Protein AF-A0A2K0WGB9-F1 (afdb_monomer)

Mean predicted aligned error: 6.76 Å

Foldseek 3Di:
DPDDELAQEYEDEVLDGSHDPRHPHYHYDLVVVLLVCLVVLLPVVDLEDEAEQCQQQAPSSQVSLLSVLVSVVVDPRYYYHYYHPAPVVVLVCVLSPNDDDDDDDDPWAAAAEAEDPDADPDLLVVQLVVLVCCQVPPDFFAEEEEDADQVSLVVSQVVNVVVDVQEAEAEEEDQDDPVSNCVLQDDDPGHYYYYYYCVLLPDDQRPRHAEYEYAQKYWDWFADLLVRDIDTDIDGAALRSVVSRSSSNGHHYYHYYYYSHHPVCNVPPHHNGDDHVQQGDQCLLVLLSCLLSVNQPPQPRSTSDHYDCSSVVSSLVVCVVLVQADPVRHGDPLSNLLNSQPAHSLLSLLLVCCVVLLANLLSLLLRLLVRFPDHQAAQDPVCNVQSVVLLVVQDDPVDPSSSSSSVLVVLVVQLVVLCVVPPVCSVVVSVVVSVNSRGDVVSSVSSVSSSVVSQVSSCVSPVDHRGHDDPPDPCRVVSSVVSVCSSCVQADWDADPPDDDDIGGPPSD

Secondary structure (DSSP, 8-state):
----BTTTEEEEETTEEE--TT-SEEEE-HHHHHHHTTT-TT-TT-SEEEE-SGGG--HHHHHHHHHHHHHTTT-SS-EEEE--SSTTHHHHHHHTTSPPP--PPP-PPPEEEEEESS--S-HHHHHHHHHHHHHHHSPS-EEEEE-SSHHHHHHHHHHHHHH-SSSEEEEE-TTS-HHHHGGGGS--SS-EEEEE-GGGTSS---TTEEEEEE-SEEEEEEEETTTTEEEEEEEEPPHHHHHHHHHGGGSSS-EEEEEEEEHHHHHHTS-SSPPPGGGTS--HHHHHHHHHTT----SS---SSPPPHHHHHHHHHHHHHTTSB-TTSPBPHHHHHHTT-SS-TTHHHHHHHHHHHT-HHHHHHHHHHHTSSS-SB---GGGHHHHHHHHGGG--TT-HHHHHHHHHHHHHHHHHHHHHHHGGGHHHHHHHHHHHHTB-HHHHHHHHHHHHHHHHHHHHHHS-PPP---TT-TTHHHHHHHHHHHHHGGG-EEE-TTSTT-EEESS--

Structure (mmCIF, N/CA/C/O backbone):
data_AF-A0A2K0WGB9-F1
#
_entry.id   AF-A0A2K0WGB9-F1
#
loop_
_atom_site.group_PDB
_atom_site.id
_atom_site.type_symbol
_atom_site.label_atom_id
_atom_site.label_alt_id
_atom_site.label_comp_id
_atom_site.label_asym_id
_atom_site.label_entity_id
_atom_site.label_seq_id
_atom_site.pdbx_PDB_ins_code
_atom_site.Cartn_x
_atom_site.Cartn_y
_atom_site.Cartn_z
_atom_site.occupancy
_atom_site.B_iso_or_equiv
_atom_site.auth_seq_id
_atom_site.auth_comp_id
_atom_site.auth_asym_id
_atom_site.auth_atom_id
_atom_site.pdbx_PDB_model_num
ATOM 1 N N . MET A 1 1 ? 2.792 -24.195 15.227 1.00 78.25 1 MET A N 1
ATOM 2 C CA . MET A 1 1 ? 3.563 -25.324 14.664 1.00 78.25 1 MET A CA 1
ATOM 3 C C . MET A 1 1 ? 4.867 -25.548 15.424 1.00 78.25 1 MET A C 1
ATOM 5 O O . MET A 1 1 ? 5.440 -26.603 15.232 1.00 78.25 1 MET A O 1
ATOM 9 N N . ASP A 1 2 ? 5.315 -24.620 16.286 1.00 88.31 2 ASP A N 1
ATOM 10 C CA . ASP A 1 2 ? 6.542 -24.756 17.096 1.00 88.31 2 ASP A CA 1
ATOM 11 C C . ASP A 1 2 ? 7.788 -25.136 16.280 1.00 88.31 2 ASP A C 1
ATOM 13 O O . ASP A 1 2 ? 8.643 -25.897 16.722 1.00 88.31 2 ASP A O 1
ATOM 17 N N . VAL A 1 3 ? 7.880 -24.576 15.070 1.00 93.06 3 VAL A N 1
ATOM 18 C CA . VAL A 1 3 ? 8.991 -24.775 14.132 1.00 93.06 3 VAL A CA 1
ATOM 19 C C . VAL A 1 3 ? 9.857 -23.527 14.062 1.00 93.06 3 VAL A C 1
ATOM 21 O O . VAL A 1 3 ? 9.412 -22.415 14.363 1.00 93.06 3 VAL A O 1
ATOM 24 N N . LYS A 1 4 ? 11.093 -23.691 13.596 1.00 92.12 4 LYS A N 1
ATOM 25 C CA . LYS A 1 4 ? 11.977 -22.562 13.336 1.00 92.12 4 LYS A CA 1
ATOM 26 C C . LYS A 1 4 ? 11.581 -21.858 12.038 1.00 92.12 4 LYS A C 1
ATOM 28 O O . LYS A 1 4 ? 11.484 -22.472 10.976 1.00 92.12 4 LYS A O 1
ATOM 33 N N . LEU A 1 5 ? 11.374 -20.546 12.129 1.00 93.31 5 LEU A N 1
ATOM 34 C CA . LEU A 1 5 ? 11.065 -19.700 10.979 1.00 93.31 5 LEU A CA 1
ATOM 35 C C . LEU A 1 5 ? 12.168 -19.803 9.911 1.00 93.31 5 LEU A C 1
ATOM 37 O O . LEU A 1 5 ? 13.351 -19.628 10.211 1.00 93.31 5 LEU A O 1
ATOM 41 N N . GLY A 1 6 ? 11.765 -20.046 8.666 1.00 91.38 6 GLY A N 1
ATOM 42 C CA . GLY A 1 6 ? 12.645 -20.229 7.510 1.00 91.38 6 GLY A CA 1
ATOM 43 C C . GLY A 1 6 ? 13.030 -21.679 7.217 1.00 91.38 6 GLY A C 1
ATOM 44 O O . GLY A 1 6 ? 13.595 -21.950 6.157 1.00 91.38 6 GLY A O 1
ATOM 45 N N . GLU A 1 7 ? 12.701 -22.610 8.111 1.00 93.31 7 GLU A N 1
ATOM 46 C CA . GLU A 1 7 ? 12.796 -24.049 7.857 1.00 93.31 7 GLU A CA 1
ATOM 47 C C . GLU A 1 7 ? 11.454 -24.519 7.294 1.00 93.31 7 GLU A C 1
ATOM 49 O O . GLU A 1 7 ? 11.136 -24.161 6.165 1.00 93.31 7 GLU A O 1
ATOM 54 N N . GLU A 1 8 ? 10.635 -25.243 8.054 1.00 95.81 8 GLU A N 1
ATOM 55 C CA . GLU A 1 8 ? 9.376 -25.838 7.574 1.00 95.81 8 GLU A CA 1
ATOM 56 C C . GLU A 1 8 ? 8.279 -24.805 7.273 1.00 95.81 8 GLU A C 1
ATOM 58 O O . GLU A 1 8 ? 7.484 -24.997 6.347 1.00 95.81 8 GLU A O 1
ATOM 63 N N . VAL A 1 9 ? 8.258 -23.702 8.029 1.00 96.69 9 VAL A N 1
ATOM 64 C CA . VAL A 1 9 ? 7.373 -22.551 7.812 1.00 96.69 9 VAL A CA 1
ATOM 65 C C . VAL A 1 9 ? 8.227 -21.330 7.512 1.00 96.69 9 VAL A C 1
ATOM 67 O O . VAL A 1 9 ? 9.121 -20.982 8.285 1.00 96.69 9 VAL A O 1
ATOM 70 N N . GLY A 1 10 ? 7.938 -20.666 6.399 1.00 95.94 10 GLY A N 1
ATOM 71 C CA . GLY A 1 10 ? 8.663 -19.486 5.946 1.00 95.94 10 GLY A CA 1
ATOM 72 C C . GLY A 1 10 ? 7.733 -18.406 5.415 1.00 95.94 10 GLY A C 1
ATOM 73 O O . GLY A 1 10 ? 6.529 -18.620 5.270 1.00 95.94 10 GLY A O 1
ATOM 74 N N . TYR A 1 11 ? 8.302 -17.246 5.100 1.00 95.00 11 TYR A N 1
ATOM 75 C CA . TYR A 1 11 ? 7.591 -16.209 4.360 1.00 95.00 11 TYR A CA 1
ATOM 76 C C . TYR A 1 11 ? 8.445 -15.628 3.241 1.00 95.00 11 TYR A C 1
ATOM 78 O O . TYR A 1 11 ? 9.674 -15.660 3.303 1.00 95.00 11 TYR A O 1
ATOM 86 N N . SER A 1 12 ? 7.782 -15.054 2.244 1.00 92.88 12 SER A N 1
ATOM 87 C CA . SER A 1 12 ? 8.412 -14.300 1.171 1.00 92.88 12 SER A CA 1
ATOM 88 C C . SER A 1 12 ? 7.622 -13.028 0.900 1.00 92.88 12 SER A C 1
ATOM 90 O O . SER A 1 12 ? 6.484 -13.059 0.436 1.00 92.88 12 SER A O 1
ATOM 92 N N . ILE A 1 13 ? 8.226 -11.894 1.227 1.00 90.06 13 ILE A N 1
ATOM 93 C CA . ILE A 1 13 ? 7.687 -10.564 0.961 1.00 90.06 13 ILE A CA 1
ATOM 94 C C . ILE A 1 13 ? 8.698 -9.782 0.120 1.00 90.06 13 ILE A C 1
ATOM 96 O O . ILE A 1 13 ? 9.845 -10.194 -0.073 1.00 90.06 13 ILE A O 1
ATOM 100 N N . ARG A 1 14 ? 8.289 -8.629 -0.415 1.00 84.12 14 ARG A N 1
ATOM 101 C CA . ARG A 1 14 ? 9.195 -7.780 -1.200 1.00 84.12 14 ARG A CA 1
ATOM 102 C C . ARG A 1 14 ? 10.426 -7.425 -0.353 1.00 84.12 14 ARG A C 1
ATOM 104 O O . ARG A 1 14 ? 10.280 -6.910 0.749 1.00 84.12 14 ARG A O 1
ATOM 111 N N . LEU A 1 15 ? 11.624 -7.678 -0.889 1.00 80.62 15 LEU A N 1
ATOM 112 C CA . LEU A 1 15 ? 12.929 -7.424 -0.250 1.00 80.62 15 LEU A CA 1
ATOM 113 C C . LEU A 1 15 ? 13.279 -8.288 0.975 1.00 80.62 15 LEU A C 1
ATOM 115 O O . LEU A 1 15 ? 14.374 -8.113 1.512 1.00 80.62 15 LEU A O 1
ATOM 119 N N . ASP A 1 16 ? 12.422 -9.219 1.402 1.00 83.12 16 ASP A N 1
ATOM 120 C CA . ASP A 1 16 ? 12.719 -10.116 2.523 1.00 83.12 16 ASP A CA 1
ATOM 121 C C . ASP A 1 16 ? 12.143 -11.510 2.274 1.00 83.12 16 ASP A C 1
ATOM 123 O O . ASP A 1 16 ? 10.931 -11.712 2.188 1.00 83.12 16 ASP A O 1
ATOM 127 N N . ASN A 1 17 ? 13.038 -12.484 2.145 1.00 90.50 17 ASN A N 1
ATOM 128 C CA . ASN A 1 17 ? 12.676 -13.870 1.910 1.00 90.50 17 ASN A CA 1
ATOM 129 C C . ASN A 1 17 ? 13.302 -14.759 2.985 1.00 90.50 17 ASN A C 1
ATOM 131 O O . ASN A 1 17 ? 14.523 -14.911 3.073 1.00 90.50 17 ASN A O 1
ATOM 135 N N . ARG A 1 18 ? 12.438 -15.376 3.787 1.00 93.12 18 ARG A N 1
ATOM 136 C CA . ARG A 1 18 ? 12.767 -16.343 4.834 1.00 93.12 18 ARG A CA 1
ATOM 137 C C . ARG A 1 18 ? 12.166 -17.692 4.462 1.00 93.12 18 ARG A C 1
ATOM 139 O O . ARG A 1 18 ? 11.354 -18.235 5.203 1.00 93.12 18 ARG A O 1
ATOM 146 N N . THR A 1 19 ? 12.560 -18.221 3.310 1.00 93.81 19 THR A N 1
ATOM 147 C CA . THR A 1 19 ? 12.239 -19.585 2.871 1.00 93.81 19 THR A CA 1
ATOM 148 C C . THR A 1 19 ? 13.525 -20.361 2.599 1.00 93.81 19 THR A C 1
ATOM 150 O O . THR A 1 19 ? 14.593 -19.784 2.380 1.00 93.81 19 THR A O 1
ATOM 153 N N . SER A 1 20 ? 13.443 -21.685 2.644 1.00 93.69 20 SER A N 1
ATOM 154 C CA . SER A 1 20 ? 14.543 -22.593 2.328 1.00 93.69 20 SER A CA 1
ATOM 155 C C . SER A 1 20 ? 14.019 -23.823 1.590 1.00 93.69 20 SER A C 1
ATOM 157 O O . SER A 1 20 ? 12.816 -24.013 1.436 1.00 93.69 20 SER A O 1
ATOM 159 N N . LYS A 1 21 ? 14.922 -24.720 1.178 1.00 92.88 21 LYS A N 1
ATOM 160 C CA . LYS A 1 21 ? 14.538 -26.011 0.578 1.00 92.88 21 LYS A CA 1
ATOM 161 C C . LYS A 1 21 ? 13.717 -26.907 1.520 1.00 92.88 21 LYS A C 1
ATOM 163 O O . LYS A 1 21 ? 13.151 -27.890 1.061 1.00 92.88 21 LYS A O 1
ATOM 168 N N . GLN A 1 22 ? 13.697 -26.606 2.821 1.00 94.31 22 GLN A N 1
ATOM 169 C CA . GLN A 1 22 ? 12.903 -27.330 3.817 1.00 94.31 22 GLN A CA 1
ATOM 170 C C . GLN A 1 22 ? 11.491 -26.752 3.980 1.00 94.31 22 GLN A C 1
ATOM 172 O O . GLN A 1 22 ? 10.659 -27.374 4.638 1.00 94.31 22 GLN A O 1
ATOM 177 N N . THR A 1 23 ? 11.206 -25.581 3.401 1.00 95.94 23 THR A N 1
ATOM 178 C CA . THR A 1 23 ? 9.917 -24.907 3.563 1.00 95.94 23 THR A CA 1
ATOM 179 C C . THR A 1 23 ? 8.802 -25.684 2.889 1.00 95.94 23 THR A C 1
ATOM 181 O O . THR A 1 23 ? 8.853 -25.980 1.701 1.00 95.94 23 THR A O 1
ATOM 184 N N . ARG A 1 24 ? 7.780 -26.010 3.683 1.00 94.62 24 ARG A N 1
ATOM 185 C CA . ARG A 1 24 ? 6.575 -26.731 3.257 1.00 94.62 24 ARG A CA 1
ATOM 186 C C . ARG A 1 24 ? 5.346 -25.831 3.243 1.00 94.62 24 ARG A C 1
ATOM 188 O O . ARG A 1 24 ? 4.440 -26.062 2.452 1.00 94.62 24 ARG A O 1
ATOM 195 N N . LEU A 1 25 ? 5.318 -24.822 4.114 1.00 96.06 25 LEU A N 1
ATOM 196 C CA . LEU A 1 25 ? 4.293 -23.785 4.159 1.00 96.06 25 LEU A CA 1
ATOM 197 C C . LEU A 1 25 ? 4.972 -22.422 4.020 1.00 96.06 25 LEU A C 1
ATOM 199 O O . LEU A 1 25 ? 5.735 -22.013 4.897 1.00 96.06 25 LEU A O 1
ATOM 203 N N . ALA A 1 26 ? 4.695 -21.731 2.919 1.00 95.44 26 ALA A N 1
ATOM 204 C CA . ALA A 1 26 ? 5.217 -20.399 2.656 1.00 95.44 26 ALA A CA 1
ATOM 205 C C . ALA A 1 26 ? 4.079 -19.373 2.692 1.00 95.44 26 ALA A C 1
ATOM 207 O O . ALA A 1 26 ? 3.101 -19.504 1.961 1.00 95.44 26 ALA A O 1
ATOM 208 N N . TYR A 1 27 ? 4.228 -18.342 3.520 1.00 95.69 27 TYR A N 1
ATOM 209 C CA . TYR A 1 27 ? 3.381 -17.153 3.482 1.00 95.69 27 TYR A CA 1
ATOM 210 C C . TYR A 1 27 ? 3.990 -16.154 2.504 1.00 95.69 27 TYR A C 1
ATOM 212 O O . TYR A 1 27 ? 5.094 -15.670 2.733 1.00 95.69 27 TYR A O 1
ATOM 220 N N . ALA A 1 28 ? 3.305 -15.841 1.412 1.00 94.50 28 ALA A N 1
ATOM 221 C CA . ALA A 1 28 ? 3.808 -14.894 0.426 1.00 94.50 28 ALA A CA 1
ATOM 222 C C . ALA A 1 28 ? 2.803 -13.776 0.180 1.00 94.50 28 ALA A C 1
ATOM 224 O O . ALA A 1 28 ? 1.596 -13.998 0.255 1.00 94.50 28 ALA A O 1
ATOM 225 N N . THR A 1 29 ? 3.295 -12.577 -0.131 1.00 92.50 29 THR A N 1
ATOM 226 C CA . THR A 1 29 ? 2.416 -11.544 -0.686 1.00 92.50 29 THR A CA 1
ATOM 227 C C . THR A 1 29 ? 1.982 -11.937 -2.096 1.00 92.50 29 THR A C 1
ATOM 229 O O . THR A 1 29 ? 2.730 -12.587 -2.834 1.00 92.50 29 THR A O 1
ATOM 232 N N . ASP A 1 30 ? 0.789 -11.502 -2.496 1.00 91.88 30 ASP A N 1
ATOM 233 C CA . ASP A 1 30 ? 0.227 -11.761 -3.826 1.00 91.88 30 ASP A CA 1
ATOM 234 C C . ASP A 1 30 ? 1.194 -11.384 -4.967 1.00 91.88 30 ASP A C 1
ATOM 236 O O . ASP A 1 30 ? 1.379 -12.153 -5.908 1.00 91.88 30 ASP A O 1
ATOM 240 N N . GLY A 1 31 ? 1.896 -10.256 -4.841 1.00 89.50 31 GLY A N 1
ATOM 241 C CA . GLY A 1 31 ? 2.889 -9.792 -5.807 1.00 89.50 31 GLY A CA 1
ATOM 242 C C . GLY A 1 31 ? 4.116 -10.702 -5.942 1.00 89.50 31 GLY A C 1
ATOM 243 O O . GLY A 1 31 ? 4.672 -10.798 -7.035 1.00 89.50 31 GLY A O 1
ATOM 244 N N . ILE A 1 32 ? 4.535 -11.396 -4.874 1.00 90.69 32 ILE A N 1
ATOM 245 C CA . ILE A 1 32 ? 5.648 -12.359 -4.942 1.00 90.69 32 ILE A CA 1
ATOM 246 C C . ILE A 1 32 ? 5.224 -13.589 -5.741 1.00 90.69 32 ILE A C 1
ATOM 248 O O . ILE A 1 32 ? 5.928 -13.983 -6.672 1.00 90.69 32 ILE A O 1
ATOM 252 N N . LEU A 1 33 ? 4.052 -14.149 -5.436 1.00 92.50 33 LEU A N 1
ATOM 253 C CA . LEU A 1 33 ? 3.545 -15.321 -6.148 1.00 92.50 33 LEU A CA 1
ATOM 254 C C . LEU A 1 33 ? 3.214 -14.995 -7.615 1.00 92.50 33 LEU A C 1
ATOM 256 O O . LEU A 1 33 ? 3.498 -15.781 -8.517 1.00 92.50 33 LEU A O 1
ATOM 260 N N . LEU A 1 34 ? 2.694 -13.793 -7.877 1.00 90.44 34 LEU A N 1
ATOM 261 C CA . LEU A 1 34 ? 2.475 -13.289 -9.231 1.00 90.44 34 LEU A CA 1
ATOM 262 C C . LEU A 1 34 ? 3.789 -13.121 -10.013 1.00 90.44 34 LEU A C 1
ATOM 264 O O . LEU A 1 34 ? 3.831 -13.356 -11.221 1.00 90.44 34 LEU A O 1
ATOM 268 N N . HIS A 1 35 ? 4.875 -12.729 -9.345 1.00 85.56 35 HIS A N 1
ATOM 269 C CA . HIS A 1 35 ? 6.193 -12.669 -9.968 1.00 85.56 35 HIS A CA 1
ATOM 270 C C . HIS A 1 35 ? 6.729 -14.068 -10.307 1.00 85.56 35 HIS A C 1
ATOM 272 O O . HIS A 1 35 ? 7.299 -14.247 -11.382 1.00 85.56 35 HIS A O 1
ATOM 278 N N . GLU A 1 36 ? 6.532 -15.063 -9.439 1.00 88.56 36 GLU A N 1
ATOM 279 C CA . GLU A 1 36 ? 6.915 -16.457 -9.709 1.00 88.56 36 GLU A CA 1
ATOM 280 C C . GLU A 1 36 ? 6.164 -17.048 -10.908 1.00 88.56 36 GLU A C 1
ATOM 282 O O . GLU A 1 36 ? 6.768 -17.742 -11.729 1.00 88.56 36 GLU A O 1
ATOM 287 N N . ALA A 1 37 ? 4.897 -16.664 -11.099 1.00 88.00 37 ALA A N 1
ATOM 288 C CA . ALA A 1 37 ? 4.105 -17.060 -12.264 1.00 88.00 37 ALA A CA 1
ATOM 289 C C . ALA A 1 37 ? 4.736 -16.642 -13.610 1.00 88.00 37 ALA A C 1
ATOM 291 O O . ALA A 1 37 ? 4.415 -17.219 -14.648 1.00 88.00 37 ALA A O 1
ATOM 292 N N . LYS A 1 38 ? 5.661 -15.665 -13.619 1.00 83.50 38 LYS A N 1
ATOM 293 C CA . LYS A 1 38 ? 6.441 -15.295 -14.818 1.00 83.50 38 LYS A CA 1
ATOM 294 C C . LYS A 1 38 ? 7.414 -16.378 -15.258 1.00 83.50 38 LYS A C 1
ATOM 296 O O . LYS A 1 38 ? 7.705 -16.486 -16.446 1.00 83.50 38 LYS A O 1
ATOM 301 N N . THR A 1 39 ? 7.962 -17.120 -14.304 1.00 86.12 39 THR A N 1
ATOM 302 C CA . THR A 1 39 ? 8.932 -18.191 -14.550 1.00 86.12 39 THR A CA 1
ATOM 303 C C . THR A 1 39 ? 8.279 -19.564 -14.558 1.00 86.12 39 THR A C 1
ATOM 305 O O . THR A 1 39 ? 8.693 -20.418 -15.335 1.00 86.12 39 THR A O 1
ATOM 308 N N . ASP A 1 40 ? 7.248 -19.758 -13.738 1.00 89.75 40 ASP A N 1
ATOM 309 C CA . ASP A 1 40 ? 6.470 -20.989 -13.650 1.00 89.75 40 ASP A CA 1
ATOM 310 C C . ASP A 1 40 ? 4.964 -20.664 -13.636 1.00 89.75 40 ASP A C 1
ATOM 312 O O . ASP A 1 40 ? 4.349 -20.567 -12.572 1.00 89.75 40 ASP A O 1
ATOM 316 N N . PRO A 1 41 ? 4.343 -20.489 -14.815 1.00 87.62 41 PRO A N 1
ATOM 317 C CA . PRO A 1 41 ? 2.918 -20.175 -14.920 1.00 87.62 41 PRO A CA 1
ATOM 318 C C . PRO A 1 41 ? 2.003 -21.347 -14.531 1.00 87.62 41 PRO A C 1
ATOM 320 O O . PRO A 1 41 ? 0.793 -21.158 -14.414 1.00 87.62 41 PRO A O 1
ATOM 323 N N . THR A 1 42 ? 2.556 -22.552 -14.348 1.00 89.62 42 THR A N 1
ATOM 324 C CA . THR A 1 42 ? 1.814 -23.740 -13.898 1.00 89.62 42 THR A CA 1
ATOM 325 C C . THR A 1 42 ? 1.820 -23.915 -12.385 1.00 89.62 42 THR A C 1
ATOM 327 O O . THR A 1 42 ? 1.096 -24.770 -11.884 1.00 89.62 42 THR A O 1
ATOM 330 N N . PHE A 1 43 ? 2.599 -23.103 -11.661 1.00 92.44 43 PHE A N 1
ATOM 331 C CA . PHE A 1 43 ? 2.782 -23.216 -10.213 1.00 92.44 43 PHE A CA 1
ATOM 332 C C . PHE A 1 43 ? 3.231 -24.627 -9.789 1.00 92.44 43 PHE A C 1
ATOM 334 O O . PHE A 1 43 ? 2.801 -25.144 -8.761 1.00 92.44 43 PHE A O 1
ATOM 341 N N . SER A 1 44 ? 4.110 -25.253 -10.576 1.00 90.75 44 SER A N 1
ATOM 342 C CA . SER A 1 44 ? 4.572 -26.638 -10.409 1.00 90.75 44 SER A CA 1
ATOM 343 C C . SER A 1 44 ? 5.279 -26.913 -9.075 1.00 90.75 44 SER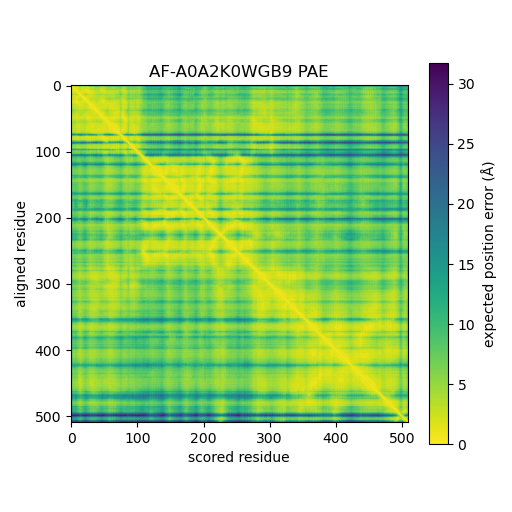 A C 1
ATOM 345 O O . SER A 1 44 ? 5.288 -28.048 -8.599 1.00 90.75 44 SER A O 1
ATOM 347 N N . ASN A 1 45 ? 5.819 -25.876 -8.428 1.00 90.31 45 ASN A N 1
ATOM 348 C CA . ASN A 1 45 ? 6.403 -25.967 -7.086 1.00 90.31 45 ASN A CA 1
ATOM 349 C C . ASN A 1 45 ? 5.355 -26.136 -5.967 1.00 90.31 45 ASN A C 1
ATOM 351 O O . ASN A 1 45 ? 5.720 -26.413 -4.821 1.00 90.31 45 ASN A O 1
ATOM 355 N N . TYR A 1 46 ? 4.065 -25.961 -6.267 1.00 93.12 46 TYR A N 1
ATOM 356 C CA . TYR A 1 46 ? 2.989 -25.917 -5.284 1.00 93.12 46 TYR A CA 1
ATOM 357 C C . TYR A 1 46 ? 1.973 -27.033 -5.507 1.00 93.12 46 TYR A C 1
ATOM 359 O O . TYR A 1 46 ? 1.322 -27.122 -6.540 1.00 93.12 46 TYR A O 1
ATOM 367 N N . ALA A 1 47 ? 1.745 -27.835 -4.467 1.00 94.12 47 ALA A N 1
ATOM 368 C CA . ALA A 1 47 ? 0.601 -28.748 -4.433 1.00 94.12 47 ALA A CA 1
ATOM 369 C C . ALA A 1 47 ? -0.718 -28.016 -4.109 1.00 94.12 47 ALA A C 1
ATOM 371 O O . ALA A 1 47 ? -1.806 -28.485 -4.437 1.00 94.12 47 ALA A O 1
ATOM 372 N N . CYS A 1 48 ? -0.641 -26.881 -3.407 1.00 95.75 48 CYS A N 1
ATOM 373 C CA . CYS A 1 48 ? -1.800 -26.091 -3.015 1.00 95.75 48 CYS A CA 1
ATOM 374 C C . CYS A 1 48 ? -1.428 -24.611 -2.896 1.00 95.75 48 CYS A C 1
ATOM 376 O O . CYS A 1 48 ? -0.418 -24.283 -2.272 1.00 95.75 48 CYS A O 1
ATOM 378 N N . VAL A 1 49 ? -2.274 -23.737 -3.436 1.00 96.25 49 VAL A N 1
ATOM 379 C CA . VAL A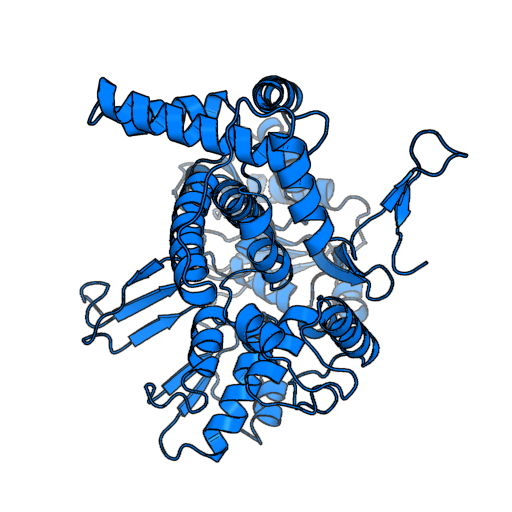 1 49 ? -2.203 -22.284 -3.259 1.00 96.25 49 VAL A CA 1
ATOM 380 C C . VAL A 1 49 ? -3.443 -21.815 -2.504 1.00 96.25 49 VAL A C 1
ATOM 382 O O . VAL A 1 49 ? -4.573 -22.096 -2.906 1.00 96.25 49 VAL A O 1
ATOM 385 N N . ILE A 1 50 ? -3.232 -21.083 -1.411 1.00 96.62 50 ILE A N 1
ATOM 386 C CA . ILE A 1 50 ? -4.301 -20.461 -0.626 1.00 96.62 50 ILE A CA 1
ATOM 387 C C . ILE A 1 50 ? -4.244 -18.953 -0.865 1.00 96.62 50 ILE A C 1
ATOM 389 O O . ILE A 1 50 ? -3.278 -18.301 -0.477 1.00 96.62 50 ILE A O 1
ATOM 393 N N . VAL A 1 51 ? -5.273 -18.410 -1.510 1.00 95.12 51 VAL A N 1
ATOM 394 C CA . VAL A 1 51 ? -5.468 -16.967 -1.679 1.00 95.12 51 VAL A CA 1
ATOM 395 C C . VAL A 1 51 ? -6.285 -16.475 -0.491 1.00 95.12 51 VAL A C 1
ATOM 397 O O . VAL A 1 51 ? -7.502 -16.669 -0.458 1.00 95.12 51 VAL A O 1
ATOM 400 N N . ASP A 1 52 ? -5.609 -15.904 0.503 1.00 92.00 52 ASP A N 1
ATOM 401 C CA . ASP A 1 52 ? -6.250 -15.348 1.697 1.00 92.00 52 ASP A CA 1
ATOM 402 C C . ASP A 1 52 ? -6.730 -13.907 1.482 1.00 92.00 52 ASP A C 1
ATOM 404 O O . ASP A 1 52 ? -6.288 -13.234 0.554 1.00 92.00 52 ASP A O 1
ATOM 408 N N . GLU A 1 53 ? -7.664 -13.452 2.321 1.00 88.31 53 GLU A N 1
ATOM 409 C CA . GLU A 1 53 ? -8.207 -12.085 2.304 1.00 88.31 53 GLU A CA 1
ATOM 410 C C . GLU A 1 53 ? -8.709 -11.635 0.908 1.00 88.31 53 GLU A C 1
ATOM 412 O O . GLU A 1 53 ? -8.732 -10.451 0.579 1.00 88.31 53 GLU A O 1
ATOM 417 N N . ALA A 1 54 ? -9.217 -12.563 0.083 1.00 90.06 54 ALA A N 1
ATOM 418 C CA . ALA A 1 54 ? -9.587 -12.302 -1.318 1.00 90.06 54 ALA A CA 1
ATOM 419 C C . ALA A 1 54 ? -10.679 -11.227 -1.501 1.00 90.06 54 ALA A C 1
ATOM 421 O O . ALA A 1 54 ? -10.915 -10.734 -2.603 1.00 90.06 54 ALA A O 1
ATOM 422 N N . HIS A 1 55 ? -11.356 -10.840 -0.422 1.00 85.94 55 HIS A N 1
ATOM 423 C CA . HIS A 1 55 ? -12.320 -9.746 -0.403 1.00 85.94 55 HIS A CA 1
ATOM 424 C C . HIS A 1 55 ? -11.687 -8.352 -0.485 1.00 85.94 55 HIS A C 1
ATOM 426 O O . HIS A 1 55 ? -12.407 -7.414 -0.819 1.00 85.94 55 HIS A O 1
ATOM 432 N N . GLU A 1 56 ? -10.383 -8.200 -0.227 1.00 84.00 56 GLU A N 1
ATOM 433 C CA . GLU A 1 56 ? -9.682 -6.928 -0.448 1.00 84.00 56 GLU A CA 1
ATOM 434 C C . GLU A 1 56 ? -9.570 -6.588 -1.942 1.00 84.00 56 GLU A C 1
ATOM 436 O O . GLU A 1 56 ? -9.480 -5.414 -2.302 1.00 84.00 56 GLU A O 1
ATOM 441 N N . ARG A 1 57 ? -9.645 -7.602 -2.822 1.00 89.00 57 ARG A N 1
ATOM 442 C CA . ARG A 1 57 ? -9.694 -7.446 -4.286 1.00 89.00 57 ARG A CA 1
ATOM 443 C C . ARG A 1 57 ? -8.613 -6.500 -4.824 1.00 89.00 57 ARG A C 1
ATOM 445 O O . ARG A 1 57 ? -8.887 -5.577 -5.604 1.00 89.00 57 ARG A O 1
ATOM 452 N N . THR A 1 58 ? -7.378 -6.733 -4.381 1.00 90.25 58 THR A N 1
ATOM 453 C CA . THR A 1 58 ? -6.191 -6.049 -4.900 1.00 90.25 58 THR A CA 1
ATOM 454 C C . THR A 1 58 ? -5.976 -6.410 -6.373 1.00 90.25 58 THR A C 1
ATOM 456 O O . THR A 1 58 ? -6.425 -7.455 -6.850 1.00 90.25 58 THR A O 1
ATOM 459 N N . LEU A 1 59 ? -5.256 -5.555 -7.107 1.00 90.00 59 LEU A N 1
ATOM 460 C CA . LEU A 1 59 ? -4.951 -5.803 -8.519 1.00 90.00 59 LEU A CA 1
ATOM 461 C C . LEU A 1 59 ? -4.161 -7.110 -8.703 1.00 90.00 59 LEU A C 1
ATOM 463 O O . LEU A 1 59 ? -4.496 -7.925 -9.559 1.00 90.00 59 LEU A O 1
ATOM 467 N N . ASN A 1 60 ? -3.150 -7.337 -7.859 1.00 91.88 60 ASN A N 1
ATOM 468 C CA . ASN A 1 60 ? -2.329 -8.546 -7.894 1.00 91.88 60 ASN A CA 1
ATOM 469 C C . ASN A 1 60 ? -3.153 -9.808 -7.621 1.00 91.88 60 ASN A C 1
ATOM 471 O O . ASN A 1 60 ? -2.995 -10.792 -8.339 1.00 91.88 60 ASN A O 1
ATOM 475 N N . THR A 1 61 ? -4.041 -9.778 -6.620 1.00 92.50 61 THR A N 1
ATOM 476 C CA . THR A 1 61 ? -4.905 -10.916 -6.281 1.00 92.50 61 THR A CA 1
ATOM 477 C C . THR A 1 61 ? -5.856 -11.256 -7.429 1.00 92.50 61 THR A C 1
ATOM 479 O O . THR A 1 61 ? -6.005 -12.429 -7.767 1.00 92.50 61 THR A O 1
ATOM 482 N N . ASP A 1 62 ? -6.437 -10.256 -8.098 1.00 91.62 62 ASP A N 1
ATOM 483 C CA . ASP A 1 62 ? -7.313 -10.475 -9.257 1.00 91.62 62 ASP A CA 1
ATOM 484 C C . ASP A 1 62 ? -6.579 -11.110 -10.446 1.00 91.62 62 ASP A C 1
ATOM 486 O O . ASP A 1 62 ? -7.090 -12.054 -11.057 1.00 91.62 62 ASP A O 1
ATOM 490 N N . ILE A 1 63 ? -5.363 -10.645 -10.754 1.00 91.75 63 ILE A N 1
ATOM 491 C CA . ILE A 1 63 ? -4.534 -11.241 -11.811 1.00 91.75 63 ILE A CA 1
ATOM 492 C C . ILE A 1 63 ? -4.130 -12.665 -11.420 1.00 91.75 63 ILE A C 1
ATOM 494 O O . ILE A 1 63 ? -4.256 -13.587 -12.225 1.00 91.75 63 ILE A O 1
ATOM 498 N N . LEU A 1 64 ? -3.675 -12.859 -10.180 1.00 93.38 64 LEU A N 1
ATOM 499 C CA . LEU A 1 64 ? -3.265 -14.159 -9.662 1.00 93.38 64 LEU A CA 1
ATOM 500 C C . LEU A 1 64 ? -4.410 -15.175 -9.739 1.00 93.38 64 LEU A C 1
ATOM 502 O O . LEU A 1 64 ? -4.190 -16.287 -10.209 1.00 93.38 64 LEU A O 1
ATOM 506 N N . MET A 1 65 ? -5.636 -14.798 -9.360 1.00 93.25 65 MET A N 1
ATOM 507 C CA . MET A 1 65 ? -6.812 -15.667 -9.491 1.00 93.25 65 MET A CA 1
ATOM 508 C C . MET A 1 65 ? -7.041 -16.110 -10.939 1.00 93.25 65 MET A C 1
ATOM 510 O O . MET A 1 65 ? -7.334 -17.282 -11.177 1.00 93.25 65 MET A O 1
ATOM 514 N N . ALA A 1 66 ? -6.862 -15.213 -11.910 1.00 91.75 66 ALA A N 1
ATOM 515 C CA . ALA A 1 66 ? -7.000 -15.558 -13.321 1.00 91.75 66 ALA A CA 1
ATOM 516 C C . ALA A 1 66 ? -5.897 -16.501 -13.820 1.00 91.75 66 ALA A C 1
ATOM 518 O O . ALA A 1 66 ? -6.174 -17.423 -14.591 1.00 91.75 66 ALA A O 1
ATOM 519 N N . LEU A 1 67 ? -4.655 -16.313 -13.363 1.00 92.31 67 LEU A N 1
ATOM 520 C CA . LEU A 1 67 ? -3.550 -17.221 -13.680 1.00 92.31 67 LEU A CA 1
ATOM 521 C C . LEU A 1 67 ? -3.757 -18.599 -13.047 1.00 92.31 67 LEU A C 1
ATOM 523 O O . LEU A 1 67 ? -3.623 -19.606 -13.736 1.00 92.31 67 LEU A O 1
ATOM 527 N N . LEU A 1 68 ? -4.165 -18.652 -11.777 1.00 93.88 68 LEU A N 1
ATOM 528 C CA . LEU A 1 68 ? -4.481 -19.895 -11.071 1.00 93.88 68 LEU A CA 1
ATOM 529 C C . LEU A 1 68 ? -5.633 -20.648 -11.743 1.00 93.88 68 LEU A C 1
ATOM 531 O O . LEU A 1 68 ? -5.542 -21.858 -11.927 1.00 93.88 68 LEU A O 1
ATOM 535 N N . LYS A 1 69 ? -6.687 -19.944 -12.178 1.00 92.38 69 LYS A N 1
ATOM 536 C CA . LYS A 1 69 ? -7.794 -20.547 -12.935 1.00 92.38 69 LYS A CA 1
ATOM 537 C C . LYS A 1 69 ? -7.294 -21.239 -14.205 1.00 92.38 69 LYS A C 1
ATOM 539 O O . LYS A 1 69 ? -7.743 -22.337 -14.510 1.00 92.38 69 LYS A O 1
ATOM 544 N N . LYS A 1 70 ? -6.355 -20.624 -14.933 1.00 89.62 70 LYS A N 1
ATOM 545 C CA . LYS A 1 70 ? -5.744 -21.235 -16.125 1.00 89.62 70 LYS A CA 1
ATOM 546 C C . LYS A 1 70 ? -4.814 -22.392 -15.770 1.00 89.62 70 LYS A C 1
ATOM 548 O O . LYS A 1 70 ? -4.851 -23.410 -16.453 1.00 89.62 70 LYS A O 1
ATOM 553 N N . ALA A 1 71 ? -4.024 -22.264 -14.706 1.00 91.50 71 ALA A N 1
ATOM 554 C CA . ALA A 1 71 ? -3.139 -23.327 -14.236 1.00 91.50 71 ALA A CA 1
ATOM 555 C C . ALA A 1 71 ? -3.922 -24.588 -13.833 1.00 91.50 71 ALA A C 1
ATOM 557 O O . ALA A 1 71 ? -3.513 -25.685 -14.194 1.00 91.50 71 ALA A O 1
ATOM 558 N N . LEU A 1 72 ? -5.090 -24.438 -13.197 1.00 91.69 72 LEU A N 1
ATOM 559 C CA . LEU A 1 72 ? -5.996 -25.545 -12.854 1.00 91.69 72 LEU A CA 1
ATOM 560 C C . LEU A 1 72 ? -6.515 -26.335 -14.069 1.00 91.69 72 LEU A C 1
ATOM 562 O O . LEU A 1 72 ? -6.934 -27.474 -13.908 1.00 91.69 72 LEU A O 1
ATOM 566 N N . LEU A 1 73 ? -6.517 -25.752 -15.274 1.00 87.94 73 LEU A N 1
ATOM 567 C CA . LEU A 1 73 ? -6.933 -26.455 -16.497 1.00 87.94 73 LEU A CA 1
ATOM 568 C C . LEU A 1 73 ? -5.821 -27.333 -17.089 1.00 87.94 73 LEU A C 1
ATOM 570 O O . LEU A 1 73 ? -6.102 -28.162 -17.950 1.00 87.94 73 LEU A O 1
ATOM 574 N N . VAL A 1 74 ? -4.569 -27.107 -16.681 1.00 85.00 74 VAL A N 1
ATOM 575 C CA . VAL A 1 74 ? -3.376 -27.769 -17.234 1.00 85.00 74 VAL A CA 1
ATOM 576 C C . VAL A 1 74 ? -2.703 -28.674 -16.200 1.00 85.00 74 VAL A C 1
ATOM 578 O O . VAL A 1 74 ? -2.122 -29.689 -16.570 1.00 85.00 74 VAL A O 1
ATOM 581 N N . GLY A 1 75 ? -2.735 -28.296 -14.921 1.00 73.12 75 GLY A N 1
ATOM 582 C CA . GLY A 1 75 ? -2.089 -29.020 -13.833 1.00 73.12 75 GLY A CA 1
ATOM 583 C C . GLY A 1 75 ? -3.033 -30.010 -13.161 1.00 73.12 75 GLY A C 1
ATOM 584 O O . GLY A 1 75 ? -3.980 -29.596 -12.499 1.00 73.12 75 GLY A O 1
ATOM 585 N N . ASP A 1 76 ? -2.722 -31.301 -13.264 1.00 69.81 76 ASP A N 1
ATOM 586 C CA . ASP A 1 76 ? -3.562 -32.373 -12.711 1.00 69.81 76 ASP A CA 1
ATOM 587 C C . ASP A 1 76 ? -3.570 -32.420 -11.164 1.00 69.81 76 ASP A C 1
ATOM 589 O O . ASP A 1 76 ? -4.532 -32.905 -10.569 1.00 69.81 76 ASP A O 1
ATOM 593 N N . ASP A 1 77 ? -2.538 -31.877 -10.500 1.00 86.88 77 ASP A N 1
ATOM 594 C CA . ASP A 1 77 ? -2.341 -32.004 -9.042 1.00 86.88 77 ASP A CA 1
ATOM 595 C C . ASP A 1 77 ? -2.484 -30.691 -8.241 1.00 86.88 77 ASP A C 1
ATOM 597 O O . ASP A 1 77 ? -2.466 -30.716 -7.004 1.00 86.88 77 ASP A O 1
ATOM 601 N N . LEU A 1 78 ? -2.632 -29.536 -8.903 1.00 93.38 78 LEU A N 1
ATOM 602 C CA . LEU A 1 78 ? -2.708 -28.238 -8.223 1.00 93.38 78 LEU A CA 1
ATOM 603 C C . LEU A 1 78 ? -4.073 -28.048 -7.548 1.00 93.38 78 LEU A C 1
ATOM 605 O O . LEU A 1 78 ? -5.124 -28.168 -8.174 1.00 93.38 78 LEU A O 1
ATOM 609 N N . LYS A 1 79 ? -4.068 -27.657 -6.270 1.00 93.94 79 LYS A N 1
ATOM 610 C CA . LYS A 1 79 ? -5.274 -27.235 -5.541 1.00 93.94 79 LYS A CA 1
ATOM 611 C C . LYS A 1 79 ? -5.264 -25.734 -5.292 1.00 93.94 79 LYS A C 1
ATOM 613 O O . LYS A 1 79 ? -4.229 -25.163 -4.962 1.00 93.94 79 LYS A O 1
ATOM 618 N N . VAL A 1 80 ? -6.429 -25.099 -5.390 1.00 94.50 80 VAL A N 1
ATOM 619 C CA . VAL A 1 80 ? -6.594 -23.673 -5.077 1.00 94.50 80 VAL A CA 1
ATOM 620 C C . VAL A 1 80 ? -7.698 -23.505 -4.044 1.00 94.50 80 VAL A C 1
ATOM 622 O O . VAL A 1 80 ? -8.799 -24.029 -4.209 1.00 94.50 80 VAL A O 1
ATOM 625 N N . ILE A 1 81 ? -7.401 -22.767 -2.977 1.00 95.19 81 ILE A N 1
ATOM 626 C CA . ILE A 1 81 ? -8.363 -22.375 -1.945 1.00 95.19 81 ILE A CA 1
ATOM 627 C C . ILE A 1 81 ? -8.442 -20.853 -1.946 1.00 95.19 81 ILE A C 1
ATOM 629 O O . ILE A 1 81 ? -7.427 -20.183 -1.795 1.00 95.19 81 ILE A O 1
ATOM 633 N N . VAL A 1 82 ? -9.645 -20.303 -2.088 1.00 93.94 82 VAL A N 1
ATOM 634 C CA . VAL A 1 82 ? -9.887 -18.858 -1.991 1.00 93.94 82 VAL A CA 1
ATOM 635 C C . VAL A 1 82 ? -10.606 -18.582 -0.676 1.00 93.94 82 VAL A C 1
ATOM 637 O O . VAL A 1 82 ? -11.745 -19.013 -0.486 1.00 93.94 82 VAL A O 1
ATOM 640 N N . MET A 1 83 ? -9.940 -17.889 0.245 1.00 91.94 83 MET A N 1
ATOM 641 C CA . MET A 1 83 ? -10.490 -17.510 1.542 1.00 91.94 83 MET A CA 1
ATOM 642 C C . MET A 1 83 ? -10.992 -16.065 1.501 1.00 91.94 83 MET A C 1
ATOM 644 O O . MET A 1 83 ? -10.332 -15.151 1.013 1.00 91.94 83 MET A O 1
ATOM 648 N N . SER A 1 84 ? -12.207 -15.857 2.006 1.00 87.00 84 SER A N 1
ATOM 649 C CA . SER A 1 84 ? -12.852 -14.548 2.076 1.00 87.00 84 SER A CA 1
ATOM 650 C C . SER A 1 84 ? -13.666 -14.440 3.359 1.00 87.00 84 SER A C 1
ATOM 652 O O . SER A 1 84 ? -14.359 -15.384 3.743 1.00 87.00 84 SER A O 1
ATOM 654 N N . SER A 1 85 ? -13.605 -13.276 4.008 1.00 78.31 85 SER A N 1
ATOM 655 C CA . SER A 1 85 ? -14.379 -12.975 5.215 1.00 78.31 85 SER A CA 1
ATOM 656 C C . SER A 1 85 ? -15.782 -12.430 4.905 1.00 78.31 85 SER A C 1
ATOM 658 O O . SER A 1 85 ? -16.606 -12.289 5.809 1.00 78.31 85 SER A O 1
ATOM 660 N N . THR A 1 86 ? -16.075 -12.112 3.637 1.00 72.38 86 THR A N 1
ATOM 661 C CA . THR A 1 86 ? -17.325 -11.461 3.222 1.00 72.38 86 THR A CA 1
ATOM 662 C C . THR A 1 86 ? -18.295 -12.435 2.554 1.00 72.38 86 THR A C 1
ATOM 664 O O . THR A 1 86 ? -17.922 -13.490 2.045 1.00 72.38 86 THR A O 1
ATOM 667 N N . LEU A 1 87 ? -19.577 -12.059 2.519 1.00 60.03 87 LEU A N 1
ATOM 668 C CA . LEU A 1 87 ? -20.654 -12.862 1.926 1.00 60.03 87 LEU A CA 1
ATOM 669 C C . LEU A 1 87 ? -20.594 -12.955 0.388 1.00 60.03 87 LEU A C 1
ATOM 671 O O . LEU A 1 87 ? -21.350 -13.729 -0.193 1.00 60.03 87 LEU A O 1
ATOM 675 N N . GLU A 1 88 ? -19.685 -12.240 -0.285 1.00 67.31 88 GLU A N 1
ATOM 676 C CA . GLU A 1 88 ? -19.558 -12.247 -1.754 1.00 67.31 88 GLU A CA 1
ATOM 677 C C . GLU A 1 88 ? -18.886 -13.505 -2.337 1.00 67.31 88 GLU A C 1
ATOM 679 O O . GLU A 1 88 ? -18.513 -13.539 -3.509 1.00 67.31 88 GLU A O 1
ATOM 684 N N . THR A 1 89 ? -18.779 -14.576 -1.547 1.00 76.56 89 THR A N 1
ATOM 685 C CA . THR A 1 89 ? -18.233 -15.879 -1.969 1.00 76.56 89 THR A CA 1
ATOM 686 C C . THR A 1 89 ? -18.854 -16.434 -3.255 1.00 76.56 89 THR A C 1
ATOM 688 O O . THR A 1 89 ? -18.167 -17.109 -4.017 1.00 76.56 89 THR A O 1
ATOM 691 N N . ASP A 1 90 ? -20.114 -16.102 -3.552 1.00 83.75 90 ASP A N 1
ATOM 692 C CA . ASP A 1 90 ? -20.814 -16.595 -4.743 1.00 83.75 90 ASP A CA 1
ATOM 693 C C . ASP A 1 90 ? -20.157 -16.127 -6.051 1.00 83.75 90 ASP A C 1
ATOM 695 O O . ASP A 1 90 ? -20.203 -16.840 -7.054 1.00 83.75 90 ASP A O 1
ATOM 699 N N . LYS A 1 91 ? -19.512 -14.950 -6.055 1.00 87.00 91 LYS A N 1
ATOM 700 C CA . LYS A 1 91 ? -18.790 -14.460 -7.236 1.00 87.00 91 LYS A CA 1
ATOM 701 C C . LYS A 1 91 ? -17.577 -15.343 -7.532 1.00 87.00 91 LYS A C 1
ATOM 703 O O . LYS A 1 91 ? -17.400 -15.759 -8.674 1.00 87.00 91 LYS A O 1
ATOM 708 N N . PHE A 1 92 ? -16.792 -15.681 -6.508 1.00 89.62 92 PHE A N 1
ATOM 709 C CA . PHE A 1 92 ? -15.633 -16.565 -6.656 1.00 89.62 92 PHE A CA 1
ATOM 710 C C . PHE A 1 92 ? -16.043 -17.985 -7.049 1.00 89.62 92 PHE A C 1
ATOM 712 O O . PHE A 1 92 ? -15.440 -18.562 -7.949 1.00 89.62 92 PHE A O 1
ATOM 719 N N . VAL A 1 93 ? -17.114 -18.514 -6.447 1.00 89.88 93 VAL A N 1
ATOM 720 C CA . VAL A 1 93 ? -17.669 -19.831 -6.803 1.00 89.88 93 VAL A CA 1
ATOM 721 C C . VAL A 1 93 ? -18.028 -19.891 -8.288 1.00 89.88 93 VAL A C 1
ATOM 723 O O . VAL A 1 93 ? -17.631 -20.829 -8.974 1.00 89.88 93 VAL A O 1
ATOM 726 N N . ARG A 1 94 ? -18.722 -18.873 -8.816 1.00 90.19 94 ARG A N 1
ATOM 727 C CA . ARG A 1 94 ? -19.057 -18.798 -10.250 1.00 90.19 94 ARG A CA 1
ATOM 728 C C . ARG A 1 94 ? -17.819 -18.632 -11.127 1.00 90.19 94 ARG A C 1
ATOM 730 O O . ARG A 1 94 ? -17.728 -19.269 -12.171 1.00 90.19 94 ARG A O 1
ATOM 737 N N . TYR A 1 95 ? -16.874 -17.791 -10.711 1.00 91.75 95 TYR A N 1
ATOM 738 C CA . TYR A 1 95 ? -15.656 -17.519 -11.473 1.00 91.75 95 TYR A CA 1
ATOM 739 C C . TYR A 1 95 ? -14.794 -18.777 -11.674 1.00 91.75 95 TYR A C 1
ATOM 741 O O . TYR A 1 95 ? -14.293 -19.009 -12.775 1.00 91.75 95 TYR A O 1
ATOM 749 N N . PHE A 1 96 ? -14.692 -19.623 -10.644 1.00 91.44 96 PHE A N 1
ATOM 750 C CA . PHE A 1 96 ? -14.006 -20.919 -10.680 1.00 91.44 96 PHE A CA 1
ATOM 751 C C . PHE A 1 96 ? -14.939 -22.091 -11.053 1.00 91.44 96 PHE A C 1
ATOM 753 O O . PHE A 1 96 ? -14.750 -23.202 -10.570 1.00 91.44 96 PHE A O 1
ATOM 760 N N . ALA A 1 97 ? -15.937 -21.850 -11.915 1.00 85.69 97 ALA A N 1
ATOM 761 C CA . ALA A 1 97 ? -16.813 -22.877 -12.495 1.00 85.69 97 ALA A CA 1
ATOM 762 C C . ALA A 1 97 ? -17.540 -23.771 -11.462 1.00 85.69 97 ALA A C 1
ATOM 764 O O . ALA A 1 97 ? -17.478 -24.993 -11.529 1.00 85.69 97 ALA A O 1
ATOM 765 N N . GLU A 1 98 ? -18.254 -23.141 -10.524 1.00 78.88 98 GLU A N 1
ATOM 766 C CA . GLU A 1 98 ? -19.030 -23.796 -9.453 1.00 78.88 98 GLU A CA 1
ATOM 767 C C . GLU A 1 98 ? -18.177 -24.563 -8.430 1.00 78.88 98 GLU A C 1
ATOM 769 O O . GLU A 1 98 ? -18.525 -25.650 -7.967 1.00 78.88 98 GLU A O 1
ATOM 774 N N . ALA A 1 99 ? -17.061 -23.957 -8.019 1.00 86.75 99 ALA A N 1
ATOM 775 C CA . ALA A 1 99 ? -16.218 -24.486 -6.952 1.00 86.75 99 ALA A CA 1
ATOM 776 C C . ALA A 1 99 ? -17.005 -24.762 -5.651 1.00 86.75 99 ALA A C 1
ATOM 778 O O . ALA A 1 99 ? -17.939 -24.045 -5.281 1.00 86.75 99 ALA A O 1
ATOM 779 N N . SER A 1 100 ? -16.591 -25.790 -4.905 1.00 89.50 100 SER A N 1
ATOM 780 C CA . SER A 1 100 ? -17.226 -26.146 -3.630 1.00 89.50 100 SER A CA 1
ATOM 781 C C . SER A 1 100 ? -17.083 -25.025 -2.595 1.00 89.50 100 SER A C 1
ATOM 783 O O . SER A 1 100 ? -15.976 -24.577 -2.296 1.00 89.50 100 SER A O 1
ATOM 785 N N . ARG A 1 101 ? -18.203 -24.604 -1.997 1.00 88.62 101 ARG A N 1
ATOM 786 C CA . ARG A 1 101 ? -18.233 -23.590 -0.933 1.00 88.62 101 ARG A CA 1
ATOM 787 C C . ARG A 1 101 ? -18.168 -24.248 0.441 1.00 88.62 101 ARG A C 1
ATOM 789 O O . ARG A 1 101 ? -19.035 -25.043 0.795 1.00 88.62 101 ARG A O 1
ATOM 796 N N . PHE A 1 102 ? -17.198 -23.836 1.250 1.00 87.81 102 PHE A N 1
ATOM 797 C CA . PHE A 1 102 ? -17.113 -24.195 2.663 1.00 87.81 102 PHE A CA 1
ATOM 798 C C . PHE A 1 102 ? -17.279 -22.943 3.527 1.00 87.81 102 PHE A C 1
ATOM 800 O O . PHE A 1 102 ? -16.660 -21.915 3.261 1.00 87.81 102 PHE A O 1
ATOM 807 N N . SER A 1 103 ? -18.137 -23.009 4.547 1.00 84.69 103 SER A N 1
ATOM 808 C CA . SER A 1 103 ? -18.359 -21.904 5.482 1.00 84.69 103 SER A CA 1
ATOM 809 C C . SER A 1 103 ? -17.998 -22.349 6.891 1.00 84.69 103 SER A C 1
ATOM 811 O O . SER A 1 103 ? -18.537 -23.329 7.401 1.00 84.69 103 SER A O 1
ATOM 813 N N . VAL A 1 104 ? -17.081 -21.614 7.515 1.00 82.38 104 VAL A N 1
ATOM 814 C CA . VAL A 1 104 ? -16.721 -21.789 8.921 1.00 82.38 104 VAL A CA 1
ATOM 815 C C . VAL A 1 104 ? -17.515 -20.775 9.735 1.00 82.38 104 VAL A C 1
ATOM 817 O O . VAL A 1 104 ? -17.427 -19.574 9.484 1.00 82.38 104 VAL A O 1
ATOM 820 N N . GLY A 1 105 ? -18.299 -21.248 10.705 1.00 72.12 105 GLY A N 1
ATOM 821 C CA . GLY A 1 105 ? -19.002 -20.366 11.636 1.00 72.12 105 GLY A CA 1
ATOM 822 C C . GLY A 1 105 ? -18.012 -19.530 12.451 1.00 72.12 105 GLY A C 1
ATOM 823 O O . GLY A 1 105 ? -17.069 -20.069 13.032 1.00 72.12 105 GLY A O 1
ATOM 824 N N . GLY A 1 106 ? -18.216 -18.212 12.489 1.00 67.69 106 GLY A N 1
ATOM 825 C CA . GLY A 1 106 ? -17.395 -17.306 13.290 1.00 67.69 106 GLY A CA 1
ATOM 826 C C . GLY A 1 106 ? -17.585 -17.542 14.791 1.00 67.69 106 GLY A C 1
ATOM 827 O O . GLY A 1 106 ? -18.700 -17.765 15.255 1.00 67.69 106 GLY A O 1
ATOM 828 N N . ARG A 1 107 ? -16.498 -17.455 15.566 1.00 69.19 107 ARG A N 1
ATOM 829 C CA . ARG A 1 107 ? -16.520 -17.454 17.043 1.00 69.19 107 ARG A CA 1
ATOM 830 C C . ARG A 1 107 ? -16.634 -16.031 17.608 1.00 69.19 107 ARG A C 1
ATOM 832 O O . ARG A 1 107 ? -15.907 -15.676 18.527 1.00 69.19 107 ARG A O 1
ATOM 839 N N . SER A 1 108 ? -17.476 -15.191 17.011 1.00 79.56 108 SER A N 1
ATOM 840 C CA . SER A 1 108 ? -17.681 -13.816 17.478 1.00 79.56 108 SER A CA 1
ATOM 841 C C . SER A 1 108 ? -18.784 -13.757 18.528 1.00 79.56 108 SER A C 1
ATOM 843 O O . SER A 1 108 ? -19.834 -14.382 18.369 1.00 79.56 108 SER A O 1
ATOM 845 N N . PHE A 1 109 ? -18.569 -12.954 19.560 1.00 88.94 109 PHE A N 1
ATOM 846 C CA . PHE A 1 109 ? -19.610 -12.558 20.496 1.00 88.94 109 PHE A CA 1
ATOM 847 C C . PHE A 1 109 ? -20.638 -11.642 19.806 1.00 88.94 109 PHE A C 1
ATOM 849 O O . PHE A 1 109 ? -20.322 -11.015 18.788 1.00 88.94 109 PHE A O 1
ATOM 856 N N . PRO A 1 110 ? -21.880 -11.569 20.318 1.00 92.69 110 PRO A N 1
ATOM 857 C CA . PRO A 1 110 ? -22.895 -10.686 19.755 1.00 92.69 110 PRO A CA 1
ATOM 858 C C . PRO A 1 110 ? -22.455 -9.219 19.831 1.00 92.69 110 PRO A C 1
ATOM 860 O O . PRO A 1 110 ? -21.900 -8.782 20.840 1.00 92.69 110 PRO A O 1
ATOM 863 N N . VAL A 1 111 ? -22.729 -8.469 18.760 1.00 94.81 111 VAL A N 1
ATOM 864 C CA . VAL A 1 111 ? -22.483 -7.024 18.687 1.00 94.81 111 VAL A CA 1
ATOM 865 C C . VAL A 1 111 ? -23.804 -6.297 18.481 1.00 94.81 111 VAL A C 1
ATOM 867 O O . VAL A 1 111 ? -24.491 -6.527 17.481 1.00 94.81 111 VAL A O 1
ATOM 870 N N . GLU A 1 112 ? -24.153 -5.406 19.402 1.00 97.19 112 GLU A N 1
ATOM 871 C CA . GLU A 1 112 ? -25.311 -4.527 19.257 1.00 97.19 112 GLU A CA 1
ATOM 872 C C . GLU A 1 112 ? -24.988 -3.375 18.301 1.00 97.19 112 GLU A C 1
ATOM 874 O O . GLU A 1 112 ? -23.917 -2.775 18.372 1.00 97.19 112 GLU A O 1
ATOM 879 N N . ILE A 1 113 ? -25.899 -3.063 17.375 1.00 98.00 113 ILE A N 1
ATOM 880 C CA . ILE A 1 113 ? -25.67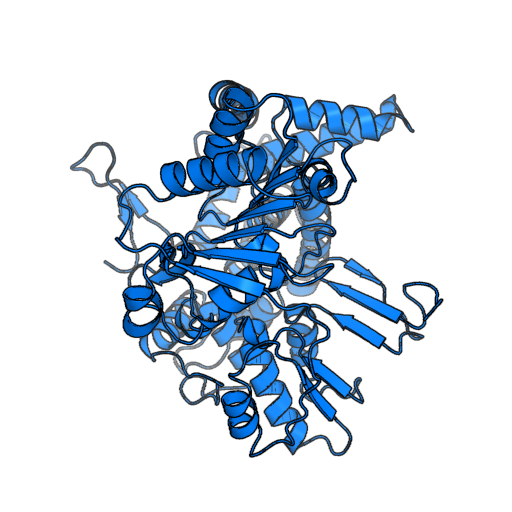7 -2.025 16.359 1.00 98.00 113 ILE A CA 1
ATOM 881 C C . ILE A 1 113 ? -26.621 -0.846 16.597 1.00 98.00 113 ILE A C 1
ATOM 883 O O . ILE A 1 113 ? -27.828 -0.952 16.364 1.00 98.00 113 ILE A O 1
ATOM 887 N N . GLY A 1 114 ? -26.053 0.294 16.983 1.00 96.94 114 GLY A N 1
ATOM 888 C CA . GLY A 1 114 ? -26.735 1.584 17.050 1.00 96.94 114 GLY A CA 1
ATOM 889 C C . GLY A 1 114 ? -26.556 2.388 15.759 1.00 96.94 114 GLY A C 1
ATOM 890 O O . GLY A 1 114 ? -25.488 2.367 15.150 1.00 96.94 114 GLY A O 1
ATOM 891 N N . TYR A 1 115 ? -27.593 3.121 15.352 1.00 97.62 115 TYR A N 1
ATOM 892 C CA . TYR A 1 115 ? -27.551 4.077 14.238 1.00 97.62 115 TYR A CA 1
ATOM 893 C C . TYR A 1 115 ? -28.011 5.446 14.723 1.00 97.62 115 TYR A C 1
ATOM 895 O O . TYR A 1 115 ? -28.854 5.527 15.618 1.00 97.62 115 TYR A O 1
ATOM 903 N N . LEU A 1 116 ? -27.540 6.510 14.077 1.00 95.25 116 LEU A N 1
ATOM 904 C CA . LEU A 1 116 ? -28.119 7.833 14.290 1.00 95.25 116 LEU A CA 1
ATOM 905 C C . LEU A 1 116 ? -29.557 7.894 13.763 1.00 95.25 116 LEU A C 1
ATOM 907 O O . LEU A 1 116 ? -29.885 7.322 12.719 1.00 95.25 116 LEU A O 1
ATOM 911 N N . GLU A 1 117 ? -30.397 8.651 14.463 1.00 92.38 117 GLU A N 1
ATOM 912 C CA . GLU A 1 117 ? -31.757 8.958 14.016 1.00 92.38 117 GLU A CA 1
ATOM 913 C C . GLU A 1 117 ? -31.745 9.939 12.830 1.00 92.38 117 GLU A C 1
ATOM 915 O O . GLU A 1 117 ? -32.469 9.752 11.851 1.00 92.38 117 GLU A O 1
ATOM 920 N N . TYR A 1 118 ? -30.845 10.929 12.874 1.00 91.50 118 TYR A N 1
ATOM 921 C CA . TYR A 1 118 ? -30.668 11.956 11.846 1.00 91.50 118 TYR A CA 1
ATOM 922 C C . TYR A 1 118 ? -29.209 12.028 11.388 1.00 91.50 118 TYR A C 1
ATOM 924 O O . TYR A 1 118 ? -28.288 11.750 12.155 1.00 91.50 118 TYR A O 1
ATOM 932 N N . ALA A 1 119 ? -28.988 12.409 10.130 1.00 87.50 119 ALA A N 1
ATOM 933 C CA . ALA A 1 119 ? -27.642 12.566 9.590 1.00 87.50 119 ALA A CA 1
ATOM 934 C C . ALA A 1 119 ? -26.894 13.710 10.297 1.00 87.50 119 ALA A C 1
ATOM 936 O O . ALA A 1 119 ? -27.422 14.815 10.434 1.00 87.50 119 ALA A O 1
ATOM 937 N N . ALA A 1 120 ? -25.652 13.454 10.708 1.00 84.06 120 ALA A N 1
ATOM 938 C CA . ALA A 1 120 ? -24.778 14.464 11.293 1.00 84.06 120 ALA A CA 1
ATOM 939 C C . ALA A 1 120 ? -23.966 15.182 10.203 1.00 84.06 120 ALA A C 1
ATOM 941 O O . ALA A 1 120 ? -23.399 14.536 9.320 1.00 84.06 120 ALA A O 1
ATOM 942 N N . GLN A 1 121 ? -23.885 16.515 10.273 1.00 80.69 121 GLN A N 1
ATOM 943 C CA . GLN A 1 121 ? -23.042 17.301 9.361 1.00 80.69 121 GLN A CA 1
ATOM 944 C C . GLN A 1 121 ? -21.551 17.157 9.699 1.00 80.69 121 GLN A C 1
ATOM 946 O O . GLN A 1 121 ? -20.736 16.936 8.804 1.00 80.69 121 GLN A O 1
ATOM 951 N N . ASP A 1 122 ? -21.203 17.232 10.986 1.00 92.62 122 ASP A N 1
ATOM 952 C CA . ASP A 1 122 ? -19.832 17.071 11.473 1.00 92.62 122 ASP A CA 1
ATOM 953 C C . ASP A 1 122 ? -19.634 15.671 12.065 1.00 92.62 122 ASP A C 1
ATOM 955 O O . ASP A 1 122 ? -20.027 15.380 13.198 1.00 92.62 122 ASP A O 1
ATOM 959 N N . TYR A 1 123 ? -19.025 14.798 11.263 1.00 92.31 123 TYR A N 1
ATOM 960 C CA . TYR A 1 123 ? -18.751 13.412 11.636 1.00 92.31 123 TYR A CA 1
ATOM 961 C C . TYR A 1 123 ? -17.675 13.292 12.721 1.00 92.31 123 TYR A C 1
ATOM 963 O O . TYR A 1 123 ? -17.713 12.338 13.495 1.00 92.31 123 TYR A O 1
ATOM 971 N N . LEU A 1 124 ? -16.718 14.225 12.781 1.00 95.31 124 LEU A N 1
ATOM 972 C CA . LEU A 1 124 ? -15.629 14.160 13.749 1.00 95.31 124 LEU A CA 1
ATOM 973 C C . LEU A 1 124 ? -16.167 14.543 15.122 1.00 95.31 124 LEU A C 1
ATOM 975 O O . LEU A 1 124 ? -16.028 13.775 16.069 1.00 95.31 124 LEU A O 1
ATOM 979 N N . SER A 1 125 ? -16.849 15.684 15.227 1.00 95.31 125 SER A N 1
ATOM 980 C CA . SER A 1 125 ? -17.381 16.148 16.513 1.00 95.31 125 SER A CA 1
ATOM 981 C C . SER A 1 125 ? -18.364 15.151 17.127 1.00 95.31 125 SER A C 1
ATOM 983 O O . SER A 1 125 ? -18.262 14.863 18.319 1.00 95.31 125 SER A O 1
ATOM 985 N N . ILE A 1 126 ? -19.268 14.566 16.329 1.00 96.00 126 ILE A N 1
ATOM 986 C CA . ILE A 1 126 ? -20.201 13.559 16.854 1.00 96.00 126 ILE A CA 1
ATOM 987 C C . ILE A 1 126 ? -19.480 12.283 17.302 1.00 96.00 126 ILE A C 1
ATOM 989 O O . ILE A 1 126 ? -19.772 11.790 18.386 1.00 96.00 126 ILE A O 1
ATOM 993 N N . ALA A 1 127 ? -18.485 11.801 16.546 1.00 97.62 127 ALA A N 1
ATOM 994 C CA . ALA A 1 127 ? -17.717 10.618 16.926 1.00 97.62 127 ALA A CA 1
ATOM 995 C C . ALA A 1 127 ? -16.959 10.825 18.248 1.00 97.62 127 ALA A C 1
ATOM 997 O O . ALA A 1 127 ? -16.975 9.949 19.110 1.00 97.62 127 ALA A O 1
ATOM 998 N N . LEU A 1 128 ? -16.339 11.995 18.445 1.00 97.81 128 LEU A N 1
ATOM 999 C CA . LEU A 1 128 ? -15.628 12.314 19.688 1.00 97.81 128 LEU A CA 1
ATOM 1000 C C . LEU A 1 128 ? -16.586 12.496 20.873 1.00 97.81 128 LEU A C 1
ATOM 1002 O O . LEU A 1 128 ? -16.291 12.034 21.974 1.00 97.81 128 LEU A O 1
ATOM 1006 N N . HIS A 1 129 ? -17.747 13.124 20.662 1.00 96.62 129 HIS A N 1
ATOM 1007 C CA . HIS A 1 129 ? -18.780 13.222 21.696 1.00 96.62 129 HIS A CA 1
ATOM 1008 C C . HIS A 1 129 ? -19.305 11.844 22.104 1.00 96.62 129 HIS A C 1
ATOM 1010 O O . HIS A 1 129 ? -19.427 11.578 23.297 1.00 96.62 129 HIS A O 1
ATOM 1016 N N . THR A 1 130 ? -19.556 10.950 21.144 1.00 97.50 130 THR A N 1
ATOM 1017 C CA . THR A 1 130 ? -19.941 9.565 21.435 1.00 97.50 130 THR A CA 1
ATOM 1018 C C . THR A 1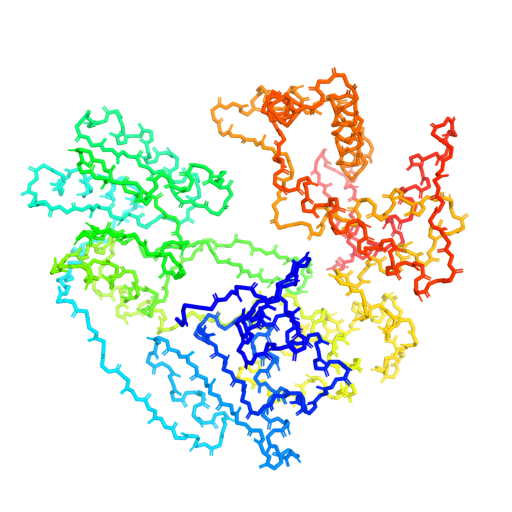 130 ? -18.829 8.828 22.180 1.00 97.50 130 THR A C 1
ATOM 1020 O O . THR A 1 130 ? -19.118 8.169 23.171 1.00 97.50 130 THR A O 1
ATOM 1023 N N . ALA A 1 131 ? -17.560 8.985 21.786 1.00 98.19 131 ALA A N 1
ATOM 1024 C CA . ALA A 1 131 ? -16.432 8.363 22.487 1.00 98.19 131 ALA A CA 1
ATOM 1025 C C . ALA A 1 131 ? -16.340 8.822 23.949 1.00 98.19 131 ALA A C 1
ATOM 1027 O O . ALA A 1 131 ? -16.154 8.006 24.849 1.00 98.19 131 ALA A O 1
ATOM 1028 N N . LYS A 1 132 ? -16.520 10.125 24.191 1.00 97.69 132 LYS A N 1
ATOM 1029 C CA . LYS A 1 132 ? -16.557 10.689 25.541 1.00 97.69 132 LYS A CA 1
ATOM 1030 C C . LYS A 1 132 ? -17.741 10.152 26.350 1.00 97.69 132 LYS A C 1
ATOM 1032 O O . LYS A 1 132 ? -17.548 9.719 27.479 1.00 97.69 132 LYS A O 1
ATOM 1037 N N . TRP A 1 133 ? -18.938 10.129 25.767 1.00 97.44 133 TRP A N 1
ATOM 1038 C CA . TRP A 1 133 ? -20.130 9.601 26.432 1.00 97.44 133 TRP A CA 1
ATOM 1039 C C . TRP A 1 133 ? -19.976 8.119 26.813 1.00 97.44 133 TRP A C 1
ATOM 1041 O O . TRP A 1 133 ? -20.299 7.757 27.942 1.00 97.44 133 TRP A O 1
ATOM 1051 N N . ILE A 1 134 ? -19.413 7.285 25.925 1.00 97.62 134 ILE A N 1
ATOM 1052 C CA . ILE A 1 134 ? -19.102 5.874 26.214 1.00 97.62 134 ILE A CA 1
ATOM 1053 C C . ILE A 1 134 ? -18.123 5.770 27.387 1.00 97.62 134 ILE A C 1
ATOM 1055 O O . ILE A 1 134 ? -18.328 4.965 28.289 1.00 97.62 134 ILE A O 1
ATOM 1059 N N . HIS A 1 135 ? -17.060 6.579 27.396 1.00 96.94 135 HIS A N 1
ATOM 1060 C CA . HIS A 1 135 ? -16.091 6.591 28.497 1.00 96.94 135 HIS A CA 1
ATOM 1061 C C . HIS A 1 135 ? -16.739 6.927 29.849 1.00 96.94 135 HIS A C 1
ATOM 1063 O O . HIS A 1 135 ? -16.415 6.300 30.850 1.00 96.94 135 HIS A O 1
ATOM 1069 N N . GLU A 1 136 ? -17.682 7.870 29.868 1.00 95.94 136 GLU A N 1
ATOM 1070 C CA . GLU A 1 136 ? -18.345 8.337 31.093 1.00 95.94 136 GLU A CA 1
ATOM 1071 C C . GLU A 1 136 ? -19.509 7.443 31.559 1.00 95.94 136 GLU A C 1
ATOM 1073 O O . GLU A 1 136 ? -19.811 7.420 32.751 1.00 95.94 136 GLU A O 1
ATOM 1078 N N . SER A 1 137 ? -20.182 6.741 30.640 1.00 95.25 137 SER A N 1
ATOM 1079 C CA . SER A 1 137 ? -21.478 6.092 30.915 1.00 95.25 137 SER A CA 1
ATOM 1080 C C . SER A 1 137 ? -21.478 4.571 30.766 1.00 95.25 137 SER A C 1
ATOM 1082 O O . SER A 1 137 ? -22.296 3.905 31.397 1.00 95.25 137 SER A O 1
ATOM 1084 N N . GLU A 1 138 ? -20.600 4.014 29.931 1.00 95.44 138 GLU A N 1
ATOM 1085 C CA . GLU A 1 138 ? -20.602 2.586 29.598 1.00 95.44 138 GLU A CA 1
ATOM 1086 C C . GLU A 1 138 ? -19.586 1.790 30.427 1.00 95.44 138 GLU A C 1
ATOM 1088 O O . GLU A 1 138 ? -18.569 2.313 30.895 1.00 95.44 138 GLU A O 1
ATOM 1093 N N . SER A 1 139 ? -19.845 0.489 30.573 1.00 93.12 139 SER A N 1
ATOM 1094 C CA . SER A 1 139 ? -18.984 -0.458 31.299 1.00 93.12 139 SER A CA 1
ATOM 1095 C C . SER A 1 139 ? -17.586 -0.621 30.678 1.00 93.12 139 SER A C 1
ATOM 1097 O O . SER A 1 139 ? -17.319 -0.103 29.595 1.00 93.12 139 SER A O 1
ATOM 1099 N N . GLU A 1 140 ? -16.675 -1.326 31.360 1.00 91.69 140 GLU A N 1
ATOM 1100 C CA . GLU A 1 140 ? -15.302 -1.553 30.883 1.00 91.69 140 GLU A CA 1
ATOM 1101 C C . GLU A 1 140 ? -15.221 -2.082 29.441 1.00 91.69 140 GLU A C 1
ATOM 1103 O O . GLU A 1 140 ? -16.086 -2.815 28.968 1.00 91.69 140 GLU A O 1
ATOM 1108 N N . GLY A 1 141 ? -14.142 -1.709 28.753 1.00 94.50 141 GLY A N 1
ATOM 1109 C CA . GLY A 1 141 ? -13.891 -2.065 27.362 1.00 94.50 141 GLY A CA 1
ATOM 1110 C C . GLY A 1 141 ? -13.342 -0.886 26.570 1.00 94.50 141 GLY A C 1
ATOM 1111 O O . GLY A 1 141 ? -13.744 0.262 26.768 1.00 94.50 141 GLY A O 1
ATOM 1112 N N . ASP A 1 142 ? -12.401 -1.166 25.676 1.00 96.69 142 ASP A N 1
ATOM 1113 C CA . ASP A 1 142 ? -11.736 -0.131 24.894 1.00 96.69 142 ASP A CA 1
ATOM 1114 C C . ASP A 1 142 ? -12.609 0.355 23.736 1.00 96.69 142 ASP A C 1
ATOM 1116 O O . ASP A 1 142 ? -13.483 -0.360 23.229 1.00 96.69 142 ASP A O 1
ATOM 1120 N N . ILE A 1 143 ? -12.343 1.592 23.319 1.00 98.00 143 ILE A N 1
ATOM 1121 C CA . ILE A 1 143 ? -13.078 2.301 22.274 1.00 98.00 143 ILE A CA 1
ATOM 1122 C C . ILE A 1 143 ? -12.212 2.353 21.016 1.00 98.00 143 ILE A C 1
ATOM 1124 O O . ILE A 1 143 ? -11.081 2.837 21.056 1.00 98.00 143 ILE A O 1
ATOM 1128 N N . LEU A 1 144 ? -12.757 1.907 19.887 1.00 97.94 144 LEU A N 1
ATOM 1129 C CA . LEU A 1 144 ? -12.145 2.030 18.567 1.00 97.94 144 LEU A CA 1
ATOM 1130 C C . LEU A 1 144 ? -12.987 2.954 17.684 1.00 97.94 144 LEU A C 1
ATOM 1132 O O . LEU A 1 144 ? -14.137 2.652 17.374 1.00 97.94 144 LEU A O 1
ATOM 1136 N N . VAL A 1 145 ? -12.410 4.073 17.257 1.00 98.38 145 VAL A N 1
ATOM 1137 C CA . VAL A 1 145 ? -13.067 5.083 16.421 1.00 98.38 145 VAL A CA 1
ATOM 1138 C C . VAL A 1 145 ? -12.484 5.036 15.016 1.00 98.38 145 VAL A C 1
ATOM 1140 O O . VAL A 1 145 ? -11.294 5.284 14.842 1.00 98.38 145 VAL A O 1
ATOM 1143 N N . PHE A 1 146 ? -13.315 4.765 14.010 1.00 97.94 146 PHE A N 1
ATOM 1144 C CA . PHE A 1 146 ? -12.906 4.799 12.606 1.00 97.94 146 PHE A CA 1
ATOM 1145 C C . PHE A 1 146 ? -13.070 6.199 12.015 1.00 97.94 146 PHE A C 1
ATOM 1147 O O . PHE A 1 146 ? -14.189 6.708 11.902 1.00 97.94 146 PHE A O 1
ATOM 1154 N N . LEU A 1 147 ? -11.959 6.796 11.590 1.00 96.88 147 LEU A N 1
ATOM 1155 C CA . LEU A 1 147 ? -11.877 8.114 10.965 1.00 96.88 147 LEU A CA 1
ATOM 1156 C C . LEU A 1 147 ? -11.248 8.020 9.565 1.00 96.88 147 LEU A C 1
ATOM 1158 O O . LEU A 1 147 ? -10.459 7.112 9.305 1.00 96.88 147 LEU A O 1
ATOM 1162 N N . PRO A 1 148 ? -11.589 8.929 8.633 1.00 94.12 148 PRO A N 1
ATOM 1163 C CA . PRO A 1 148 ? -11.172 8.764 7.247 1.00 94.12 148 PRO A CA 1
ATOM 1164 C C . PRO A 1 148 ? -9.692 9.081 7.007 1.00 94.12 148 PRO A C 1
ATOM 1166 O O . PRO A 1 148 ? -9.089 8.453 6.139 1.00 94.12 148 PRO A O 1
ATOM 1169 N N . THR A 1 149 ? -9.093 10.025 7.742 1.00 92.38 149 THR A N 1
ATOM 1170 C CA . THR A 1 149 ? -7.712 10.468 7.492 1.00 92.38 149 THR A CA 1
ATOM 1171 C C . THR A 1 149 ? -6.841 10.482 8.747 1.00 92.38 149 THR A C 1
ATOM 1173 O O . THR A 1 149 ? -7.324 10.630 9.868 1.00 92.38 149 THR A O 1
ATOM 1176 N N . ALA A 1 150 ? -5.519 10.426 8.548 1.00 90.06 150 ALA A N 1
ATOM 1177 C CA . ALA A 1 150 ? -4.545 10.632 9.623 1.00 90.06 150 ALA A CA 1
ATOM 1178 C C . ALA A 1 150 ? -4.689 12.013 10.293 1.00 90.06 150 ALA A C 1
ATOM 1180 O O . ALA A 1 150 ? -4.429 12.153 11.485 1.00 90.06 150 ALA A O 1
ATOM 1181 N N . TYR A 1 151 ? -5.134 13.032 9.545 1.00 90.25 151 TYR A N 1
ATOM 1182 C CA . TYR A 1 151 ? -5.409 14.354 10.106 1.00 90.25 151 TYR A CA 1
ATOM 1183 C C . TYR A 1 151 ? -6.569 14.308 11.103 1.00 90.25 151 TYR A C 1
ATOM 1185 O O . TYR A 1 151 ? -6.421 14.820 12.209 1.00 90.25 151 TYR A O 1
ATOM 1193 N N . ASP A 1 152 ? -7.671 13.637 10.753 1.00 94.50 152 ASP A N 1
ATOM 1194 C CA . ASP A 1 152 ? -8.811 13.461 11.660 1.00 94.50 152 ASP A CA 1
ATOM 1195 C C . ASP A 1 152 ? -8.396 12.699 12.930 1.00 94.50 152 ASP A C 1
ATOM 1197 O O . ASP A 1 152 ? -8.808 13.066 14.031 1.00 94.50 152 ASP A O 1
ATOM 1201 N N . CYS A 1 153 ? -7.555 11.663 12.796 1.00 95.38 153 CYS A N 1
ATOM 1202 C CA . CYS A 1 153 ? -7.015 10.912 13.933 1.00 95.38 153 CYS A CA 1
ATOM 1203 C C . CYS A 1 153 ? -6.211 11.808 14.883 1.00 95.38 153 CYS A C 1
ATOM 1205 O O . CYS A 1 153 ? -6.454 11.792 16.090 1.00 95.38 153 CYS A O 1
ATOM 1207 N N . GLU A 1 154 ? -5.281 12.609 14.360 1.00 92.94 154 GLU A N 1
ATOM 1208 C CA . GLU A 1 154 ? -4.444 13.508 15.166 1.00 92.94 154 GLU A CA 1
ATOM 1209 C C . GLU A 1 154 ? -5.258 14.642 15.804 1.00 92.94 154 GLU A C 1
ATOM 1211 O O . GLU A 1 154 ? -5.116 14.932 16.996 1.00 92.94 154 GLU A O 1
ATOM 1216 N N . GLU A 1 155 ? -6.158 15.262 15.037 1.00 93.75 155 GLU A N 1
ATOM 1217 C CA . GLU A 1 155 ? -7.043 16.313 15.537 1.00 93.75 155 GLU A CA 1
ATOM 1218 C C . GLU A 1 155 ? -7.975 15.778 16.631 1.00 93.75 155 GLU A C 1
ATOM 1220 O O . GLU A 1 155 ? -8.119 16.392 17.695 1.00 93.75 155 GLU A O 1
ATOM 1225 N N . GLY A 1 156 ? -8.565 14.603 16.405 1.00 96.19 156 GLY A N 1
ATOM 1226 C CA . GLY A 1 156 ? -9.404 13.922 17.379 1.00 96.19 156 GLY A CA 1
ATOM 1227 C C . GLY A 1 156 ? -8.637 13.546 18.643 1.00 96.19 156 GLY A C 1
ATOM 1228 O O . GLY A 1 156 ? -9.131 13.788 19.746 1.00 96.19 156 GLY A O 1
ATOM 1229 N N . CYS A 1 157 ? -7.396 13.064 18.510 1.00 95.81 157 CYS A N 1
ATOM 1230 C CA . CYS A 1 157 ? -6.532 12.768 19.650 1.00 95.81 157 CYS A CA 1
ATOM 1231 C C . CYS A 1 157 ? -6.274 14.023 20.487 1.00 95.81 157 CYS A C 1
ATOM 1233 O O . CYS A 1 157 ? -6.407 14.000 21.712 1.00 95.81 157 CYS A O 1
ATOM 1235 N N . ALA A 1 158 ? -5.933 15.138 19.836 1.00 93.88 158 ALA A N 1
ATOM 1236 C CA . ALA A 1 158 ? -5.673 16.405 20.511 1.00 93.88 158 ALA A CA 1
ATOM 1237 C C . ALA A 1 158 ? -6.914 16.949 21.239 1.00 93.88 158 ALA A C 1
ATOM 1239 O O . ALA A 1 158 ? -6.791 17.464 22.353 1.00 93.88 158 ALA A O 1
ATOM 1240 N N . LYS A 1 159 ? -8.104 16.830 20.637 1.00 95.88 159 LYS A N 1
ATOM 1241 C CA . LYS A 1 159 ? -9.380 17.235 21.251 1.00 95.88 159 LYS A CA 1
ATOM 1242 C C . LYS A 1 159 ? -9.747 16.345 22.444 1.00 95.88 159 LYS A C 1
ATOM 1244 O O . LYS A 1 159 ? -10.055 16.873 23.510 1.00 95.88 159 LYS A O 1
ATOM 1249 N N . MET A 1 160 ? -9.641 15.022 22.307 1.00 96.50 160 MET A N 1
ATOM 1250 C CA . MET A 1 160 ? -9.972 14.073 23.379 1.00 96.50 160 MET A CA 1
ATOM 1251 C C . MET A 1 160 ? -9.024 14.185 24.572 1.00 96.50 160 MET A C 1
ATOM 1253 O O . MET A 1 160 ? -9.488 14.301 25.700 1.00 96.50 160 MET A O 1
ATOM 1257 N N . ARG A 1 161 ? -7.705 14.277 24.349 1.00 95.56 161 ARG A N 1
ATOM 1258 C CA . ARG A 1 161 ? -6.721 14.453 25.439 1.00 95.56 161 ARG A CA 1
ATOM 1259 C C . ARG A 1 161 ? -6.939 15.735 26.250 1.00 95.56 161 ARG A C 1
ATOM 1261 O O . ARG A 1 161 ? -6.566 15.789 27.415 1.00 95.56 161 ARG A O 1
ATOM 1268 N N . LYS A 1 162 ? -7.524 16.776 25.644 1.00 94.31 162 LYS A N 1
ATOM 1269 C CA . LYS A 1 162 ? -7.923 18.003 26.356 1.00 94.31 162 LYS A CA 1
ATOM 1270 C C . LYS A 1 162 ? -9.228 17.832 27.133 1.00 94.31 162 LYS A C 1
ATOM 1272 O O . LYS A 1 162 ? -9.408 18.490 28.151 1.00 94.31 162 LYS A O 1
ATOM 1277 N N . ALA A 1 163 ? -10.140 17.001 26.634 1.00 93.50 163 ALA A N 1
ATOM 1278 C CA . ALA A 1 163 ? -11.465 16.804 27.210 1.00 93.50 163 ALA A CA 1
ATOM 1279 C C . ALA A 1 163 ? -11.497 15.767 28.347 1.00 93.50 163 ALA A C 1
ATOM 1281 O O . ALA A 1 163 ? -12.379 15.857 29.198 1.00 93.50 163 ALA A O 1
ATOM 1282 N N . THR A 1 164 ? -10.569 14.805 28.356 1.00 92.56 164 THR A N 1
ATOM 1283 C CA . THR A 1 164 ? -10.513 13.681 29.309 1.00 92.56 164 THR A CA 1
ATOM 1284 C C . THR A 1 164 ? -9.078 13.438 29.781 1.00 92.56 164 THR A C 1
ATOM 1286 O O . THR A 1 164 ? -8.175 13.317 28.953 1.00 92.56 164 THR A O 1
ATOM 1289 N N . SER A 1 165 ? -8.855 13.332 31.095 1.00 89.50 165 SER A N 1
ATOM 1290 C CA . SER A 1 165 ? -7.529 13.093 31.703 1.00 89.50 165 SER A CA 1
ATOM 1291 C C . SER A 1 165 ? -7.294 11.631 32.123 1.00 89.50 165 SER A C 1
ATOM 1293 O O . SER A 1 165 ? -6.156 11.197 32.340 1.00 89.50 165 SER A O 1
ATOM 1295 N N . ASP A 1 166 ? -8.363 10.851 32.217 1.00 93.50 166 ASP A N 1
ATOM 1296 C CA . ASP A 1 166 ? -8.435 9.460 32.666 1.00 93.50 166 ASP A CA 1
ATOM 1297 C C . ASP A 1 166 ? -8.676 8.466 31.512 1.00 93.50 166 ASP A C 1
ATOM 1299 O O . ASP A 1 166 ? -9.037 7.317 31.743 1.00 93.50 166 ASP A O 1
ATOM 1303 N N . LEU A 1 167 ? -8.396 8.887 30.275 1.00 94.94 167 LEU A N 1
ATOM 1304 C CA . LEU A 1 167 ? -8.507 8.084 29.057 1.00 94.94 167 LEU A CA 1
ATOM 1305 C C . LEU A 1 167 ? -7.162 8.051 28.317 1.00 94.94 167 LEU A C 1
ATOM 1307 O O . LEU A 1 167 ? -6.529 9.092 28.124 1.00 94.94 167 LEU A O 1
ATOM 1311 N N . ASP A 1 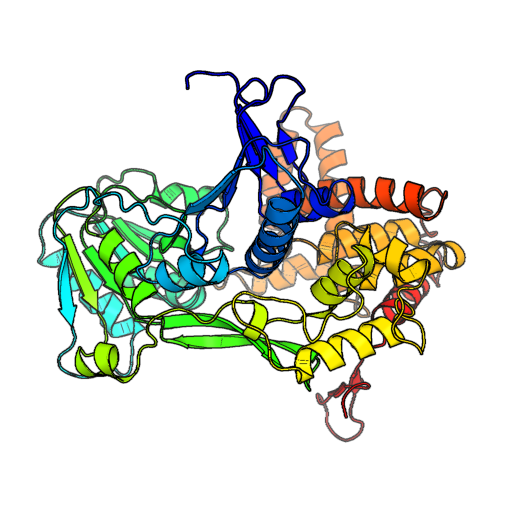168 ? -6.721 6.868 27.893 1.00 95.94 168 ASP A N 1
ATOM 1312 C CA . ASP A 1 168 ? -5.497 6.707 27.100 1.00 95.94 168 ASP A CA 1
ATOM 1313 C C . ASP A 1 168 ? -5.819 6.801 25.604 1.00 95.94 168 ASP A C 1
ATOM 1315 O O . ASP A 1 168 ? -6.358 5.876 24.997 1.00 95.94 168 ASP A O 1
ATOM 1319 N N . VAL A 1 169 ? -5.547 7.966 25.015 1.00 97.12 169 VAL A N 1
ATOM 1320 C CA . VAL A 1 169 ? -5.952 8.296 23.643 1.00 97.12 169 VAL A CA 1
ATOM 1321 C C . VAL A 1 169 ? -4.793 8.077 22.672 1.00 97.12 169 VAL A C 1
ATOM 1323 O O . VAL A 1 169 ? -3.758 8.749 22.783 1.00 97.12 169 VAL A O 1
ATOM 1326 N N . LEU A 1 170 ? -4.981 7.197 21.687 1.00 96.00 170 LEU A N 1
ATOM 1327 C CA . LEU A 1 170 ? -3.934 6.718 20.778 1.00 96.00 170 LEU A CA 1
ATOM 1328 C C . LEU A 1 170 ? -4.346 6.881 19.299 1.00 96.00 170 LEU A C 1
ATOM 1330 O O . LEU A 1 170 ? -5.441 6.451 18.934 1.00 96.00 170 LEU A O 1
ATOM 1334 N N . PRO A 1 171 ? -3.500 7.464 18.428 1.00 95.25 171 PRO A N 1
ATOM 1335 C CA . PRO A 1 171 ? -3.731 7.456 16.986 1.00 95.25 171 PRO A CA 1
ATOM 1336 C C . PRO A 1 171 ? -3.287 6.124 16.365 1.00 95.25 171 PRO A C 1
ATOM 1338 O O . PRO A 1 171 ? -2.340 5.498 16.841 1.00 95.25 171 PRO A O 1
ATOM 1341 N N . LEU A 1 172 ? -3.926 5.714 15.267 1.00 94.50 172 LEU A N 1
ATOM 1342 C CA . LEU A 1 172 ? -3.491 4.561 14.476 1.00 94.50 172 LEU A CA 1
ATOM 1343 C C . LEU A 1 172 ? -3.748 4.770 12.974 1.00 94.50 172 LEU A C 1
ATOM 1345 O O . LEU A 1 172 ? -4.882 4.751 12.503 1.00 94.50 172 LEU A O 1
ATOM 1349 N N . TYR A 1 173 ? -2.685 4.953 12.197 1.00 90.88 173 TYR A N 1
ATOM 1350 C CA . TYR A 1 173 ? -2.751 5.101 10.741 1.00 90.88 173 TYR A CA 1
ATOM 1351 C C . TYR A 1 173 ? -1.436 4.641 10.100 1.00 90.88 173 TYR A C 1
ATOM 1353 O O . TYR A 1 173 ? -0.407 4.570 10.768 1.00 90.88 173 TYR A O 1
ATOM 1361 N N . SER A 1 174 ? -1.452 4.346 8.800 1.00 83.50 174 SER A N 1
ATOM 1362 C CA . SER A 1 174 ? -0.351 3.658 8.100 1.00 83.50 174 SER A CA 1
ATOM 1363 C C . SER A 1 174 ? 1.018 4.342 8.200 1.00 83.50 174 SER A C 1
ATOM 1365 O O . SER A 1 174 ? 2.026 3.663 8.355 1.00 83.50 174 SER A O 1
ATOM 1367 N N . VAL A 1 175 ? 1.067 5.677 8.140 1.00 79.88 175 VAL A N 1
ATOM 1368 C CA . VAL A 1 175 ? 2.316 6.474 8.172 1.00 79.88 175 VAL A CA 1
ATOM 1369 C C . VAL A 1 175 ? 2.852 6.698 9.598 1.00 79.88 175 VAL A C 1
ATOM 1371 O O . VAL A 1 175 ? 3.887 7.332 9.792 1.00 79.88 175 VAL A O 1
ATOM 1374 N N . LEU A 1 176 ? 2.161 6.199 10.625 1.00 81.81 176 LEU A N 1
ATOM 1375 C CA . LEU A 1 176 ? 2.611 6.331 12.007 1.00 81.81 176 LEU A CA 1
ATOM 1376 C C . LEU A 1 176 ? 3.876 5.471 12.240 1.00 81.81 176 LEU A C 1
ATOM 1378 O O . LEU A 1 176 ? 3.916 4.335 11.768 1.00 81.81 176 LEU A O 1
ATOM 1382 N N . PRO A 1 177 ? 4.909 5.952 12.962 1.00 77.38 177 PRO A N 1
ATOM 1383 C CA . PRO A 1 177 ? 6.093 5.145 13.268 1.00 77.38 177 PRO A CA 1
ATOM 1384 C C . PRO A 1 177 ? 5.750 3.831 13.987 1.00 77.38 177 PRO A C 1
ATOM 1386 O O . PRO A 1 177 ? 4.861 3.809 14.835 1.00 77.38 177 PRO A O 1
ATOM 1389 N N . GLN A 1 178 ? 6.498 2.753 13.719 1.00 76.81 178 GLN A N 1
ATOM 1390 C CA . GLN A 1 178 ? 6.191 1.417 14.259 1.00 76.81 178 GLN A CA 1
ATOM 1391 C C . GLN A 1 178 ? 6.066 1.396 15.790 1.00 76.81 178 GLN A C 1
ATOM 1393 O O . GLN A 1 178 ? 5.103 0.861 16.323 1.00 76.81 178 GLN A O 1
ATOM 1398 N N . HIS A 1 179 ? 6.991 2.043 16.503 1.00 79.19 179 HIS A N 1
ATOM 1399 C CA . HIS A 1 179 ? 6.960 2.090 17.968 1.00 79.19 179 HIS A CA 1
ATOM 1400 C C . HIS A 1 179 ? 5.714 2.798 18.532 1.00 79.19 179 HIS A C 1
ATOM 1402 O O . HIS A 1 179 ? 5.305 2.495 19.651 1.00 79.19 179 HIS A O 1
ATOM 1408 N N . GLU A 1 180 ? 5.124 3.732 17.776 1.00 84.00 180 GLU A N 1
ATOM 1409 C CA . GLU A 1 180 ? 3.863 4.396 18.118 1.00 84.00 180 GLU A CA 1
ATOM 1410 C C . GLU A 1 180 ? 2.667 3.495 17.789 1.00 84.00 180 GLU A C 1
ATOM 1412 O O . GLU A 1 180 ? 1.768 3.372 18.618 1.00 84.00 180 GLU A O 1
ATOM 1417 N N . GLN A 1 181 ? 2.682 2.800 16.641 1.00 88.12 181 GLN A N 1
ATOM 1418 C CA . GLN A 1 181 ? 1.663 1.794 16.314 1.00 88.12 181 GLN A CA 1
ATOM 1419 C C . GLN A 1 181 ? 1.610 0.696 17.383 1.00 88.12 181 GLN A C 1
ATOM 1421 O O . GLN A 1 181 ? 0.532 0.352 17.856 1.00 88.12 181 GLN A O 1
ATOM 1426 N N . ASP A 1 182 ? 2.765 0.220 17.857 1.00 88.62 182 ASP A N 1
ATOM 1427 C CA . ASP A 1 182 ? 2.855 -0.857 18.847 1.00 88.62 182 ASP A CA 1
ATOM 1428 C C . ASP A 1 182 ? 2.198 -0.509 20.194 1.00 88.62 182 ASP A C 1
ATOM 1430 O O . ASP A 1 182 ? 1.874 -1.394 20.993 1.00 88.62 182 ASP A O 1
ATOM 1434 N N . ARG A 1 183 ? 1.983 0.783 20.477 1.00 91.00 183 ARG A N 1
ATOM 1435 C CA . ARG A 1 183 ? 1.321 1.237 21.708 1.00 91.00 183 ARG A CA 1
ATOM 1436 C C . ARG A 1 183 ? -0.121 0.753 21.794 1.00 91.00 183 ARG A C 1
ATOM 1438 O O . ARG A 1 183 ? -0.576 0.480 22.899 1.00 91.00 183 ARG A O 1
ATOM 1445 N N . VAL A 1 184 ? -0.815 0.585 20.664 1.00 92.06 184 VAL A N 1
ATOM 1446 C CA . VAL A 1 184 ? -2.216 0.126 20.654 1.00 92.06 184 VAL A CA 1
ATOM 1447 C C . VAL A 1 184 ? -2.365 -1.329 21.110 1.00 92.06 184 VAL A C 1
ATOM 1449 O O . VAL A 1 184 ? -3.452 -1.732 21.513 1.00 92.06 184 VAL A O 1
ATOM 1452 N N . PHE A 1 185 ? -1.285 -2.118 21.110 1.00 91.19 185 PHE A N 1
ATOM 1453 C CA . PHE A 1 185 ? -1.288 -3.502 21.604 1.00 91.19 185 PHE A CA 1
ATOM 1454 C C . PHE A 1 185 ? -0.925 -3.617 23.083 1.00 91.19 185 PHE A C 1
ATOM 1456 O O . PHE A 1 185 ? -1.160 -4.651 23.706 1.00 91.19 185 PHE A O 1
ATOM 1463 N N . LYS A 1 186 ? -0.345 -2.567 23.672 1.00 90.31 186 LYS A N 1
ATOM 1464 C CA . LYS A 1 186 ? 0.044 -2.574 25.082 1.00 90.31 186 LYS A CA 1
ATOM 1465 C C . LYS A 1 186 ? -1.188 -2.339 25.950 1.00 90.31 186 LYS A C 1
ATOM 1467 O O . LYS A 1 186 ? -1.993 -1.448 25.671 1.00 90.31 186 LYS A O 1
ATOM 1472 N N . ARG A 1 187 ? -1.331 -3.139 27.010 1.00 84.19 187 ARG A N 1
ATOM 1473 C CA . ARG A 1 187 ? -2.351 -2.898 28.037 1.00 84.19 187 ARG A CA 1
ATOM 1474 C C . ARG A 1 187 ? -2.052 -1.580 28.748 1.00 84.19 187 ARG A C 1
ATOM 1476 O O . ARG A 1 187 ? -0.889 -1.258 28.984 1.00 84.19 187 ARG A O 1
ATOM 1483 N N . SER A 1 188 ? -3.110 -0.852 29.070 1.00 87.75 188 SER A N 1
ATOM 1484 C CA . SER A 1 188 ? -3.069 0.406 29.810 1.00 87.75 188 SER A CA 1
ATOM 1485 C C . SER A 1 188 ? -3.881 0.235 31.091 1.00 87.75 188 SER A C 1
ATOM 1487 O O . SER A 1 188 ? -4.837 -0.540 31.109 1.00 87.75 188 SER A O 1
ATOM 1489 N N . ASP A 1 189 ? -3.507 0.944 32.156 1.00 89.06 189 ASP A N 1
ATOM 1490 C CA . ASP A 1 189 ? -4.275 0.961 33.412 1.00 89.06 189 ASP A CA 1
ATOM 1491 C C . ASP A 1 189 ? -5.581 1.764 33.271 1.00 89.06 189 ASP A C 1
ATOM 1493 O O . ASP A 1 189 ? -6.469 1.692 34.117 1.00 89.06 189 ASP A O 1
ATOM 1497 N N . LYS A 1 190 ? -5.688 2.557 32.198 1.00 92.88 190 LYS A N 1
ATOM 1498 C CA . LYS A 1 190 ? -6.865 3.341 31.819 1.00 92.88 190 LYS A CA 1
ATOM 1499 C C . LYS A 1 190 ? -7.545 2.700 30.613 1.00 92.88 190 LYS A C 1
ATOM 1501 O O . LYS A 1 190 ? -6.892 2.028 29.814 1.00 92.88 190 LYS A O 1
ATOM 1506 N N . ARG A 1 191 ? -8.835 2.991 30.422 1.00 95.25 191 ARG A N 1
ATOM 1507 C CA . ARG A 1 191 ? -9.536 2.668 29.170 1.00 95.25 191 ARG A CA 1
ATOM 1508 C C . ARG A 1 191 ? -8.792 3.300 27.993 1.00 95.25 191 ARG A C 1
ATOM 1510 O O . ARG A 1 191 ? -8.414 4.475 28.054 1.00 95.25 191 ARG A O 1
ATOM 1517 N N . ARG A 1 192 ? -8.595 2.537 26.920 1.00 96.62 192 ARG A N 1
ATOM 1518 C CA . ARG A 1 192 ? -7.965 3.023 25.690 1.00 96.62 192 ARG A CA 1
ATOM 1519 C C . ARG A 1 192 ? -9.031 3.531 24.726 1.00 96.62 192 ARG A C 1
ATOM 1521 O O . ARG A 1 192 ? -10.078 2.911 24.545 1.00 96.62 192 ARG A O 1
ATOM 1528 N N . CYS A 1 193 ? -8.748 4.658 24.086 1.00 97.75 193 CYS A N 1
ATOM 1529 C CA . CYS A 1 193 ? -9.530 5.199 22.981 1.00 97.75 193 CYS A CA 1
ATOM 1530 C C . CYS A 1 193 ? -8.620 5.354 21.766 1.00 97.75 193 CYS A C 1
ATOM 1532 O O . CYS A 1 193 ? -7.744 6.220 21.725 1.00 97.75 193 CYS A O 1
ATOM 1534 N N . ILE A 1 194 ? -8.807 4.471 20.793 1.00 97.81 194 ILE A N 1
ATOM 1535 C CA . ILE A 1 194 ? -7.963 4.358 19.611 1.00 97.81 194 ILE A CA 1
ATOM 1536 C C . ILE A 1 194 ? -8.684 5.019 18.442 1.00 97.81 194 ILE A C 1
ATOM 1538 O O . ILE A 1 194 ? -9.762 4.583 18.043 1.00 97.81 194 ILE A O 1
ATOM 1542 N N . LEU A 1 195 ? -8.088 6.071 17.888 1.00 98.00 195 LEU A N 1
ATOM 1543 C CA . LEU A 1 195 ? -8.601 6.778 16.720 1.00 98.00 195 LEU A CA 1
ATOM 1544 C C . LEU A 1 195 ? -7.841 6.290 15.491 1.00 98.00 195 LEU A C 1
ATOM 1546 O O . LEU A 1 195 ? -6.683 6.662 15.280 1.00 98.00 195 LEU A O 1
ATOM 1550 N N . ALA A 1 196 ? -8.492 5.456 14.686 1.00 96.88 196 ALA A N 1
ATOM 1551 C CA . ALA A 1 196 ? -7.859 4.705 13.616 1.00 96.88 196 ALA A CA 1
ATOM 1552 C C . ALA A 1 196 ? -8.435 5.011 12.231 1.00 96.88 196 ALA A C 1
ATOM 1554 O O . ALA A 1 196 ? -9.628 5.276 12.087 1.00 96.88 196 ALA A O 1
ATOM 1555 N N . THR A 1 197 ? -7.603 4.895 11.195 1.00 94.69 197 THR A N 1
ATOM 1556 C CA . THR A 1 197 ? -8.099 4.751 9.818 1.00 94.69 197 THR A CA 1
ATOM 1557 C C . THR A 1 197 ? -8.554 3.310 9.549 1.00 94.69 197 THR A C 1
ATOM 1559 O O . THR A 1 197 ? -8.611 2.471 10.453 1.00 94.69 197 THR A O 1
ATOM 1562 N N . ASN A 1 198 ? -8.848 2.980 8.290 1.00 91.25 198 ASN A N 1
ATOM 1563 C CA . ASN A 1 198 ? -9.164 1.616 7.853 1.00 91.25 198 ASN A CA 1
ATOM 1564 C C . ASN A 1 198 ? -8.052 0.579 8.136 1.00 91.25 198 ASN A C 1
ATOM 1566 O O . ASN A 1 198 ? -8.300 -0.612 8.010 1.00 91.25 198 ASN A O 1
ATOM 1570 N N . ILE A 1 199 ? -6.867 0.980 8.611 1.00 90.00 199 ILE A N 1
ATOM 1571 C CA . ILE A 1 199 ? -5.822 0.052 9.081 1.00 90.00 199 ILE A CA 1
ATOM 1572 C C . ILE A 1 199 ? -6.290 -0.871 10.225 1.00 90.00 199 ILE A C 1
ATOM 1574 O O . ILE A 1 199 ? -5.759 -1.961 10.402 1.00 90.00 199 ILE A O 1
ATOM 1578 N N . ALA A 1 200 ? -7.290 -0.457 11.010 1.00 91.06 200 ALA A N 1
ATOM 1579 C CA . ALA A 1 200 ? -7.875 -1.296 12.058 1.00 91.06 200 ALA A CA 1
ATOM 1580 C C . ALA A 1 200 ? -9.021 -2.196 11.548 1.00 91.06 200 ALA A C 1
ATOM 1582 O O . ALA A 1 200 ? -9.587 -2.981 12.313 1.00 91.06 200 ALA A O 1
ATOM 1583 N N . GLU A 1 201 ? -9.404 -2.070 10.274 1.00 88.00 201 GLU A N 1
ATOM 1584 C CA . GLU A 1 201 ? -10.528 -2.788 9.673 1.00 88.00 201 GLU A CA 1
ATOM 1585 C C . GLU A 1 201 ? -10.170 -4.220 9.301 1.00 88.00 201 GLU A C 1
ATOM 1587 O O . GLU A 1 201 ? -10.941 -5.124 9.633 1.00 88.00 201 GLU A O 1
ATOM 1592 N N . THR A 1 202 ? -8.995 -4.425 8.699 1.00 72.38 202 THR A N 1
ATOM 1593 C CA . THR A 1 202 ? -8.396 -5.716 8.317 1.00 72.38 202 THR A CA 1
ATOM 1594 C C . THR A 1 202 ? -6.973 -5.812 8.891 1.00 72.38 202 THR A C 1
ATOM 1596 O O . THR A 1 202 ? -6.381 -4.820 9.302 1.00 72.38 202 THR A O 1
ATOM 1599 N N . GLY A 1 203 ? -6.444 -7.024 9.069 1.00 64.69 203 GLY A N 1
ATOM 1600 C CA . GLY A 1 203 ? -5.020 -7.231 9.386 1.00 64.69 203 GLY A CA 1
ATOM 1601 C C . GLY A 1 203 ? -4.524 -6.983 10.822 1.00 64.69 203 GLY A C 1
ATOM 1602 O O . GLY A 1 203 ? -3.560 -7.630 11.221 1.00 64.69 203 GLY A O 1
ATOM 1603 N N . ILE A 1 204 ? -5.163 -6.134 11.640 1.00 75.94 204 ILE A N 1
ATOM 1604 C CA . ILE A 1 204 ? -4.686 -5.850 13.013 1.00 75.94 204 ILE A CA 1
ATOM 1605 C C . ILE A 1 204 ? -5.660 -6.344 14.089 1.00 75.94 204 ILE A C 1
ATOM 1607 O O . ILE A 1 204 ? -6.858 -6.069 14.034 1.00 75.94 204 ILE A O 1
ATOM 1611 N N . LEU A 1 205 ? -5.155 -7.074 15.089 1.00 80.38 205 LEU A N 1
ATOM 1612 C CA . LEU A 1 205 ? -5.914 -7.541 16.254 1.00 80.38 205 LEU A CA 1
ATOM 1613 C C . LEU A 1 205 ? -5.628 -6.647 17.461 1.00 80.38 205 LEU A C 1
ATOM 1615 O O . LEU A 1 205 ? -4.559 -6.734 18.056 1.00 80.38 205 LEU A O 1
ATOM 1619 N N . ILE A 1 206 ? -6.585 -5.793 17.818 1.00 89.44 206 ILE A N 1
ATOM 1620 C CA . ILE A 1 206 ? -6.523 -5.005 19.050 1.00 89.44 206 ILE A CA 1
ATOM 1621 C C . ILE A 1 206 ? -7.416 -5.691 20.079 1.00 89.44 206 ILE A C 1
ATOM 1623 O O . ILE A 1 206 ? -8.642 -5.630 19.985 1.00 89.44 206 ILE A O 1
ATOM 1627 N N . ASP A 1 207 ? -6.796 -6.366 21.040 1.00 88.31 207 ASP A N 1
ATOM 1628 C CA . ASP A 1 207 ? -7.513 -7.028 22.130 1.00 88.31 207 ASP A CA 1
ATOM 1629 C C . ASP A 1 207 ? -8.187 -6.006 23.048 1.00 88.31 207 ASP A C 1
ATOM 1631 O O . ASP A 1 207 ? -7.649 -4.924 23.263 1.00 88.31 207 ASP A O 1
ATOM 1635 N N . GLY A 1 208 ? -9.334 -6.363 23.633 1.00 91.50 208 GLY A N 1
ATOM 1636 C CA . GLY A 1 208 ? -10.021 -5.542 24.640 1.00 91.50 208 GLY A CA 1
ATOM 1637 C C . GLY A 1 208 ? -10.981 -4.484 24.087 1.00 91.50 208 GLY A C 1
ATOM 1638 O O . GLY A 1 208 ? -11.660 -3.823 24.870 1.00 91.50 208 GLY A O 1
ATOM 1639 N N . VAL A 1 209 ? -11.089 -4.342 22.762 1.00 94.94 209 VAL A N 1
ATOM 1640 C CA . VAL A 1 209 ? -12.091 -3.469 22.132 1.00 94.94 209 VAL A CA 1
ATOM 1641 C C . VAL A 1 209 ? -13.490 -4.049 22.341 1.00 94.94 209 VAL A C 1
ATOM 1643 O O . VAL A 1 209 ? -13.790 -5.132 21.841 1.00 94.94 209 VAL A O 1
ATOM 1646 N N . ALA A 1 210 ? -14.345 -3.296 23.033 1.00 96.00 210 ALA A N 1
ATOM 1647 C CA . ALA A 1 210 ? -15.761 -3.625 23.230 1.00 96.00 210 ALA A CA 1
ATOM 1648 C C . ALA A 1 210 ? -16.692 -2.610 22.552 1.00 96.00 210 ALA A C 1
ATOM 1650 O O . ALA A 1 210 ? -17.839 -2.930 22.244 1.00 96.00 210 ALA A O 1
ATOM 1651 N N . TYR A 1 211 ? -16.200 -1.398 22.273 1.00 98.12 211 TYR A N 1
ATOM 1652 C CA . TYR A 1 211 ? -16.987 -0.337 21.654 1.00 98.12 211 TYR A CA 1
ATOM 1653 C C . TYR A 1 211 ? -16.351 0.119 20.347 1.00 98.12 211 TYR A C 1
ATOM 1655 O O . TYR A 1 211 ? -15.177 0.480 20.300 1.00 98.12 211 TYR A O 1
ATOM 1663 N N . VAL A 1 212 ? -17.143 0.147 19.279 1.00 98.12 212 VAL A N 1
ATOM 1664 C CA . VAL A 1 212 ? -16.730 0.673 17.975 1.00 98.12 212 VAL A CA 1
ATOM 1665 C C . VAL A 1 212 ? -17.570 1.892 17.633 1.00 98.12 212 VAL A C 1
ATOM 1667 O O . VAL A 1 212 ? -18.793 1.843 17.709 1.00 98.12 212 VAL A O 1
ATOM 1670 N N . ILE A 1 213 ? -16.928 2.966 17.190 1.00 98.56 213 ILE A N 1
ATOM 1671 C CA . ILE A 1 213 ? -17.582 4.134 16.602 1.00 98.56 213 ILE A CA 1
ATOM 1672 C C . ILE A 1 213 ? -17.197 4.177 15.127 1.00 98.56 213 ILE A C 1
ATOM 1674 O O . ILE A 1 213 ? -16.034 4.380 14.784 1.00 98.56 213 ILE A O 1
ATOM 1678 N N . ASP A 1 214 ? -18.170 3.972 14.245 1.00 98.00 214 ASP A N 1
ATOM 1679 C CA . ASP A 1 214 ? -17.950 3.928 12.802 1.00 98.00 214 ASP A CA 1
ATOM 1680 C C . ASP A 1 214 ? -18.524 5.176 12.131 1.00 98.00 214 ASP A C 1
ATOM 1682 O O . ASP A 1 214 ? -19.742 5.366 12.077 1.00 98.00 214 ASP A O 1
ATOM 1686 N N . THR A 1 215 ? -17.649 6.028 11.589 1.00 97.00 215 THR A N 1
ATOM 1687 C CA . THR A 1 215 ? -18.080 7.213 10.832 1.00 97.00 215 THR A CA 1
ATOM 1688 C C . THR A 1 215 ? -18.646 6.885 9.453 1.00 97.00 215 THR A C 1
ATOM 1690 O O . THR A 1 215 ? -19.271 7.749 8.839 1.00 97.00 215 THR A O 1
ATOM 1693 N N . GLY A 1 216 ? -18.461 5.653 8.963 1.00 96.06 216 GLY A N 1
ATOM 1694 C CA . GLY A 1 216 ? -18.939 5.214 7.653 1.00 96.06 216 GLY A CA 1
ATOM 1695 C C . GLY A 1 216 ? -18.129 5.772 6.484 1.00 96.06 216 GLY A C 1
ATOM 1696 O O . GLY A 1 216 ? -18.613 5.782 5.354 1.00 96.06 216 GLY A O 1
ATOM 1697 N N . LYS A 1 217 ? -16.923 6.284 6.755 1.00 94.88 217 LYS A N 1
ATOM 1698 C CA . LYS A 1 217 ? -16.097 7.042 5.811 1.00 94.88 217 LYS A CA 1
ATOM 1699 C C . LYS A 1 217 ? -14.682 6.480 5.731 1.00 94.88 217 LYS A C 1
ATOM 1701 O O . LYS A 1 217 ? -14.173 5.933 6.712 1.00 94.88 217 LYS A O 1
ATOM 1706 N N . GLU A 1 218 ? -14.051 6.660 4.577 1.00 94.00 218 GLU A N 1
ATOM 1707 C CA . GLU A 1 218 ? -12.638 6.355 4.343 1.00 94.00 218 GLU A CA 1
ATOM 1708 C C . GLU A 1 218 ? -12.079 7.159 3.157 1.00 94.00 218 GLU A C 1
ATOM 1710 O O . GLU A 1 218 ? -12.832 7.725 2.359 1.00 94.00 218 GLU A O 1
ATOM 1715 N N . MET A 1 219 ? -10.751 7.202 3.033 1.00 91.31 219 MET A N 1
ATOM 1716 C CA . MET A 1 219 ? -10.097 7.634 1.798 1.00 91.31 219 MET A CA 1
ATOM 1717 C C . MET A 1 219 ? -9.983 6.448 0.843 1.00 91.31 219 MET A C 1
ATOM 1719 O O . MET A 1 219 ? -9.447 5.406 1.209 1.00 91.31 219 MET A O 1
ATOM 1723 N N . GLN A 1 220 ? -10.463 6.620 -0.384 1.00 87.38 220 GLN A N 1
ATOM 1724 C CA . GLN A 1 220 ? -10.469 5.594 -1.419 1.00 87.38 220 GLN A CA 1
ATOM 1725 C C . GLN A 1 220 ? -9.526 5.999 -2.556 1.00 87.38 220 GLN A C 1
ATOM 1727 O O . GLN A 1 220 ? -9.664 7.109 -3.093 1.00 87.38 220 GLN A O 1
ATOM 1732 N N . PRO A 1 221 ? -8.573 5.133 -2.942 1.00 86.06 221 PRO A N 1
ATOM 1733 C CA . PRO A 1 221 ? -7.791 5.346 -4.147 1.00 86.06 221 PRO A CA 1
ATOM 1734 C C . PRO A 1 221 ? -8.687 5.196 -5.382 1.00 86.06 221 PRO A C 1
ATOM 1736 O O . PRO A 1 221 ? -9.653 4.427 -5.401 1.00 86.06 221 PRO A O 1
ATOM 1739 N N . GLY A 1 222 ? -8.368 5.952 -6.421 1.00 87.56 222 GLY A N 1
ATOM 1740 C CA . GLY A 1 222 ? -9.037 5.920 -7.710 1.00 87.56 222 GLY A CA 1
ATOM 1741 C C . GLY A 1 222 ? -8.118 6.443 -8.802 1.00 87.56 222 GLY A C 1
ATOM 1742 O O . GLY A 1 222 ? -7.183 7.175 -8.514 1.00 87.56 222 GLY A O 1
ATOM 1743 N N . PHE A 1 223 ? -8.419 6.149 -10.056 1.00 86.94 223 PHE A N 1
ATOM 1744 C CA . PHE A 1 223 ? -7.598 6.542 -11.194 1.00 86.94 223 PHE A CA 1
ATOM 1745 C C . PHE A 1 223 ? -8.442 7.317 -12.193 1.00 86.94 223 PHE A C 1
ATOM 1747 O O . PHE A 1 223 ? -9.588 6.952 -12.475 1.00 86.94 223 PHE A O 1
ATOM 1754 N N . HIS A 1 224 ? -7.889 8.410 -12.711 1.00 84.50 224 HIS A N 1
ATOM 1755 C CA . HIS A 1 224 ? -8.540 9.199 -13.743 1.00 84.50 224 HIS A CA 1
ATOM 1756 C C . HIS A 1 224 ? -7.875 8.938 -15.104 1.00 84.50 224 HIS A C 1
ATOM 1758 O O . HIS A 1 224 ? -6.893 9.605 -15.435 1.00 84.50 224 HIS A O 1
ATOM 1764 N N . PRO A 1 225 ? -8.426 8.047 -15.952 1.00 79.06 225 PRO A N 1
ATOM 1765 C CA . PRO A 1 225 ? -7.732 7.552 -17.145 1.00 79.06 225 PRO A CA 1
ATOM 1766 C C . PRO A 1 225 ? -7.390 8.635 -18.170 1.00 79.06 225 PRO A C 1
ATOM 1768 O O . PRO A 1 225 ? -6.389 8.525 -18.862 1.00 79.06 225 PRO A O 1
ATOM 1771 N N . ARG A 1 226 ? -8.173 9.718 -18.249 1.00 77.75 226 ARG A N 1
ATOM 1772 C CA . ARG A 1 226 ? -7.868 10.837 -19.163 1.00 77.75 226 ARG A CA 1
ATOM 1773 C C . ARG A 1 226 ? -6.790 11.785 -18.651 1.00 77.75 226 ARG A C 1
ATOM 1775 O O . ARG A 1 226 ? -6.173 12.469 -19.450 1.00 77.75 226 ARG A O 1
ATOM 1782 N N . LEU A 1 227 ? -6.610 11.853 -17.331 1.00 78.56 227 LEU A N 1
ATOM 1783 C CA . LEU A 1 227 ? -5.567 12.680 -16.718 1.00 78.56 227 LEU A CA 1
ATOM 1784 C C . LEU A 1 227 ? -4.297 11.858 -16.459 1.00 78.56 227 LEU A C 1
ATOM 1786 O O . LEU A 1 227 ? -3.267 12.440 -16.141 1.00 78.56 227 LEU A O 1
ATOM 1790 N N . GLY A 1 228 ? -4.374 10.524 -16.569 1.00 78.38 228 GLY A N 1
ATOM 1791 C CA . GLY A 1 228 ? -3.257 9.617 -16.309 1.00 78.38 228 GLY A CA 1
ATOM 1792 C C . GLY A 1 228 ? -2.756 9.684 -14.867 1.00 78.38 228 GLY A C 1
ATOM 1793 O O . GLY A 1 228 ? -1.566 9.490 -14.630 1.00 78.38 228 GLY A O 1
ATOM 1794 N N . CYS A 1 229 ? -3.628 10.023 -13.910 1.00 81.88 229 CYS A N 1
ATOM 1795 C CA . CYS A 1 229 ? -3.230 10.247 -12.525 1.00 81.88 229 CYS A CA 1
ATOM 1796 C C . CYS A 1 229 ? -4.076 9.473 -11.517 1.00 81.88 229 CYS A C 1
ATOM 1798 O O . CYS A 1 229 ? -5.299 9.323 -11.656 1.00 81.88 229 CYS A O 1
ATOM 1800 N N . ASP A 1 230 ? -3.394 9.035 -10.464 1.00 85.12 230 ASP A N 1
ATOM 1801 C CA . ASP A 1 230 ? -4.026 8.544 -9.255 1.00 85.12 230 ASP A CA 1
ATOM 1802 C C . ASP A 1 230 ? -4.674 9.704 -8.500 1.00 85.12 230 ASP A C 1
ATOM 1804 O O . ASP A 1 230 ? -4.183 10.832 -8.432 1.00 85.12 230 ASP A O 1
ATOM 1808 N N . THR A 1 231 ? -5.818 9.410 -7.913 1.00 86.75 231 THR A N 1
ATOM 1809 C CA . THR A 1 231 ? -6.627 10.326 -7.130 1.00 86.75 231 THR A CA 1
ATOM 1810 C C . THR A 1 231 ? -6.963 9.648 -5.817 1.00 86.75 231 THR A C 1
ATOM 1812 O O . THR A 1 231 ? -7.295 8.466 -5.778 1.00 86.75 231 THR A O 1
ATOM 1815 N N . LEU A 1 232 ? -6.911 10.405 -4.730 1.00 86.50 232 LEU A N 1
ATOM 1816 C CA . LEU A 1 232 ? -7.378 9.938 -3.436 1.00 86.50 232 LEU A CA 1
ATOM 1817 C C . LEU A 1 232 ? -8.639 10.724 -3.099 1.00 86.50 232 LEU A C 1
ATOM 1819 O O . LEU A 1 232 ? -8.589 11.939 -2.904 1.00 86.50 232 LEU A O 1
ATOM 1823 N N . LYS A 1 233 ? -9.785 10.045 -3.090 1.00 86.62 233 LYS A N 1
ATOM 1824 C CA . LYS A 1 233 ? -11.083 10.680 -2.865 1.00 86.62 233 LYS A CA 1
ATOM 1825 C C . LYS A 1 233 ? -11.657 10.215 -1.546 1.00 86.62 233 LYS A C 1
ATOM 1827 O O . LYS A 1 233 ? -11.596 9.041 -1.201 1.00 86.62 233 LYS A O 1
ATOM 1832 N N . TRP A 1 234 ? -12.239 11.151 -0.818 1.00 86.62 234 TRP A N 1
ATOM 1833 C CA . TRP A 1 234 ? -13.075 10.808 0.316 1.00 86.62 234 TRP A CA 1
ATOM 1834 C C . TRP A 1 234 ? -14.341 10.090 -0.181 1.00 86.62 234 TRP A C 1
ATOM 1836 O O . TRP A 1 234 ? -14.944 10.517 -1.171 1.00 86.62 234 TRP A O 1
ATOM 1846 N N . GLY A 1 235 ? -14.739 9.013 0.496 1.00 91.25 235 GLY A N 1
ATOM 1847 C CA . GLY A 1 235 ? -15.904 8.213 0.128 1.00 91.25 235 GLY A CA 1
ATOM 1848 C C . GLY A 1 235 ? -16.572 7.525 1.317 1.00 91.25 235 GLY A C 1
ATOM 1849 O O . GLY A 1 235 ? -16.045 7.493 2.432 1.00 91.25 235 GLY A O 1
ATOM 1850 N N . LEU A 1 236 ? -17.767 6.984 1.062 1.00 94.31 236 LEU A N 1
ATOM 1851 C CA . LEU A 1 236 ? -18.458 6.100 1.997 1.00 94.31 236 LEU A CA 1
ATOM 1852 C C . LEU A 1 236 ? -17.893 4.684 1.896 1.00 94.31 236 LEU A C 1
ATOM 1854 O O . LEU A 1 236 ? -17.551 4.215 0.807 1.00 94.31 236 LEU A O 1
ATOM 1858 N N . ILE A 1 237 ? -17.868 3.996 3.031 1.00 95.25 237 ILE A N 1
ATOM 1859 C CA . ILE A 1 237 ? -17.504 2.582 3.081 1.00 95.25 237 ILE A CA 1
ATOM 1860 C C . ILE A 1 237 ? -18.611 1.696 2.505 1.00 95.25 237 ILE A C 1
ATOM 1862 O O . ILE A 1 237 ? -19.765 2.104 2.345 1.00 95.25 237 ILE A O 1
ATOM 1866 N N . SER A 1 238 ? -18.271 0.442 2.227 1.00 93.69 238 SER A N 1
ATOM 1867 C CA . SER A 1 238 ? -19.256 -0.572 1.854 1.00 93.69 238 SER A CA 1
ATOM 1868 C C . SER A 1 238 ? -19.982 -1.158 3.071 1.00 93.69 238 SER A C 1
ATOM 1870 O O . SER A 1 238 ? -19.538 -1.048 4.215 1.00 93.69 238 SER A O 1
ATOM 1872 N N . LYS A 1 239 ? -21.107 -1.841 2.833 1.00 94.56 239 LYS A N 1
ATOM 1873 C CA . LYS A 1 239 ? -21.822 -2.607 3.864 1.00 94.56 239 LYS A CA 1
ATOM 1874 C C . LYS A 1 239 ? -20.947 -3.720 4.444 1.00 94.56 239 LYS A C 1
ATOM 1876 O O . LYS A 1 239 ? -21.010 -3.960 5.647 1.00 94.56 239 LYS A O 1
ATOM 1881 N N . ALA A 1 240 ? -20.138 -4.370 3.604 1.00 90.44 240 ALA A N 1
ATOM 1882 C CA . ALA A 1 240 ? -19.161 -5.366 4.032 1.00 90.44 240 ALA A CA 1
ATOM 1883 C C . ALA A 1 240 ? -18.124 -4.765 4.996 1.00 90.44 240 ALA A C 1
ATOM 1885 O O . ALA A 1 240 ? -17.946 -5.290 6.093 1.00 90.44 240 ALA A O 1
ATOM 1886 N N . SER A 1 241 ? -17.537 -3.621 4.635 1.00 92.44 241 SER A N 1
ATOM 1887 C CA . SER A 1 241 ? -16.603 -2.873 5.488 1.00 92.44 241 SER A CA 1
ATOM 1888 C C . SER A 1 241 ? -17.240 -2.479 6.826 1.00 92.44 241 SER A C 1
ATOM 1890 O O . SER A 1 241 ? -16.727 -2.797 7.898 1.00 92.44 241 SER A O 1
ATOM 1892 N N . ALA A 1 242 ? -18.448 -1.911 6.794 1.00 95.19 242 ALA A N 1
ATOM 1893 C CA . ALA A 1 242 ? -19.197 -1.551 7.999 1.00 95.19 242 ALA A CA 1
ATOM 1894 C C . ALA A 1 242 ? -19.467 -2.754 8.924 1.00 95.19 242 ALA A C 1
ATOM 1896 O O . ALA A 1 242 ? -19.569 -2.601 10.145 1.00 95.19 242 ALA A O 1
ATOM 1897 N N . GLN A 1 243 ? -19.629 -3.955 8.359 1.00 92.50 243 GLN A N 1
ATOM 1898 C CA . GLN A 1 243 ? -19.801 -5.185 9.129 1.00 92.50 243 GLN A CA 1
ATOM 1899 C C . GLN A 1 243 ? -18.478 -5.663 9.737 1.00 92.50 243 GLN A C 1
ATOM 1901 O O . GLN A 1 243 ? -18.468 -6.087 10.891 1.00 92.50 243 GLN A O 1
ATOM 1906 N N . GLN A 1 244 ? -17.367 -5.562 9.003 1.00 90.88 244 GLN A N 1
ATOM 1907 C CA . GLN A 1 244 ? -16.034 -5.878 9.522 1.00 90.88 244 GLN A CA 1
ATOM 1908 C C . GLN A 1 244 ? -15.642 -4.943 10.667 1.00 90.88 244 GLN A C 1
ATOM 1910 O O . GLN A 1 244 ? -15.222 -5.420 11.722 1.00 90.88 244 GLN A O 1
ATOM 1915 N N . ARG A 1 245 ? -15.864 -3.631 10.500 1.00 94.69 245 ARG A N 1
ATOM 1916 C CA . ARG A 1 245 ? -15.661 -2.615 11.543 1.00 94.69 245 ARG A CA 1
ATOM 1917 C C . ARG A 1 245 ? -16.484 -2.922 12.787 1.00 94.69 245 ARG A C 1
ATOM 1919 O O . ARG A 1 245 ? -15.923 -2.992 13.874 1.00 94.69 245 ARG A O 1
ATOM 1926 N N . ALA A 1 246 ? -17.781 -3.194 12.633 1.00 94.81 246 ALA A N 1
ATOM 1927 C CA . ALA A 1 246 ? -18.637 -3.585 13.754 1.00 94.81 246 ALA A CA 1
ATOM 1928 C C . ALA A 1 246 ? -18.143 -4.868 14.445 1.00 94.81 246 ALA A C 1
ATOM 1930 O O . ALA A 1 246 ? -18.102 -4.939 15.671 1.00 94.81 246 ALA A O 1
ATOM 1931 N N . GLY A 1 247 ? -17.691 -5.857 13.669 1.00 91.88 247 GLY A N 1
ATOM 1932 C CA . GLY A 1 247 ? -17.138 -7.110 14.181 1.00 91.88 247 GLY A CA 1
ATOM 1933 C C . GLY A 1 247 ? -15.887 -6.944 15.050 1.00 91.88 247 GLY A C 1
ATOM 1934 O O . GLY A 1 247 ? -15.541 -7.870 15.782 1.00 91.88 247 GLY A O 1
ATOM 1935 N N . ARG A 1 248 ? -15.220 -5.779 15.029 1.00 92.94 248 ARG A N 1
ATOM 1936 C CA . ARG A 1 248 ? -14.088 -5.475 15.920 1.00 92.94 248 ARG A CA 1
ATOM 1937 C C . ARG A 1 248 ? -14.497 -5.402 17.394 1.00 92.94 248 ARG A C 1
ATOM 1939 O O . ARG A 1 248 ? -13.690 -5.790 18.228 1.00 92.94 248 ARG A O 1
ATOM 1946 N N . ALA A 1 249 ? -15.741 -5.025 17.695 1.00 93.69 249 ALA A N 1
ATOM 1947 C CA . ALA A 1 249 ? -16.287 -5.011 19.056 1.00 93.69 249 ALA A CA 1
ATOM 1948 C C . ALA A 1 249 ? -16.603 -6.414 19.612 1.00 93.69 249 ALA A C 1
ATOM 1950 O O . ALA A 1 249 ? -16.687 -6.589 20.819 1.00 93.69 249 ALA A O 1
ATOM 1951 N N . GLY A 1 250 ? -16.802 -7.415 18.745 1.00 89.50 250 GLY A N 1
ATOM 1952 C CA . GLY A 1 250 ? -17.297 -8.746 19.129 1.00 89.50 250 GLY A CA 1
ATOM 1953 C C . GLY A 1 250 ? -16.223 -9.826 19.248 1.00 89.50 250 GLY A C 1
ATOM 1954 O O . GLY A 1 250 ? -16.546 -11.013 19.184 1.00 89.50 250 GLY A O 1
ATOM 1955 N N . ARG A 1 251 ? -14.937 -9.459 19.319 1.00 85.06 251 ARG A N 1
ATOM 1956 C CA . ARG A 1 251 ? -13.831 -10.437 19.283 1.00 85.06 251 ARG A CA 1
ATOM 1957 C C . ARG A 1 251 ? -13.533 -11.057 20.644 1.00 85.06 251 ARG A C 1
ATOM 1959 O O . ARG A 1 251 ? -13.323 -12.264 20.715 1.00 85.06 251 ARG A O 1
ATOM 1966 N N . SER A 1 252 ? -13.511 -10.251 21.702 1.00 84.88 252 SER A N 1
ATOM 1967 C CA . SER A 1 252 ? -13.116 -10.695 23.048 1.00 84.88 252 SER A CA 1
ATOM 1968 C C . SER A 1 252 ? -14.301 -10.852 24.002 1.00 84.88 252 SER A C 1
ATOM 1970 O O . SER A 1 252 ? -14.249 -11.672 24.914 1.00 84.88 252 SER A O 1
ATOM 1972 N N . SER A 1 253 ? -15.363 -10.080 23.790 1.00 88.56 253 SER A N 1
ATOM 1973 C CA . SER A 1 253 ? -16.565 -10.034 24.623 1.00 88.56 253 SER A CA 1
ATOM 1974 C C . SER A 1 253 ? -17.754 -9.557 23.782 1.00 88.56 253 SER A C 1
ATOM 1976 O O . SER A 1 253 ? -17.546 -9.106 22.651 1.00 88.56 253 SER A O 1
ATOM 1978 N N . PRO A 1 254 ? -18.998 -9.631 24.295 1.00 93.81 254 PRO A N 1
ATOM 1979 C CA . PRO A 1 254 ? -20.094 -8.844 23.740 1.00 93.81 254 PRO A CA 1
ATOM 1980 C C . PRO A 1 254 ? -19.700 -7.367 23.663 1.00 93.81 254 PRO A C 1
ATOM 1982 O O . PRO A 1 254 ? -18.947 -6.884 24.512 1.00 93.81 254 PRO A O 1
ATOM 1985 N N . GLY A 1 255 ? -20.196 -6.668 22.648 1.00 95.88 255 GLY A N 1
ATOM 1986 C CA . GLY A 1 255 ? -19.818 -5.281 22.408 1.00 95.88 255 GLY A CA 1
ATOM 1987 C C . GLY A 1 255 ? -20.866 -4.503 21.628 1.00 95.88 255 GLY A C 1
ATOM 1988 O O . GLY A 1 255 ? -21.885 -5.052 21.207 1.00 95.88 255 GLY A O 1
ATOM 1989 N N . THR A 1 256 ? -20.590 -3.223 21.397 1.00 97.94 256 THR A N 1
ATOM 1990 C CA . THR A 1 256 ? -21.529 -2.304 20.744 1.00 97.94 256 THR A CA 1
ATOM 1991 C C . THR A 1 256 ? -20.835 -1.517 19.642 1.00 97.94 256 THR A C 1
ATOM 1993 O O . THR A 1 256 ? -19.744 -0.978 19.822 1.00 97.94 256 THR A O 1
ATOM 1996 N N . CYS A 1 257 ? -21.479 -1.422 18.482 1.00 98.19 257 CYS A N 1
ATOM 1997 C CA . CYS A 1 257 ? -21.050 -0.579 17.377 1.00 98.19 257 CYS A CA 1
ATOM 1998 C C . CYS A 1 257 ? -22.033 0.578 17.183 1.00 98.19 257 CYS A C 1
ATOM 2000 O O . CYS A 1 257 ? -23.202 0.377 16.848 1.00 98.19 257 CYS A O 1
ATOM 2002 N N . TYR A 1 258 ? -21.534 1.798 17.341 1.00 98.12 258 TYR A N 1
ATOM 2003 C CA . TYR A 1 258 ? -22.250 3.040 17.109 1.00 98.12 258 TYR A CA 1
ATOM 2004 C C . TYR A 1 258 ? -21.915 3.574 15.716 1.00 98.12 258 TYR A C 1
ATOM 2006 O O . TYR A 1 258 ? -20.807 4.046 15.457 1.00 98.12 258 TYR A O 1
ATOM 2014 N N . ARG A 1 259 ? -22.882 3.515 14.801 1.00 98.00 259 ARG A N 1
ATOM 2015 C CA . ARG A 1 259 ? -22.738 4.017 13.432 1.00 98.00 259 ARG A CA 1
ATOM 2016 C C . ARG A 1 259 ? -23.161 5.475 13.368 1.00 98.00 259 ARG A C 1
ATOM 2018 O O . ARG A 1 259 ? -24.321 5.794 13.623 1.00 98.00 259 ARG A O 1
ATOM 2025 N N . MET A 1 260 ? -22.243 6.360 12.980 1.00 97.19 260 MET A N 1
ATOM 2026 C CA . MET A 1 260 ? -22.475 7.810 12.874 1.00 97.19 260 MET A CA 1
ATOM 2027 C C . MET A 1 260 ? -23.219 8.186 11.579 1.00 97.19 260 MET A C 1
ATOM 2029 O O . MET A 1 260 ? -22.943 9.199 10.939 1.00 97.19 260 MET A O 1
ATOM 2033 N N . TYR A 1 261 ? -24.157 7.336 11.170 1.00 96.44 261 TYR A N 1
ATOM 2034 C CA . TYR A 1 261 ? -24.986 7.467 9.981 1.00 96.44 261 TYR A CA 1
ATOM 2035 C C . TYR A 1 261 ? -26.321 6.757 10.208 1.00 96.44 261 TYR A C 1
ATOM 2037 O O . TYR A 1 261 ? -26.459 5.909 11.094 1.00 96.44 261 TYR A O 1
ATOM 2045 N N . THR A 1 262 ? -27.331 7.111 9.414 1.00 96.81 262 THR A N 1
ATOM 2046 C CA . THR A 1 262 ? -28.678 6.572 9.609 1.00 96.81 262 THR A CA 1
ATOM 2047 C C . THR A 1 262 ? -28.808 5.158 9.046 1.00 96.81 262 THR A C 1
ATOM 2049 O O . THR A 1 262 ? -28.163 4.780 8.062 1.00 96.81 262 THR A O 1
ATOM 2052 N N . LYS A 1 263 ? -29.726 4.368 9.612 1.00 97.06 263 LYS A N 1
ATOM 2053 C CA . LYS A 1 263 ? -30.073 3.041 9.072 1.00 97.06 263 LYS A CA 1
ATOM 2054 C C . LYS A 1 263 ? -30.624 3.125 7.641 1.00 97.06 263 LYS A C 1
ATOM 2056 O O . LYS A 1 263 ? -30.444 2.204 6.844 1.00 97.06 263 LYS A O 1
ATOM 2061 N N . LYS A 1 264 ? -31.292 4.233 7.300 1.00 96.75 264 LYS A N 1
ATOM 2062 C CA . LYS A 1 264 ? -31.805 4.498 5.949 1.00 96.75 264 LYS A CA 1
ATOM 2063 C C . LYS A 1 264 ? -30.658 4.635 4.948 1.00 96.75 264 LYS A C 1
ATOM 2065 O O . LYS A 1 264 ? -30.720 3.997 3.897 1.00 96.75 264 LYS A O 1
ATOM 2070 N N . ASP A 1 265 ? -29.629 5.407 5.288 1.00 95.25 265 ASP A N 1
ATOM 2071 C CA . ASP A 1 265 ? -28.469 5.619 4.416 1.00 95.25 265 ASP A CA 1
ATOM 2072 C C . ASP A 1 265 ? -27.651 4.340 4.277 1.00 95.25 265 ASP A C 1
ATOM 2074 O O . ASP A 1 265 ? -27.330 3.944 3.158 1.00 95.25 265 ASP A O 1
ATOM 2078 N N . PHE A 1 266 ? -27.431 3.617 5.380 1.00 96.44 266 PHE A N 1
ATOM 2079 C CA . PHE A 1 266 ? -26.792 2.303 5.335 1.00 96.44 266 PHE A CA 1
ATOM 2080 C C . PHE A 1 266 ? -27.496 1.365 4.348 1.00 96.44 266 PHE A C 1
ATOM 2082 O O . PHE A 1 266 ? -26.852 0.706 3.542 1.00 96.44 266 PHE A O 1
ATOM 2089 N N . ASN A 1 267 ? -28.830 1.321 4.352 1.00 95.69 267 ASN A N 1
ATOM 2090 C CA . ASN A 1 267 ? -29.568 0.414 3.477 1.00 95.69 267 ASN A CA 1
ATOM 2091 C C . ASN A 1 267 ? -29.608 0.869 2.011 1.00 95.69 267 ASN A C 1
ATOM 2093 O O . ASN A 1 267 ? -29.512 0.011 1.130 1.00 95.69 267 ASN A O 1
ATOM 2097 N N . LYS A 1 268 ? -29.770 2.174 1.753 1.00 95.50 268 LYS A N 1
ATOM 2098 C CA . LYS A 1 268 ? -30.046 2.722 0.411 1.00 95.50 268 LYS A CA 1
ATOM 2099 C C . LYS A 1 268 ? -28.827 3.279 -0.320 1.00 95.50 268 LYS A C 1
ATOM 2101 O O . LYS A 1 268 ? -28.818 3.250 -1.544 1.00 95.50 268 LYS A O 1
ATOM 2106 N N . VAL A 1 269 ? -27.856 3.824 0.409 1.00 95.12 269 VAL A N 1
ATOM 2107 C CA . VAL A 1 269 ? -26.722 4.574 -0.156 1.00 95.12 269 VAL A CA 1
ATOM 2108 C C . VAL A 1 269 ? -25.458 3.719 -0.185 1.00 95.12 269 VAL A C 1
ATOM 2110 O O . VAL A 1 269 ? -24.725 3.751 -1.169 1.00 95.12 269 VAL A O 1
ATOM 2113 N N . PHE A 1 270 ? -25.201 2.936 0.866 1.00 95.12 270 PHE A N 1
ATOM 2114 C CA . PHE A 1 270 ? -23.963 2.162 0.966 1.00 95.12 270 PHE A CA 1
ATOM 2115 C C . PHE A 1 270 ? -23.990 0.984 -0.013 1.00 95.12 270 PHE A C 1
ATOM 2117 O O . PHE A 1 270 ? -24.956 0.209 -0.063 1.00 95.12 270 PHE A O 1
ATOM 2124 N N . LEU A 1 271 ? -22.896 0.825 -0.759 1.00 92.88 271 LEU A N 1
ATOM 2125 C CA . LEU A 1 271 ? -22.710 -0.297 -1.675 1.00 92.88 271 LEU A CA 1
ATOM 2126 C C . LEU A 1 271 ? -22.554 -1.611 -0.892 1.00 92.88 271 LEU A C 1
ATOM 2128 O O . LEU A 1 271 ? -22.021 -1.589 0.218 1.00 92.88 271 LEU A O 1
ATOM 2132 N N . PRO A 1 272 ? -22.985 -2.764 -1.434 1.00 90.25 272 PRO A N 1
ATOM 2133 C CA . PRO A 1 272 ? -22.809 -4.059 -0.772 1.00 90.25 272 PRO A CA 1
ATOM 2134 C C . PRO A 1 272 ? -21.348 -4.363 -0.408 1.00 90.25 272 PRO A C 1
ATOM 2136 O O . PRO A 1 272 ? -21.065 -4.770 0.718 1.00 90.25 272 PRO A O 1
ATOM 2139 N N . SER A 1 273 ? -20.433 -4.084 -1.333 1.00 88.38 273 SER A N 1
AT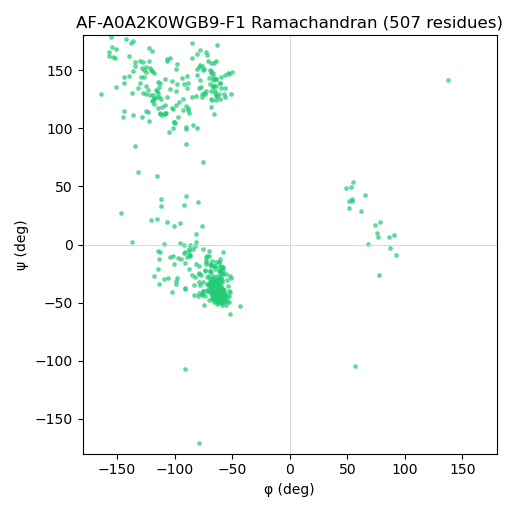OM 2140 C CA . SER A 1 273 ? -19.002 -4.360 -1.236 1.00 88.38 273 SER A CA 1
ATOM 2141 C C . SER A 1 273 ? -18.173 -3.214 -1.802 1.00 88.38 273 SER A C 1
ATOM 2143 O O . SER A 1 273 ? -18.673 -2.332 -2.510 1.00 88.38 273 SER A O 1
ATOM 2145 N N . THR A 1 274 ? -16.896 -3.203 -1.437 1.00 87.25 274 THR A N 1
ATOM 2146 C CA . THR A 1 274 ? -15.925 -2.242 -1.954 1.00 87.25 274 THR A CA 1
ATOM 2147 C C . THR A 1 274 ? -15.594 -2.616 -3.395 1.00 87.25 274 THR A C 1
ATOM 2149 O O . THR A 1 274 ? -15.292 -3.770 -3.685 1.00 87.25 274 THR A O 1
ATOM 2152 N N . SER A 1 275 ? -15.674 -1.657 -4.324 1.00 88.38 275 SER A N 1
ATOM 2153 C CA . SER A 1 275 ? -15.352 -1.962 -5.724 1.00 88.38 275 SER A CA 1
ATOM 2154 C C . SER A 1 275 ? -13.859 -2.287 -5.868 1.00 88.38 275 SER A C 1
ATOM 2156 O O . SER A 1 275 ? -13.054 -1.528 -5.314 1.00 88.38 275 SER A O 1
ATOM 2158 N N . PRO A 1 276 ? -13.516 -3.343 -6.625 1.00 90.00 276 PRO A N 1
ATOM 2159 C CA . PRO A 1 276 ? -12.168 -3.903 -6.708 1.00 90.00 276 PRO A CA 1
ATOM 2160 C C . PRO A 1 276 ? -11.163 -2.936 -7.341 1.00 90.00 276 PRO A C 1
ATOM 2162 O O . PRO A 1 276 ? -11.542 -2.051 -8.118 1.00 90.00 276 PRO A O 1
ATOM 2165 N N . ALA A 1 277 ? -9.877 -3.131 -7.034 1.00 89.69 277 ALA A N 1
ATOM 2166 C CA . ALA A 1 277 ? -8.801 -2.241 -7.469 1.00 89.69 277 ALA A CA 1
ATOM 2167 C C . ALA A 1 277 ? -8.700 -2.135 -8.998 1.00 89.69 277 ALA A C 1
ATOM 2169 O O . ALA A 1 277 ? -8.521 -1.035 -9.510 1.00 89.69 277 ALA A O 1
ATOM 2170 N N . ILE A 1 278 ? -8.923 -3.237 -9.726 1.00 91.06 278 ILE A N 1
ATOM 2171 C CA . ILE A 1 278 ? -8.861 -3.288 -11.199 1.00 91.06 278 ILE A CA 1
ATOM 2172 C C . ILE A 1 278 ? -9.781 -2.271 -11.898 1.00 91.06 278 ILE A C 1
ATOM 2174 O O . ILE A 1 278 ? -9.501 -1.837 -13.010 1.00 91.06 278 ILE A O 1
ATOM 2178 N N . LEU A 1 279 ? -10.866 -1.838 -11.246 1.00 91.00 279 LEU A N 1
ATOM 2179 C CA . LEU A 1 279 ? -11.798 -0.844 -11.795 1.00 91.00 279 LEU A CA 1
ATOM 2180 C C . LEU A 1 279 ? -11.391 0.605 -11.490 1.00 91.00 279 LEU A C 1
ATOM 2182 O O . LEU A 1 279 ? -12.073 1.539 -11.913 1.00 91.00 279 LEU A O 1
ATOM 2186 N N . LYS A 1 280 ? -10.341 0.797 -10.688 1.00 88.62 280 LYS A N 1
ATOM 2187 C CA . LYS A 1 280 ? -10.004 2.060 -10.024 1.00 88.62 280 LYS A CA 1
ATOM 2188 C C . LYS A 1 280 ? -8.516 2.407 -10.072 1.00 88.62 280 LYS A C 1
ATOM 2190 O O . LYS A 1 280 ? -8.161 3.424 -9.492 1.00 88.62 280 LYS A O 1
ATOM 2195 N N . CYS A 1 281 ? -7.656 1.620 -10.708 1.00 88.31 281 CYS A N 1
ATOM 2196 C CA . CYS A 1 281 ? -6.215 1.875 -10.754 1.00 88.31 281 CYS A CA 1
ATOM 2197 C C . CYS A 1 281 ? -5.704 2.060 -12.187 1.00 88.31 281 CYS A C 1
ATOM 2199 O O . CYS A 1 281 ? -6.399 1.737 -13.155 1.00 88.31 281 CYS A O 1
ATOM 2201 N N . ASP A 1 282 ? -4.478 2.566 -12.306 1.00 88.50 282 ASP A N 1
ATOM 2202 C CA . ASP A 1 282 ? -3.699 2.446 -13.536 1.00 88.50 282 ASP A CA 1
ATOM 2203 C C . ASP A 1 282 ? -3.478 0.954 -13.860 1.00 88.50 282 ASP A C 1
ATOM 2205 O O . ASP A 1 282 ? -3.242 0.132 -12.969 1.00 88.50 282 ASP A O 1
ATOM 2209 N N . LEU A 1 283 ? -3.595 0.595 -15.138 1.00 91.56 283 LEU A N 1
ATOM 2210 C CA . LEU A 1 283 ? -3.464 -0.775 -15.630 1.00 91.56 283 LEU A CA 1
ATOM 2211 C C . LEU A 1 283 ? -2.178 -1.001 -16.437 1.00 91.56 283 LEU A C 1
ATOM 2213 O O . LEU A 1 283 ? -1.962 -2.124 -16.894 1.00 91.56 283 LEU A O 1
ATOM 2217 N N . ALA A 1 284 ? -1.311 0.005 -16.609 1.00 90.88 284 ALA A N 1
ATOM 2218 C CA . ALA A 1 284 ? -0.086 -0.113 -17.406 1.00 90.88 284 ALA A CA 1
ATOM 2219 C C . ALA A 1 284 ? 0.812 -1.280 -16.956 1.00 90.88 284 ALA A C 1
ATOM 2221 O O . ALA A 1 284 ? 1.208 -2.114 -17.775 1.00 90.88 284 ALA A O 1
ATOM 2222 N N . GLU A 1 285 ? 1.080 -1.402 -15.653 1.00 89.88 285 GLU A N 1
ATOM 2223 C CA . GLU A 1 285 ? 1.904 -2.492 -15.116 1.00 89.88 285 GLU A CA 1
ATOM 2224 C C . GLU A 1 285 ? 1.269 -3.869 -15.341 1.00 89.88 285 GLU A C 1
ATOM 2226 O O . GLU A 1 285 ? 1.949 -4.808 -15.765 1.00 89.88 285 GLU A O 1
ATOM 2231 N N . MET A 1 286 ? -0.045 -3.982 -15.117 1.00 91.12 286 MET A N 1
ATOM 2232 C CA . MET A 1 286 ? -0.793 -5.218 -15.354 1.00 91.12 286 MET A CA 1
ATOM 2233 C C . MET A 1 286 ? -0.749 -5.615 -16.828 1.00 91.12 286 MET A C 1
ATOM 2235 O O . MET A 1 286 ? -0.500 -6.775 -17.150 1.00 91.12 286 MET A O 1
ATOM 2239 N N . VAL A 1 287 ? -1.012 -4.676 -17.737 1.00 94.00 287 VAL A N 1
ATOM 2240 C CA . VAL A 1 287 ? -1.035 -4.953 -19.175 1.00 94.00 287 VAL A CA 1
ATOM 2241 C C . VAL A 1 287 ? 0.343 -5.413 -19.642 1.00 94.00 287 VAL A C 1
ATOM 2243 O O . VAL A 1 287 ? 0.436 -6.409 -20.362 1.00 94.00 287 VAL A O 1
ATOM 2246 N N . LEU A 1 288 ? 1.417 -4.761 -19.185 1.00 94.19 288 LEU A N 1
ATOM 2247 C CA . LEU A 1 288 ? 2.778 -5.190 -19.499 1.00 94.19 288 LEU A CA 1
ATOM 2248 C C . LEU A 1 288 ? 3.066 -6.593 -18.957 1.00 94.19 288 LEU A C 1
ATOM 2250 O O . LEU A 1 288 ? 3.640 -7.418 -19.669 1.00 94.19 288 LEU A O 1
ATOM 2254 N N . LEU A 1 289 ? 2.647 -6.874 -17.722 1.00 91.62 289 LEU A N 1
ATOM 2255 C CA . LEU A 1 289 ? 2.787 -8.185 -17.100 1.00 91.62 289 LEU A CA 1
ATOM 2256 C C . LEU A 1 289 ? 2.085 -9.276 -17.913 1.00 91.62 289 LEU A C 1
ATOM 2258 O O . LEU A 1 289 ? 2.708 -10.276 -18.264 1.00 91.62 289 LEU A O 1
ATOM 2262 N N . LEU A 1 290 ? 0.810 -9.080 -18.250 1.00 92.38 290 LEU A N 1
ATOM 2263 C CA . LEU A 1 290 ? 0.026 -10.043 -19.023 1.00 92.38 290 LEU A CA 1
ATOM 2264 C C . LEU A 1 290 ? 0.645 -10.290 -20.402 1.00 92.38 290 LEU A C 1
ATOM 2266 O O . LEU A 1 290 ? 0.793 -11.441 -20.815 1.00 92.38 290 LEU A O 1
ATOM 2270 N N . LYS A 1 291 ? 1.092 -9.230 -21.082 1.00 93.56 291 LYS A N 1
ATOM 2271 C CA . LYS A 1 291 ? 1.807 -9.341 -22.360 1.00 93.56 291 LYS A CA 1
ATOM 2272 C C . LYS A 1 291 ? 3.123 -10.111 -22.212 1.00 93.56 291 LYS A C 1
ATOM 2274 O O . LYS A 1 291 ? 3.442 -10.931 -23.071 1.00 93.56 291 LYS A O 1
ATOM 2279 N N . ALA A 1 292 ? 3.873 -9.892 -21.129 1.00 91.62 292 ALA A N 1
ATOM 2280 C CA . ALA A 1 292 ? 5.117 -10.610 -20.846 1.00 91.62 292 ALA A CA 1
ATOM 2281 C C . ALA A 1 292 ? 4.890 -12.101 -20.547 1.00 91.62 292 ALA A C 1
ATOM 2283 O O . ALA A 1 292 ? 5.729 -12.921 -20.913 1.00 91.62 292 ALA A O 1
ATOM 2284 N N . LEU A 1 293 ? 3.741 -12.448 -19.958 1.00 88.88 293 LEU A N 1
ATOM 2285 C CA . LEU A 1 293 ? 3.280 -13.824 -19.741 1.00 88.88 293 LEU A CA 1
ATOM 2286 C C . LEU A 1 293 ? 2.749 -14.506 -21.018 1.00 88.88 293 LEU A C 1
ATOM 2288 O O . LEU A 1 293 ? 2.402 -15.683 -20.982 1.00 88.88 293 LEU A O 1
ATOM 2292 N N . GLY A 1 294 ? 2.678 -13.790 -22.145 1.00 89.25 294 GLY A N 1
ATOM 2293 C CA . GLY A 1 294 ? 2.191 -14.321 -23.423 1.00 89.25 294 GLY A CA 1
ATOM 2294 C C . GLY A 1 294 ? 0.689 -14.142 -23.660 1.00 89.25 294 GLY A C 1
ATOM 2295 O O . GLY A 1 294 ? 0.160 -14.652 -24.646 1.00 89.25 294 GLY A O 1
ATOM 2296 N N . PHE A 1 295 ? -0.021 -13.395 -22.809 1.00 90.44 295 PHE A N 1
ATOM 2297 C CA . PHE A 1 295 ? -1.419 -13.046 -23.063 1.00 90.44 295 PHE A CA 1
ATOM 2298 C C . PHE A 1 295 ? -1.501 -11.865 -24.032 1.00 90.44 295 PHE A C 1
ATOM 2300 O O . PHE A 1 295 ? -1.310 -10.706 -23.663 1.00 90.44 295 PHE A O 1
ATOM 2307 N N . HIS A 1 296 ? -1.775 -12.169 -25.300 1.00 88.38 296 HIS A N 1
ATOM 2308 C CA . HIS A 1 296 ? -1.857 -11.159 -26.355 1.00 88.38 296 HIS A CA 1
ATOM 2309 C C . HIS A 1 296 ? -3.158 -10.351 -26.305 1.00 88.38 296 HIS A C 1
ATOM 2311 O O . HIS A 1 296 ? -3.107 -9.126 -26.443 1.00 88.38 296 HIS A O 1
ATOM 2317 N N . ASP A 1 297 ? -4.291 -11.017 -26.079 1.00 88.62 297 ASP A N 1
ATOM 2318 C CA . ASP A 1 297 ? -5.602 -10.383 -25.936 1.00 88.62 297 ASP A CA 1
ATOM 2319 C C . ASP A 1 297 ? -5.869 -10.035 -24.467 1.00 88.62 297 ASP A C 1
ATOM 2321 O O . ASP A 1 297 ? -6.426 -10.817 -23.698 1.00 88.62 297 ASP A O 1
ATOM 2325 N N . VAL A 1 298 ? -5.398 -8.854 -24.070 1.00 90.94 298 VAL A N 1
ATOM 2326 C CA . VAL A 1 298 ? -5.595 -8.318 -22.715 1.00 90.94 298 VAL A CA 1
ATOM 2327 C C . VAL A 1 298 ? -6.985 -7.712 -22.514 1.00 90.94 298 VAL A C 1
ATOM 2329 O O . VAL A 1 298 ? -7.407 -7.546 -21.375 1.00 90.94 298 VAL A O 1
ATOM 2332 N N . VAL A 1 299 ? -7.696 -7.384 -23.600 1.00 87.81 299 VAL A N 1
ATOM 2333 C CA . VAL A 1 299 ? -9.024 -6.752 -23.542 1.00 87.81 299 VAL A CA 1
ATOM 2334 C C . VAL A 1 299 ? -10.080 -7.789 -23.177 1.00 87.81 299 VAL A C 1
ATOM 2336 O O . VAL A 1 299 ? -10.911 -7.531 -22.312 1.00 87.81 299 VAL A O 1
ATOM 2339 N N . ASN A 1 300 ? -10.008 -8.976 -23.783 1.00 88.38 300 ASN A N 1
ATOM 2340 C CA . ASN A 1 300 ? -10.923 -10.085 -23.497 1.00 88.38 300 ASN A CA 1
ATOM 2341 C C . ASN A 1 300 ? -10.363 -11.066 -22.459 1.00 88.38 300 ASN A C 1
ATOM 2343 O O . ASN A 1 300 ? -10.804 -12.213 -22.374 1.00 88.38 300 ASN A O 1
ATOM 2347 N N . PHE A 1 301 ? -9.368 -10.647 -21.677 1.00 90.56 301 PHE A N 1
ATOM 2348 C CA . PHE A 1 301 ? -8.828 -11.486 -20.619 1.00 90.56 301 PHE A CA 1
ATOM 2349 C C . PHE A 1 301 ? -9.890 -11.727 -19.531 1.00 90.56 301 PHE A C 1
ATOM 2351 O O . PHE A 1 301 ? -10.600 -10.812 -19.115 1.00 90.56 301 PHE A O 1
ATOM 2358 N N . GLU A 1 302 ? -10.006 -12.973 -19.066 1.00 89.69 302 GLU A N 1
ATOM 2359 C CA . GLU A 1 302 ? -11.048 -13.406 -18.126 1.00 89.69 302 GLU A CA 1
ATOM 2360 C C . GLU A 1 302 ? -10.785 -12.934 -16.684 1.00 89.69 302 GLU A C 1
ATOM 2362 O O . GLU A 1 302 ? -10.455 -13.729 -15.803 1.00 89.69 302 GLU A O 1
ATOM 2367 N N . PHE A 1 303 ? -10.934 -11.640 -16.416 1.00 90.69 303 PHE A N 1
ATOM 2368 C CA . PHE A 1 303 ? -10.906 -11.104 -15.052 1.00 90.69 303 PHE A CA 1
ATOM 2369 C C . PHE A 1 303 ? -12.159 -11.494 -14.257 1.00 90.69 303 PHE A C 1
ATOM 2371 O O . PHE A 1 303 ? -13.214 -11.771 -14.827 1.00 90.69 303 PHE A O 1
ATOM 2378 N N . VAL A 1 304 ? -12.060 -11.463 -12.923 1.00 90.12 304 VAL A N 1
ATOM 2379 C CA . VAL A 1 304 ? -13.222 -11.639 -12.032 1.00 90.12 304 VAL A CA 1
ATOM 2380 C C . VAL A 1 304 ? -14.255 -10.533 -12.256 1.00 90.12 304 VAL A C 1
ATOM 2382 O O . VAL A 1 304 ? -15.448 -10.807 -12.360 1.00 90.12 304 VAL A O 1
ATOM 2385 N N . ASP A 1 305 ? -13.789 -9.287 -12.348 1.00 90.31 305 ASP A N 1
ATOM 2386 C CA . ASP A 1 305 ? -14.577 -8.138 -12.784 1.00 90.31 305 ASP A CA 1
ATOM 2387 C C . ASP A 1 305 ? -13.790 -7.430 -13.903 1.00 90.31 305 ASP A C 1
ATOM 2389 O O . ASP A 1 305 ? -12.735 -6.855 -13.623 1.00 90.31 305 ASP A O 1
ATOM 2393 N N . PRO A 1 306 ? -14.240 -7.489 -15.168 1.00 90.62 306 PRO A N 1
ATOM 2394 C CA . PRO A 1 306 ? -13.522 -6.862 -16.271 1.00 90.62 306 PRO A CA 1
ATOM 2395 C C . PRO A 1 306 ? -13.571 -5.329 -16.151 1.00 90.62 306 PRO A C 1
ATOM 2397 O O . PRO A 1 306 ? -14.653 -4.770 -15.932 1.00 90.62 306 PRO A O 1
ATOM 2400 N N . PRO A 1 307 ? -12.431 -4.625 -16.296 1.00 91.69 307 PRO A N 1
ATOM 2401 C CA . PRO A 1 307 ? -12.421 -3.172 -16.290 1.00 91.69 307 PRO A CA 1
ATOM 2402 C C . PRO A 1 307 ? -13.022 -2.603 -17.572 1.00 91.69 307 PRO A C 1
ATOM 2404 O O . PRO A 1 307 ? -13.159 -3.281 -18.591 1.00 91.69 307 PRO A O 1
ATOM 2407 N N . HIS A 1 308 ? -13.372 -1.318 -17.526 1.00 89.88 308 HIS A N 1
ATOM 2408 C CA . HIS A 1 308 ? -13.771 -0.608 -18.734 1.00 89.88 308 HIS A CA 1
ATOM 2409 C C . HIS A 1 308 ? -12.616 -0.635 -19.762 1.00 89.88 308 HIS A C 1
ATOM 2411 O O . HIS A 1 308 ? -11.455 -0.523 -19.358 1.00 89.88 308 HIS A O 1
ATOM 2417 N N . PRO A 1 309 ? -12.887 -0.732 -21.078 1.00 88.81 309 PRO A N 1
ATOM 2418 C CA . PRO A 1 309 ? -11.821 -0.808 -22.079 1.00 88.81 309 PRO A CA 1
ATOM 2419 C C . PRO A 1 309 ? -10.913 0.431 -22.136 1.00 88.81 309 PRO A C 1
ATOM 2421 O O . PRO A 1 309 ? -9.735 0.305 -22.448 1.00 88.81 309 PRO A O 1
ATOM 2424 N N . GLU A 1 310 ? -11.431 1.628 -21.823 1.00 88.56 310 GLU A N 1
ATOM 2425 C CA . GLU A 1 310 ? -10.672 2.897 -21.897 1.00 88.56 310 GLU A CA 1
ATOM 2426 C C . GLU A 1 310 ? -9.360 2.869 -21.074 1.00 88.56 310 GLU A C 1
ATOM 2428 O O . GLU A 1 310 ? -8.315 3.126 -21.669 1.00 88.56 310 GLU A O 1
ATOM 2433 N N . PRO A 1 311 ? -9.347 2.499 -19.773 1.00 90.12 311 PRO A N 1
ATOM 2434 C CA . PRO A 1 311 ? -8.107 2.264 -19.024 1.00 90.12 311 PRO A CA 1
ATOM 2435 C C . PRO A 1 311 ? -7.117 1.287 -19.676 1.00 90.12 311 PRO A C 1
ATOM 2437 O O . PRO A 1 311 ? -5.917 1.549 -19.664 1.00 90.12 311 PRO A O 1
ATOM 2440 N N . ILE A 1 312 ? -7.593 0.186 -20.274 1.00 91.75 312 ILE A N 1
ATOM 2441 C CA . ILE A 1 312 ? -6.718 -0.783 -20.960 1.00 91.75 312 ILE A CA 1
ATOM 2442 C C . ILE A 1 312 ? -6.088 -0.143 -22.203 1.00 91.75 312 ILE A C 1
ATOM 2444 O O . ILE A 1 312 ? -4.892 -0.302 -22.434 1.00 91.75 312 ILE A O 1
ATOM 2448 N N . PHE A 1 313 ? -6.865 0.595 -23.000 1.00 90.06 313 PHE A N 1
ATOM 2449 C CA . PHE A 1 313 ? -6.339 1.283 -24.181 1.00 90.06 313 PHE A CA 1
ATOM 2450 C C . PHE A 1 313 ? -5.297 2.340 -23.814 1.00 90.06 313 PHE A C 1
ATOM 2452 O O . PHE A 1 313 ? -4.257 2.398 -24.462 1.00 90.06 313 PHE A O 1
ATOM 2459 N N . ARG A 1 314 ? -5.520 3.113 -22.744 1.00 88.56 314 ARG A N 1
ATOM 2460 C CA . ARG A 1 314 ? -4.525 4.077 -22.244 1.00 88.56 314 ARG A CA 1
ATOM 2461 C C . ARG A 1 314 ? -3.244 3.397 -21.783 1.00 88.56 314 ARG A C 1
ATOM 2463 O O . ARG A 1 314 ? -2.167 3.799 -22.200 1.00 88.56 314 ARG A O 1
ATOM 2470 N N . ALA A 1 315 ? -3.364 2.302 -21.037 1.00 91.12 315 ALA A N 1
ATOM 2471 C CA . ALA A 1 315 ? -2.220 1.479 -20.666 1.00 91.12 315 ALA A CA 1
ATOM 2472 C C . ALA A 1 315 ? -1.441 0.973 -21.897 1.00 91.12 315 ALA A C 1
ATOM 2474 O O . ALA A 1 315 ? -0.214 1.026 -21.916 1.00 91.12 315 ALA A O 1
ATOM 2475 N N . LEU A 1 316 ? -2.128 0.505 -22.946 1.00 92.31 316 LEU A N 1
ATOM 2476 C CA . LEU A 1 316 ? -1.484 0.073 -24.193 1.00 92.31 316 LEU A CA 1
ATOM 2477 C C . LEU A 1 316 ? -0.774 1.231 -24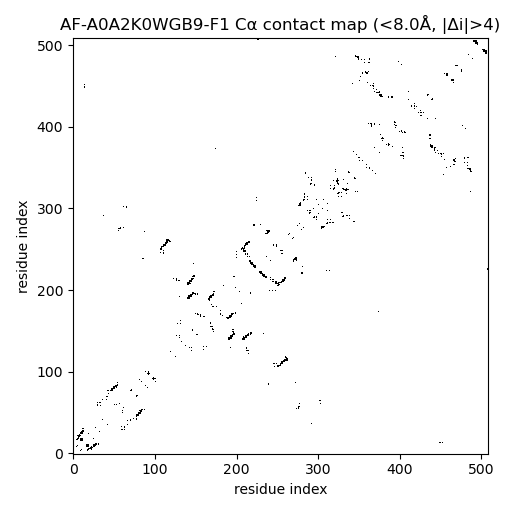.914 1.00 92.31 316 LEU A C 1
ATOM 2479 O O . LEU A 1 316 ? 0.350 1.042 -25.378 1.00 92.31 316 LEU A O 1
ATOM 2483 N N . GLU A 1 317 ? -1.392 2.413 -24.986 1.00 90.06 317 GLU A N 1
ATOM 2484 C CA . GLU A 1 317 ? -0.780 3.622 -25.554 1.00 90.06 317 GLU A CA 1
ATOM 2485 C C . GLU A 1 317 ? 0.481 4.026 -24.782 1.00 90.06 317 GLU A C 1
ATOM 2487 O O . GLU A 1 317 ? 1.532 4.227 -25.388 1.00 90.06 317 GLU A O 1
ATOM 2492 N N . ASP A 1 318 ? 0.417 4.083 -23.451 1.00 88.69 318 ASP A N 1
ATOM 2493 C CA . ASP A 1 318 ? 1.557 4.452 -22.607 1.00 88.69 318 ASP A CA 1
ATOM 2494 C C . ASP A 1 318 ? 2.725 3.473 -22.785 1.00 88.69 318 ASP A C 1
ATOM 2496 O O . ASP A 1 318 ? 3.876 3.878 -22.967 1.00 88.69 318 ASP A O 1
ATOM 2500 N N . LEU A 1 319 ? 2.441 2.168 -22.808 1.00 92.81 319 LEU A N 1
ATOM 2501 C CA . LEU A 1 319 ? 3.456 1.139 -23.038 1.00 92.81 319 LEU A CA 1
ATOM 2502 C C . LEU A 1 319 ? 4.041 1.196 -24.457 1.00 92.81 319 LEU A C 1
ATOM 2504 O O . LEU A 1 319 ? 5.231 0.917 -24.637 1.00 92.81 319 LEU A O 1
ATOM 2508 N N . PHE A 1 320 ? 3.242 1.567 -25.460 1.00 92.69 320 PHE A N 1
ATOM 2509 C CA . PHE A 1 320 ? 3.727 1.829 -26.814 1.00 92.69 320 PHE A CA 1
ATOM 2510 C C . PHE A 1 320 ? 4.674 3.035 -26.838 1.00 92.69 320 PHE A C 1
ATOM 2512 O O . PHE A 1 320 ? 5.796 2.914 -27.330 1.00 92.69 320 PHE A O 1
ATOM 2519 N N . TRP A 1 321 ? 4.301 4.159 -26.215 1.00 88.38 321 TRP A N 1
ATOM 2520 C CA . TRP A 1 321 ? 5.157 5.349 -26.129 1.00 88.38 321 TRP A CA 1
ATOM 2521 C C . TRP A 1 321 ? 6.461 5.101 -25.364 1.00 88.38 321 TRP A C 1
ATOM 2523 O O . TRP A 1 321 ? 7.501 5.657 -25.716 1.00 88.38 321 TRP A O 1
ATOM 2533 N N . MET A 1 322 ? 6.450 4.224 -24.357 1.00 89.38 322 MET A N 1
ATOM 2534 C CA . MET A 1 322 ? 7.669 3.784 -23.666 1.00 89.38 322 MET A CA 1
ATOM 2535 C C . MET A 1 322 ? 8.556 2.853 -24.522 1.00 89.38 322 MET A C 1
ATOM 2537 O O . MET A 1 322 ? 9.709 2.581 -24.158 1.00 89.38 322 MET A O 1
ATOM 2541 N N . GLY A 1 323 ? 8.059 2.380 -25.669 1.00 92.56 323 GLY A N 1
ATOM 2542 C CA . GLY A 1 323 ? 8.727 1.433 -26.565 1.00 92.56 323 GLY A CA 1
ATOM 2543 C C . GLY A 1 323 ? 8.661 -0.020 -26.085 1.00 92.56 323 GLY A C 1
ATOM 2544 O O . GLY A 1 323 ? 9.489 -0.846 -26.479 1.00 92.56 323 GLY A O 1
ATOM 2545 N N . TYR A 1 324 ? 7.728 -0.341 -25.187 1.00 95.38 324 TYR A N 1
ATOM 2546 C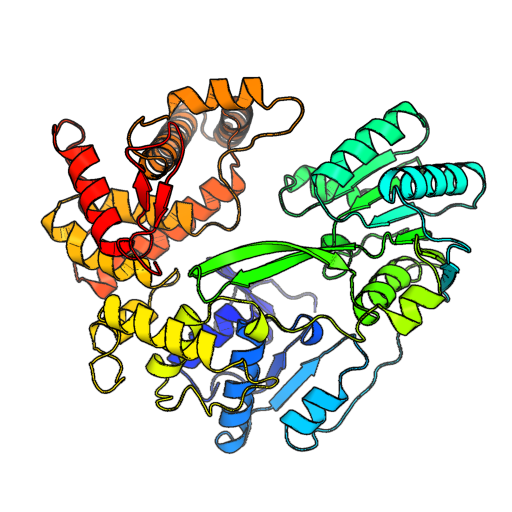 CA . TYR A 1 324 ? 7.540 -1.690 -24.643 1.00 95.38 324 TYR A CA 1
ATOM 2547 C C . TYR A 1 324 ? 6.606 -2.541 -25.499 1.00 95.38 324 TYR A C 1
ATOM 2549 O O . TYR A 1 324 ? 6.693 -3.770 -25.451 1.00 95.38 324 TYR A O 1
ATOM 2557 N N . LEU A 1 325 ? 5.773 -1.898 -26.318 1.00 96.06 325 LEU A N 1
ATOM 2558 C CA . LEU A 1 325 ? 4.943 -2.535 -27.335 1.00 96.06 325 LEU A CA 1
ATOM 2559 C C . LEU A 1 325 ? 5.337 -2.038 -28.731 1.00 96.06 325 LEU A C 1
ATOM 2561 O O . LEU A 1 325 ? 5.765 -0.896 -28.885 1.00 96.06 325 LEU A O 1
ATOM 2565 N N . ALA A 1 326 ? 5.216 -2.907 -29.730 1.00 95.25 326 ALA A N 1
ATOM 2566 C CA . ALA A 1 326 ? 5.330 -2.550 -31.141 1.00 95.25 326 ALA A CA 1
ATOM 2567 C C . ALA A 1 326 ? 3.979 -2.046 -31.690 1.00 95.25 326 ALA A C 1
ATOM 2569 O O . ALA A 1 326 ? 2.961 -2.108 -31.001 1.00 95.25 326 ALA A O 1
ATOM 2570 N N . GLU A 1 327 ? 3.961 -1.562 -32.937 1.00 92.62 327 GLU A N 1
ATOM 2571 C CA . GLU A 1 327 ? 2.749 -1.029 -33.591 1.00 92.62 327 GLU A CA 1
ATOM 2572 C C . GLU A 1 327 ? 1.616 -2.061 -33.711 1.00 92.62 327 GLU A C 1
ATOM 2574 O O . GLU A 1 327 ? 0.442 -1.705 -33.666 1.00 92.62 327 GLU A O 1
ATOM 2579 N N . ASP A 1 328 ? 1.955 -3.349 -33.808 1.00 91.81 328 ASP A N 1
ATOM 2580 C CA . ASP A 1 328 ? 0.996 -4.460 -33.836 1.00 91.81 328 ASP A CA 1
ATOM 2581 C C . ASP A 1 328 ? 0.498 -4.877 -32.434 1.00 91.81 328 ASP A C 1
ATOM 2583 O O . ASP A 1 328 ? -0.271 -5.829 -32.291 1.00 91.81 328 ASP A O 1
ATOM 2587 N N . GLY A 1 329 ? 0.943 -4.187 -31.378 1.00 90.75 329 GLY A N 1
ATOM 2588 C CA . GLY A 1 329 ? 0.598 -4.479 -29.987 1.00 90.75 329 GLY A CA 1
ATOM 2589 C C . GLY A 1 329 ? 1.323 -5.693 -29.394 1.00 90.75 329 GLY A C 1
ATOM 2590 O O . GLY A 1 329 ? 0.964 -6.143 -28.293 1.00 90.75 329 GLY A O 1
ATOM 2591 N N . SER A 1 330 ? 2.321 -6.246 -30.091 1.00 94.31 330 SER A N 1
ATOM 2592 C CA . SER A 1 330 ? 3.211 -7.278 -29.556 1.00 94.31 330 SER A CA 1
ATOM 2593 C C . SER A 1 330 ? 4.232 -6.679 -28.583 1.00 94.31 330 SER A C 1
ATOM 2595 O O . SER A 1 330 ? 4.617 -5.514 -28.682 1.00 94.31 330 SER A O 1
ATOM 2597 N N . ILE A 1 331 ? 4.664 -7.468 -27.596 1.00 96.12 331 ILE A N 1
ATOM 2598 C CA . ILE A 1 331 ? 5.663 -7.019 -26.620 1.00 96.12 331 ILE A CA 1
ATOM 2599 C C . ILE A 1 331 ? 7.067 -7.025 -27.234 1.00 96.12 331 ILE A C 1
ATOM 2601 O O . ILE A 1 331 ? 7.519 -8.035 -27.779 1.00 96.12 331 ILE A O 1
ATOM 2605 N N . THR A 1 332 ? 7.785 -5.910 -27.105 1.00 96.56 332 THR A N 1
ATOM 2606 C CA . THR A 1 332 ? 9.161 -5.778 -27.602 1.00 96.56 332 THR A CA 1
ATOM 2607 C C . THR A 1 332 ? 10.158 -6.471 -26.669 1.00 96.56 332 THR A C 1
ATOM 2609 O O . THR A 1 332 ? 9.848 -6.808 -25.523 1.00 96.56 332 THR A O 1
ATOM 2612 N N . ILE A 1 333 ? 11.405 -6.658 -27.120 1.00 93.62 333 ILE A N 1
ATOM 2613 C CA . ILE A 1 333 ? 12.498 -7.123 -26.241 1.00 93.62 333 ILE A CA 1
ATOM 2614 C C . ILE A 1 333 ? 12.651 -6.165 -25.054 1.00 93.62 333 ILE A C 1
ATOM 2616 O O . ILE A 1 333 ? 12.745 -6.609 -23.912 1.00 93.62 333 ILE A O 1
ATOM 2620 N N . LYS A 1 334 ? 12.586 -4.856 -25.324 1.00 93.31 334 LYS A N 1
ATOM 2621 C CA . LYS A 1 334 ? 12.609 -3.798 -24.314 1.00 93.31 334 LYS A CA 1
ATOM 2622 C C . LYS A 1 334 ? 11.492 -3.984 -23.284 1.00 93.31 334 LYS A C 1
ATOM 2624 O O . LYS A 1 334 ? 11.769 -3.996 -22.092 1.00 93.31 334 LYS A O 1
ATOM 2629 N N . GLY A 1 335 ? 10.259 -4.224 -23.736 1.00 94.69 335 GLY A N 1
ATOM 2630 C CA . GLY A 1 335 ? 9.114 -4.497 -22.864 1.00 94.69 335 GLY A CA 1
ATOM 2631 C C . GLY A 1 335 ? 9.293 -5.755 -22.014 1.00 94.69 335 GLY A C 1
ATOM 2632 O O . GLY A 1 335 ? 9.039 -5.724 -20.812 1.00 94.69 335 GLY A O 1
ATOM 2633 N N . LYS A 1 336 ? 9.818 -6.844 -22.595 1.00 92.88 336 LYS A N 1
ATOM 2634 C CA . LYS A 1 336 ? 10.144 -8.072 -21.846 1.00 92.88 336 LYS A CA 1
ATOM 2635 C C . LYS A 1 336 ? 11.201 -7.833 -20.767 1.00 92.88 336 LYS A C 1
ATOM 2637 O O . LYS A 1 336 ? 11.127 -8.452 -19.711 1.00 92.88 336 LYS A O 1
ATOM 2642 N N . MET A 1 337 ? 12.184 -6.969 -21.024 1.00 91.81 337 MET A N 1
ATOM 2643 C CA . MET A 1 337 ? 13.209 -6.616 -20.039 1.00 91.81 337 MET A CA 1
ATOM 2644 C C . MET A 1 337 ? 12.666 -5.667 -18.966 1.00 91.81 337 MET A C 1
ATOM 2646 O O . MET A 1 337 ? 12.907 -5.901 -17.785 1.00 91.81 337 MET A O 1
ATOM 2650 N N . ALA A 1 338 ? 11.860 -4.673 -19.345 1.00 92.75 338 ALA A N 1
ATOM 2651 C CA . ALA A 1 338 ? 11.190 -3.773 -18.408 1.00 92.75 338 ALA A CA 1
ATOM 2652 C C . ALA A 1 338 ? 10.257 -4.533 -17.450 1.00 92.75 338 ALA A C 1
ATOM 2654 O O . ALA A 1 338 ? 10.258 -4.271 -16.251 1.00 92.75 338 ALA A O 1
ATOM 2655 N N . ALA A 1 339 ? 9.540 -5.548 -17.945 1.00 91.19 339 ALA A N 1
ATOM 2656 C CA . ALA A 1 339 ? 8.667 -6.401 -17.138 1.00 91.19 339 ALA A CA 1
ATOM 2657 C C . ALA A 1 339 ? 9.406 -7.232 -16.068 1.00 91.19 339 ALA A C 1
ATOM 2659 O O . ALA A 1 339 ? 8.759 -7.778 -15.170 1.00 91.19 339 ALA A O 1
ATOM 2660 N N . LYS A 1 340 ? 10.739 -7.366 -16.152 1.00 87.75 340 LYS A N 1
ATOM 2661 C CA . LYS A 1 340 ? 11.569 -8.050 -15.144 1.00 87.75 340 LYS A CA 1
ATOM 2662 C C . LYS A 1 340 ? 12.006 -7.132 -14.004 1.00 87.75 340 LYS A C 1
ATOM 2664 O O . LYS A 1 340 ? 12.567 -7.628 -13.031 1.00 87.75 340 LYS A O 1
ATOM 2669 N N . LEU A 1 341 ? 11.792 -5.819 -14.112 1.00 88.00 341 LEU A N 1
ATOM 2670 C CA . LEU A 1 341 ? 12.136 -4.909 -13.028 1.00 88.00 341 LEU A CA 1
ATOM 2671 C C . LEU A 1 341 ? 11.256 -5.170 -11.796 1.00 88.00 341 LEU A C 1
ATOM 2673 O O . LEU A 1 341 ? 10.057 -5.414 -11.934 1.00 88.00 341 LEU A O 1
ATOM 2677 N N . PRO A 1 342 ? 11.822 -5.069 -10.580 1.00 83.75 342 PRO A N 1
ATOM 2678 C CA . PRO A 1 342 ? 11.066 -5.194 -9.335 1.00 83.75 342 PRO A CA 1
ATOM 2679 C C . PRO A 1 342 ? 10.349 -3.889 -8.938 1.00 83.75 342 PRO A C 1
ATOM 2681 O O . PRO A 1 342 ? 9.868 -3.779 -7.809 1.00 83.75 342 PRO A O 1
ATOM 2684 N N . ILE A 1 343 ? 10.333 -2.884 -9.820 1.00 89.25 343 ILE A N 1
ATOM 2685 C CA . ILE A 1 343 ? 9.769 -1.536 -9.645 1.00 89.25 343 ILE A CA 1
ATOM 2686 C C . ILE A 1 343 ? 8.993 -1.136 -10.908 1.00 89.25 343 ILE A C 1
ATOM 2688 O O . ILE A 1 343 ? 9.044 -1.856 -11.907 1.00 89.25 343 ILE A O 1
ATOM 2692 N N . HIS A 1 344 ? 8.337 0.029 -10.877 1.00 88.44 344 HIS A N 1
ATOM 2693 C CA . HIS A 1 344 ? 7.535 0.523 -11.995 1.00 88.44 344 HIS A CA 1
ATOM 2694 C C . HIS A 1 344 ? 8.321 0.490 -13.329 1.00 88.44 344 HIS A C 1
ATOM 2696 O O . HIS A 1 344 ? 9.434 1.029 -13.397 1.00 88.44 344 HIS A O 1
ATOM 2702 N N . PRO A 1 345 ? 7.768 -0.083 -14.418 1.00 89.00 345 PRO A N 1
ATOM 2703 C CA . PRO A 1 345 ? 8.486 -0.301 -15.677 1.00 89.00 345 PRO A CA 1
ATOM 2704 C C . PRO A 1 345 ? 9.048 0.963 -16.334 1.00 89.00 345 PRO A C 1
ATOM 2706 O O . PRO A 1 345 ? 10.018 0.874 -17.080 1.00 89.00 345 PRO A O 1
ATOM 2709 N N . ALA A 1 346 ? 8.483 2.145 -16.069 1.00 88.12 346 ALA A N 1
ATOM 2710 C CA . ALA A 1 346 ? 9.000 3.420 -16.590 1.00 88.12 346 ALA A CA 1
ATOM 2711 C C . ALA A 1 346 ? 10.488 3.657 -16.261 1.00 88.12 346 ALA A C 1
ATOM 2713 O O . ALA A 1 346 ? 11.208 4.236 -17.074 1.00 88.12 346 ALA A O 1
ATOM 2714 N N . TRP A 1 347 ? 10.981 3.137 -15.129 1.00 92.00 347 TRP A N 1
ATOM 2715 C CA . TRP A 1 347 ? 12.390 3.252 -14.737 1.00 92.00 347 TRP A CA 1
ATOM 2716 C C . TRP A 1 347 ? 13.353 2.519 -15.677 1.00 92.00 347 TRP A C 1
ATOM 2718 O O . TRP A 1 347 ? 14.527 2.879 -15.738 1.00 92.00 347 TRP A O 1
ATOM 2728 N N . TYR A 1 348 ? 12.884 1.534 -16.454 1.00 92.50 348 TYR A N 1
ATOM 2729 C CA . TYR A 1 348 ? 13.735 0.838 -17.423 1.00 92.50 348 TYR A CA 1
ATOM 2730 C C . TYR A 1 348 ? 14.319 1.801 -18.463 1.00 92.50 348 TYR A C 1
ATOM 2732 O O . TYR A 1 348 ? 15.490 1.684 -18.815 1.00 92.50 348 TYR A O 1
ATOM 2740 N N . ASN A 1 349 ? 13.534 2.783 -18.917 1.00 90.25 349 ASN A N 1
ATOM 2741 C CA . ASN A 1 349 ? 14.008 3.810 -19.847 1.00 90.25 349 ASN A CA 1
ATOM 2742 C C . ASN A 1 349 ? 15.100 4.684 -19.229 1.00 90.25 349 ASN A C 1
ATOM 2744 O O . ASN A 1 349 ? 16.042 5.052 -19.926 1.00 90.25 349 ASN A O 1
ATOM 2748 N N . ALA A 1 350 ? 15.016 4.953 -17.924 1.00 89.38 350 ALA A N 1
ATOM 2749 C CA . ALA A 1 350 ? 16.050 5.685 -17.199 1.00 89.38 350 ALA A CA 1
ATOM 2750 C C . ALA A 1 350 ? 17.341 4.877 -17.225 1.00 89.38 350 ALA A C 1
ATOM 2752 O O . ALA A 1 350 ? 18.390 5.369 -17.627 1.00 89.38 350 ALA A O 1
ATOM 2753 N N . PHE A 1 351 ? 17.235 3.604 -16.847 1.00 91.38 351 PHE A N 1
ATOM 2754 C CA . PHE A 1 351 ? 18.368 2.698 -16.738 1.00 91.38 351 PHE A CA 1
ATOM 2755 C C . PHE A 1 351 ? 19.032 2.391 -18.086 1.00 91.38 351 PHE A C 1
ATOM 2757 O O . PHE A 1 351 ? 20.249 2.261 -18.140 1.00 91.38 351 PHE A O 1
ATOM 2764 N N . ALA A 1 352 ? 18.271 2.336 -19.178 1.00 87.12 352 ALA A N 1
ATOM 2765 C CA . ALA A 1 352 ? 18.830 2.102 -20.507 1.00 87.12 352 ALA A CA 1
ATOM 2766 C C . ALA A 1 352 ? 19.707 3.267 -21.012 1.00 87.12 352 ALA A C 1
ATOM 2768 O O . ALA A 1 352 ? 20.643 3.041 -21.773 1.00 87.12 352 ALA A O 1
ATOM 2769 N N . GLU A 1 353 ? 19.426 4.502 -20.586 1.00 79.69 353 GLU A N 1
ATOM 2770 C CA . GLU A 1 353 ? 20.094 5.710 -21.095 1.00 79.69 353 GLU A CA 1
ATOM 2771 C C . GLU A 1 353 ? 21.231 6.205 -20.190 1.00 79.69 353 GLU A C 1
ATOM 2773 O O . GLU A 1 353 ? 22.200 6.801 -20.673 1.00 79.69 353 GLU A O 1
ATOM 2778 N N . VAL A 1 354 ? 21.148 5.956 -18.877 1.00 83.31 354 VAL A N 1
ATOM 2779 C CA . VAL A 1 354 ? 22.113 6.466 -17.880 1.00 83.31 354 VAL A CA 1
ATOM 2780 C C . VAL A 1 354 ? 23.549 6.017 -18.122 1.00 83.31 354 VAL A C 1
ATOM 2782 O O . VAL A 1 354 ? 24.460 6.746 -17.737 1.00 83.31 354 VAL A O 1
ATOM 2785 N N . SER A 1 355 ? 23.776 4.890 -18.804 1.00 76.62 355 SER A N 1
ATOM 2786 C CA . SER A 1 355 ? 25.124 4.449 -19.182 1.00 76.62 355 SER A CA 1
ATOM 2787 C C . SER A 1 355 ? 25.837 5.462 -20.084 1.00 76.62 355 SER A C 1
ATOM 2789 O O . SER A 1 355 ? 27.048 5.631 -19.977 1.00 76.62 355 SER A O 1
ATOM 2791 N N . SER A 1 356 ? 25.099 6.183 -20.937 1.00 82.19 356 SER A N 1
ATOM 2792 C CA . SER A 1 356 ? 25.665 7.240 -21.791 1.00 82.19 356 SER A CA 1
ATOM 2793 C C . SER A 1 356 ? 25.911 8.557 -21.044 1.00 82.19 356 SER A C 1
ATOM 2795 O O . SER A 1 356 ? 26.764 9.347 -21.440 1.00 82.19 356 SER A O 1
ATOM 2797 N N . LEU A 1 357 ? 25.171 8.788 -19.955 1.00 86.06 357 LEU A N 1
ATOM 2798 C CA . LEU A 1 357 ? 25.207 10.018 -19.157 1.00 86.06 357 LEU A CA 1
ATOM 2799 C C . LEU A 1 357 ? 26.114 9.912 -17.923 1.00 86.06 357 LEU A C 1
ATOM 2801 O O . LEU A 1 357 ? 26.400 10.928 -17.291 1.00 86.06 357 LEU A O 1
ATOM 2805 N N . GLY A 1 358 ? 26.557 8.701 -17.579 1.00 87.12 358 GLY A N 1
ATOM 2806 C CA . GLY A 1 358 ? 27.442 8.423 -16.450 1.00 87.12 358 GLY A CA 1
ATOM 2807 C C . GLY A 1 358 ? 26.768 8.456 -15.074 1.00 87.12 358 GLY A C 1
ATOM 2808 O O . GLY A 1 358 ? 27.475 8.340 -14.077 1.00 87.12 358 GLY A O 1
ATOM 2809 N N . CYS A 1 359 ? 25.439 8.594 -14.988 1.00 91.81 359 CYS A N 1
ATOM 2810 C CA . CYS A 1 359 ? 24.693 8.839 -13.739 1.00 91.81 359 CYS A CA 1
ATOM 2811 C C . CYS A 1 359 ? 23.807 7.660 -13.282 1.00 91.81 359 CYS A C 1
ATOM 2813 O O . CYS A 1 359 ? 22.701 7.833 -12.761 1.00 91.81 359 CYS A O 1
ATOM 2815 N N . SER A 1 360 ? 24.247 6.430 -13.557 1.00 93.00 360 SER A N 1
ATOM 2816 C CA . SER A 1 360 ? 23.436 5.233 -13.295 1.00 93.00 360 SER A CA 1
ATOM 2817 C C . SER A 1 360 ? 23.257 4.925 -11.805 1.00 93.00 360 SER A C 1
ATOM 2819 O O . SER A 1 360 ? 22.172 4.505 -11.406 1.00 93.00 360 SER A O 1
ATOM 2821 N N . ASP A 1 361 ? 24.264 5.167 -10.962 1.00 93.50 361 ASP A N 1
ATOM 2822 C CA . ASP A 1 361 ? 24.166 4.927 -9.518 1.00 93.50 361 ASP A CA 1
ATOM 2823 C C . ASP A 1 361 ? 23.201 5.914 -8.838 1.00 93.50 361 ASP A C 1
ATOM 2825 O O . ASP A 1 361 ? 22.395 5.524 -7.986 1.00 93.50 361 ASP A O 1
ATOM 2829 N N . GLU A 1 362 ? 23.225 7.173 -9.271 1.00 94.19 362 GLU A N 1
ATOM 2830 C CA . GLU A 1 362 ? 22.302 8.231 -8.870 1.00 94.19 362 GLU A CA 1
ATOM 2831 C C . GLU A 1 362 ? 20.872 7.865 -9.268 1.00 94.19 362 GLU A C 1
ATOM 2833 O O . GLU A 1 362 ? 19.964 7.900 -8.438 1.00 94.19 362 GLU A O 1
ATOM 2838 N N . MET A 1 363 ? 20.675 7.422 -10.512 1.00 94.62 363 MET A N 1
ATOM 2839 C CA . MET A 1 363 ? 19.355 7.029 -11.001 1.00 94.62 363 MET A CA 1
ATOM 2840 C C . MET A 1 363 ? 18.798 5.811 -10.263 1.00 94.62 363 MET A C 1
ATOM 2842 O O . MET A 1 363 ? 17.623 5.793 -9.908 1.00 94.62 363 MET A O 1
ATOM 2846 N N . ILE A 1 364 ? 19.631 4.807 -9.978 1.00 95.44 364 ILE A N 1
ATOM 2847 C CA . ILE A 1 364 ? 19.238 3.647 -9.165 1.00 95.44 364 ILE A CA 1
ATOM 2848 C C . ILE A 1 364 ? 18.849 4.086 -7.746 1.00 95.44 364 ILE A C 1
ATOM 2850 O O . ILE A 1 364 ? 17.915 3.537 -7.161 1.00 95.44 364 ILE A O 1
ATOM 2854 N N . THR A 1 365 ? 19.544 5.081 -7.190 1.00 96.06 365 THR A N 1
ATOM 2855 C CA . THR A 1 365 ? 19.231 5.648 -5.872 1.00 96.06 365 THR A CA 1
ATOM 2856 C C . THR A 1 365 ? 17.877 6.352 -5.876 1.00 96.06 365 THR A C 1
ATOM 2858 O O . THR A 1 365 ? 17.045 6.061 -5.019 1.00 96.06 365 THR A O 1
ATOM 2861 N N . ILE A 1 366 ? 17.633 7.224 -6.856 1.00 96.06 366 ILE A N 1
ATOM 2862 C CA . ILE A 1 366 ? 16.356 7.930 -7.012 1.00 96.06 366 ILE A CA 1
ATOM 2863 C C . ILE A 1 366 ? 15.219 6.924 -7.228 1.00 96.06 366 ILE A C 1
ATOM 2865 O O . ILE A 1 366 ? 14.225 6.962 -6.510 1.00 96.06 366 ILE A O 1
ATOM 2869 N N . ALA A 1 367 ? 15.398 5.961 -8.136 1.00 95.62 367 ALA A N 1
ATOM 2870 C CA . ALA A 1 367 ? 14.409 4.924 -8.412 1.00 95.62 367 ALA A CA 1
ATOM 2871 C C . ALA A 1 367 ? 14.058 4.096 -7.167 1.00 95.62 367 ALA A C 1
ATOM 2873 O O . ALA A 1 367 ? 12.895 3.742 -6.971 1.00 95.62 367 ALA A O 1
ATOM 2874 N N . ALA A 1 368 ? 15.045 3.793 -6.315 1.00 96.06 368 ALA A N 1
ATOM 2875 C CA . ALA A 1 368 ? 14.814 3.099 -5.053 1.00 96.06 368 ALA A CA 1
ATOM 2876 C C . ALA A 1 368 ? 13.972 3.941 -4.085 1.00 96.06 368 ALA A C 1
ATOM 2878 O O . ALA A 1 368 ? 13.046 3.408 -3.483 1.00 96.06 368 ALA A O 1
ATOM 2879 N N . LEU A 1 369 ? 14.272 5.237 -3.950 1.00 95.88 369 LEU A N 1
ATOM 2880 C CA . LEU A 1 369 ? 13.553 6.147 -3.052 1.00 95.88 369 LEU A CA 1
ATOM 2881 C C . LEU A 1 369 ? 12.098 6.346 -3.494 1.00 95.88 369 LEU A C 1
ATOM 2883 O O . LEU A 1 369 ? 11.192 6.166 -2.683 1.00 95.88 369 LEU A O 1
ATOM 2887 N N . GLU A 1 370 ? 11.872 6.609 -4.780 1.00 94.06 370 GLU A N 1
ATOM 2888 C CA . GLU A 1 370 ? 10.534 6.789 -5.374 1.00 94.06 370 GLU A CA 1
ATOM 2889 C C . GLU A 1 370 ? 9.681 5.510 -5.360 1.00 94.06 370 GLU A C 1
ATOM 2891 O O . GLU A 1 370 ? 8.463 5.554 -5.498 1.00 94.06 370 GLU A O 1
ATOM 2896 N N . SER A 1 371 ? 10.313 4.346 -5.196 1.00 92.88 371 SER A N 1
ATOM 2897 C CA . SER A 1 371 ? 9.629 3.048 -5.157 1.00 92.88 371 SER A CA 1
ATOM 2898 C C . SER A 1 371 ? 9.314 2.553 -3.739 1.00 92.88 371 SER A C 1
ATOM 2900 O O . SER A 1 371 ? 8.799 1.435 -3.593 1.00 92.88 371 SER A O 1
ATOM 2902 N N . THR A 1 372 ? 9.649 3.341 -2.710 1.00 90.69 372 THR A N 1
ATOM 2903 C CA . THR A 1 372 ? 9.277 3.060 -1.314 1.00 90.69 372 THR A CA 1
ATOM 2904 C C . THR A 1 372 ? 7.806 3.386 -1.055 1.00 90.69 372 THR A C 1
ATOM 2906 O O . THR A 1 372 ? 7.204 4.218 -1.728 1.00 90.69 372 THR A O 1
ATOM 2909 N N . GLN A 1 373 ? 7.194 2.720 -0.072 1.00 78.75 373 GLN A N 1
ATOM 2910 C CA . GLN A 1 373 ? 5.756 2.880 0.200 1.00 78.75 373 GLN A CA 1
ATOM 2911 C C . GLN A 1 373 ? 5.389 4.208 0.877 1.00 78.75 373 GLN A C 1
ATOM 2913 O O . GLN A 1 373 ? 4.231 4.628 0.848 1.00 78.75 373 GLN A O 1
ATOM 2918 N N . GLN A 1 374 ? 6.346 4.841 1.552 1.00 84.31 374 GLN A N 1
ATOM 2919 C CA . GLN A 1 374 ? 6.132 6.039 2.356 1.00 84.31 374 GLN A CA 1
ATOM 2920 C C . GLN A 1 374 ? 7.212 7.068 2.060 1.00 84.31 374 GLN A C 1
ATOM 2922 O O . GLN A 1 374 ? 8.338 6.722 1.724 1.00 84.31 374 GLN A O 1
ATOM 2927 N N . SER A 1 375 ? 6.896 8.344 2.269 1.00 88.69 375 SER A N 1
ATOM 2928 C CA . SER A 1 375 ? 7.909 9.391 2.169 1.00 88.69 375 SER A CA 1
ATOM 2929 C C . SER A 1 375 ? 8.983 9.224 3.245 1.00 88.69 375 SER A C 1
ATOM 2931 O O . SER A 1 375 ? 8.685 9.018 4.427 1.00 88.69 375 SER A O 1
ATOM 2933 N N . MET A 1 376 ? 10.244 9.388 2.844 1.00 92.94 376 MET A N 1
ATOM 2934 C CA . MET A 1 376 ? 11.360 9.471 3.783 1.00 92.94 376 MET A CA 1
ATOM 2935 C C . MET A 1 376 ? 11.336 10.764 4.608 1.00 92.94 376 MET A C 1
ATOM 2937 O O . MET A 1 376 ? 11.917 10.795 5.690 1.00 92.94 376 MET A O 1
ATOM 2941 N N . PHE A 1 377 ? 10.678 11.823 4.126 1.00 93.69 377 PHE A N 1
ATOM 2942 C CA . PHE A 1 377 ? 10.558 13.090 4.839 1.00 93.69 377 PHE A CA 1
ATOM 2943 C C . PHE A 1 377 ? 9.346 13.067 5.768 1.00 93.69 377 PHE A C 1
ATOM 2945 O O . PHE A 1 377 ? 8.192 13.055 5.338 1.00 93.69 377 PHE A O 1
ATOM 2952 N N . LEU A 1 378 ? 9.610 13.105 7.070 1.00 89.56 378 LEU A N 1
ATOM 2953 C CA . LEU A 1 378 ? 8.574 13.220 8.085 1.00 89.56 378 LEU A CA 1
ATOM 2954 C C . LEU A 1 378 ? 8.171 14.685 8.227 1.00 89.56 378 LEU A C 1
ATOM 2956 O O . LEU A 1 378 ? 9.008 15.555 8.452 1.00 89.56 378 LEU A O 1
ATOM 2960 N N . ARG A 1 379 ? 6.871 14.968 8.147 1.00 88.25 379 ARG A N 1
ATOM 2961 C CA . ARG A 1 379 ? 6.350 16.332 8.303 1.00 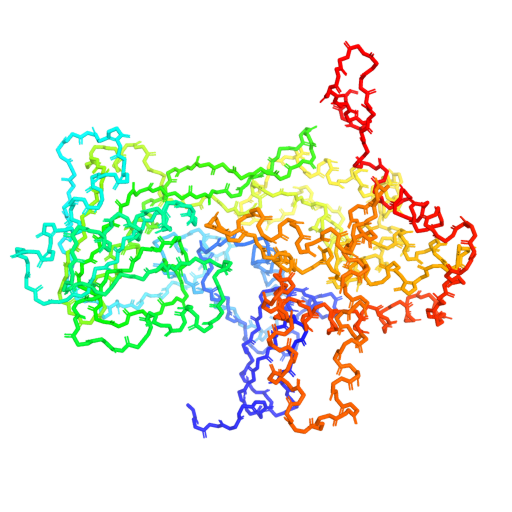88.25 379 ARG A CA 1
ATOM 2962 C C . ARG A 1 379 ? 5.167 16.388 9.281 1.00 88.25 379 ARG A C 1
ATOM 2964 O O . ARG A 1 379 ? 4.047 16.720 8.875 1.00 88.25 379 ARG A O 1
ATOM 2971 N N . PRO A 1 380 ? 5.380 16.027 10.563 1.00 80.94 380 PRO A N 1
ATOM 2972 C CA . PRO A 1 380 ? 4.307 15.972 11.550 1.00 80.94 380 PRO A CA 1
ATOM 2973 C C . PRO A 1 380 ? 3.647 17.343 11.718 1.00 80.94 380 PRO A C 1
ATOM 2975 O O . PRO A 1 380 ? 4.331 18.356 11.842 1.00 80.94 380 PRO A O 1
ATOM 2978 N N . GLN A 1 381 ? 2.311 17.365 11.738 1.00 76.62 381 GLN A N 1
ATOM 2979 C CA . GLN A 1 381 ? 1.481 18.577 11.816 1.00 76.62 381 GLN A CA 1
ATOM 2980 C C . GLN A 1 381 ? 1.975 19.637 12.822 1.00 76.62 381 GLN A C 1
ATOM 2982 O O . GLN A 1 381 ? 2.191 20.775 12.397 1.00 76.62 381 GLN A O 1
ATOM 2987 N N . PRO A 1 382 ? 2.222 19.310 14.110 1.00 79.19 382 PRO A N 1
ATOM 2988 C CA . PRO A 1 382 ? 2.650 20.309 15.096 1.00 79.19 382 PRO A CA 1
ATOM 2989 C C . PRO A 1 382 ? 4.059 20.867 14.848 1.00 79.19 382 PRO A C 1
ATOM 2991 O O . PRO A 1 382 ? 4.391 21.928 15.365 1.00 79.19 382 PRO A O 1
ATOM 2994 N N . LEU A 1 383 ? 4.887 20.175 14.060 1.00 86.25 383 LEU A N 1
ATOM 2995 C CA . LEU A 1 383 ? 6.298 20.498 13.831 1.00 86.25 383 LEU A CA 1
ATOM 2996 C C . LEU A 1 383 ? 6.600 20.756 12.343 1.00 86.25 383 LEU A C 1
ATOM 2998 O O . LEU A 1 383 ? 7.752 20.665 11.921 1.00 86.25 383 LEU A O 1
ATOM 3002 N N . ARG A 1 384 ? 5.585 21.094 11.534 1.00 87.81 384 ARG A N 1
ATOM 3003 C CA . ARG A 1 384 ? 5.732 21.320 10.082 1.00 87.81 384 ARG A CA 1
ATOM 3004 C C . ARG A 1 384 ? 6.827 22.331 9.746 1.00 87.81 384 ARG A C 1
ATOM 3006 O O . ARG A 1 384 ? 7.700 22.029 8.947 1.00 87.81 384 ARG A O 1
ATOM 3013 N N . TYR A 1 385 ? 6.819 23.492 10.403 1.00 93.25 385 TYR A N 1
ATOM 3014 C CA . TYR A 1 385 ? 7.804 24.549 10.152 1.00 93.25 385 TYR A CA 1
ATOM 3015 C C . TYR A 1 385 ? 9.238 24.116 10.496 1.00 93.25 385 TYR A C 1
ATOM 3017 O O . TYR A 1 385 ? 10.173 24.379 9.743 1.00 93.25 385 TYR A O 1
ATOM 3025 N N . THR A 1 386 ? 9.421 23.423 11.624 1.00 94.06 386 THR A N 1
ATOM 3026 C CA . THR A 1 386 ? 10.735 22.908 12.036 1.00 94.06 386 THR A CA 1
ATOM 3027 C C . THR A 1 386 ? 11.227 21.790 11.123 1.00 94.06 386 THR A C 1
ATOM 3029 O O . THR A 1 386 ? 12.420 21.747 10.827 1.00 94.06 386 THR A O 1
ATOM 3032 N N . ALA A 1 387 ? 10.322 20.931 10.641 1.00 93.56 387 ALA A N 1
ATOM 3033 C CA . ALA A 1 387 ? 10.638 19.896 9.662 1.00 93.56 387 ALA A CA 1
ATOM 3034 C C . ALA A 1 387 ? 11.103 20.521 8.340 1.00 93.56 387 ALA A C 1
ATOM 3036 O O . ALA A 1 387 ? 12.201 20.218 7.883 1.00 93.56 387 ALA A O 1
ATOM 3037 N N . ASP A 1 388 ? 10.351 21.491 7.808 1.00 93.94 388 ASP A N 1
ATOM 3038 C CA . ASP A 1 388 ? 10.704 22.195 6.568 1.00 93.94 388 ASP A CA 1
ATOM 3039 C C . ASP A 1 388 ? 12.081 22.871 6.674 1.00 93.94 388 ASP A C 1
ATOM 3041 O O . ASP A 1 388 ? 12.904 22.781 5.762 1.00 93.94 388 ASP A O 1
ATOM 3045 N N . LEU A 1 389 ? 12.372 23.519 7.809 1.00 95.25 389 LEU A N 1
ATOM 3046 C CA . LEU A 1 389 ? 13.677 24.132 8.059 1.00 95.25 389 LEU A CA 1
ATOM 3047 C C . LEU A 1 389 ? 14.803 23.089 8.102 1.00 95.25 389 LEU A C 1
ATOM 3049 O O . LEU A 1 389 ? 15.886 23.341 7.573 1.00 95.25 389 LEU A O 1
ATOM 3053 N N . ALA A 1 390 ? 14.561 21.925 8.710 1.00 95.12 390 ALA A N 1
ATOM 3054 C CA . ALA A 1 390 ? 15.532 20.839 8.746 1.00 95.12 390 ALA A CA 1
ATOM 3055 C C . ALA A 1 390 ? 15.789 20.257 7.348 1.00 95.12 390 ALA A C 1
ATOM 3057 O O . ALA A 1 390 ? 16.949 19.985 7.029 1.00 95.12 390 ALA A O 1
ATOM 3058 N N . HIS A 1 391 ? 14.750 20.120 6.519 1.00 96.12 391 HIS A N 1
ATOM 3059 C CA . HIS A 1 391 ? 14.828 19.559 5.166 1.00 96.12 391 HIS A CA 1
ATOM 3060 C C . HIS A 1 391 ? 15.565 20.466 4.173 1.00 96.12 391 HIS A C 1
ATOM 3062 O O . HIS A 1 391 ? 16.216 19.956 3.263 1.00 96.12 391 HIS A O 1
ATOM 3068 N N . ARG A 1 392 ? 15.578 21.795 4.385 1.00 95.06 392 ARG A N 1
ATOM 3069 C CA . ARG A 1 392 ? 16.318 22.756 3.533 1.00 95.06 392 ARG A CA 1
ATOM 3070 C C . ARG A 1 392 ? 17.789 22.404 3.322 1.00 95.06 392 ARG A C 1
ATOM 3072 O O . ARG A 1 392 ? 18.348 22.772 2.297 1.00 95.06 392 ARG A O 1
ATOM 3079 N N . ARG A 1 393 ? 18.420 21.688 4.258 1.00 94.69 393 ARG A N 1
ATOM 3080 C CA . ARG A 1 393 ? 19.826 21.270 4.132 1.00 94.69 393 ARG A CA 1
ATOM 3081 C C . ARG A 1 393 ? 20.079 20.287 2.976 1.00 94.69 393 ARG A C 1
ATOM 3083 O O . ARG A 1 393 ? 21.228 20.112 2.592 1.00 94.69 393 ARG A O 1
ATOM 3090 N N . PHE A 1 394 ? 19.034 19.630 2.469 1.00 96.00 394 PHE A N 1
ATOM 3091 C CA . PHE A 1 394 ? 19.110 18.652 1.377 1.00 96.00 394 PHE A CA 1
ATOM 3092 C C . PHE A 1 394 ? 18.603 19.210 0.039 1.00 96.00 394 PHE A C 1
ATOM 3094 O O . PHE A 1 394 ? 18.782 18.578 -0.999 1.00 96.00 394 PHE A O 1
ATOM 3101 N N . HIS A 1 395 ? 17.963 20.380 0.074 1.00 94.56 395 HIS A N 1
ATOM 3102 C CA . HIS A 1 395 ? 17.192 20.943 -1.026 1.00 94.56 395 HIS A CA 1
ATOM 3103 C C . HIS A 1 395 ? 18.051 21.257 -2.257 1.00 94.56 395 HIS A C 1
ATOM 3105 O O . HIS A 1 395 ? 18.995 22.046 -2.188 1.00 94.56 395 HIS A O 1
ATOM 3111 N N . CYS A 1 396 ? 17.655 20.695 -3.396 1.00 94.00 396 CYS A N 1
ATOM 3112 C CA . CYS A 1 396 ? 18.081 21.105 -4.724 1.00 94.00 396 CYS A CA 1
ATOM 3113 C C . CYS A 1 396 ? 16.965 21.952 -5.364 1.00 94.00 396 CYS A C 1
ATOM 3115 O O . CYS A 1 396 ? 15.891 21.420 -5.639 1.00 94.00 396 CYS A O 1
ATOM 3117 N N . PRO A 1 397 ? 17.197 23.246 -5.664 1.00 90.69 397 PRO A N 1
ATOM 3118 C CA . PRO A 1 397 ? 16.169 24.127 -6.232 1.00 90.69 397 PRO A CA 1
ATOM 3119 C C . PRO A 1 397 ? 15.577 23.669 -7.567 1.00 90.69 397 PRO A C 1
ATOM 3121 O O . PRO A 1 397 ? 14.523 24.156 -7.965 1.00 90.69 397 PRO A O 1
ATOM 3124 N N . ALA A 1 398 ? 16.284 22.800 -8.291 1.00 88.88 398 ALA A N 1
ATOM 3125 C CA . ALA A 1 398 ? 15.910 22.374 -9.631 1.00 88.88 398 ALA A CA 1
ATOM 3126 C C . ALA A 1 398 ? 15.251 20.983 -9.685 1.00 88.88 398 ALA A C 1
ATOM 3128 O O . ALA A 1 398 ? 14.800 20.607 -10.768 1.00 88.88 398 ALA A O 1
ATOM 3129 N N . SER A 1 399 ? 15.245 20.204 -8.592 1.00 93.62 399 SER A N 1
ATOM 3130 C CA . SER A 1 399 ? 14.682 18.843 -8.574 1.00 93.62 399 SER A CA 1
ATOM 3131 C C . SER A 1 399 ? 14.435 18.319 -7.154 1.00 93.62 399 SER A C 1
ATOM 3133 O O . SER A 1 399 ? 15.336 18.285 -6.305 1.00 93.62 399 SER A O 1
ATOM 3135 N N . ASP A 1 400 ? 13.218 17.828 -6.931 1.00 94.44 400 ASP A N 1
ATOM 3136 C CA . ASP A 1 400 ? 12.835 17.136 -5.700 1.00 94.44 400 ASP A CA 1
ATOM 3137 C C . ASP A 1 400 ? 13.487 15.745 -5.619 1.00 94.44 400 ASP A C 1
ATOM 3139 O O . ASP A 1 400 ? 13.927 15.324 -4.550 1.00 94.44 400 ASP A O 1
ATOM 3143 N N . GLU A 1 401 ? 13.678 15.068 -6.751 1.00 95.00 401 GLU A N 1
ATOM 3144 C CA . GLU A 1 401 ? 14.359 13.772 -6.835 1.00 95.00 401 GLU A CA 1
ATOM 3145 C C . GLU A 1 401 ? 15.830 13.873 -6.401 1.00 95.00 401 GLU A C 1
ATOM 3147 O O . GLU A 1 401 ? 16.335 13.034 -5.650 1.00 95.00 401 GLU A O 1
ATOM 3152 N N . ILE A 1 402 ? 16.522 14.943 -6.811 1.00 95.19 402 ILE A N 1
ATOM 3153 C CA . ILE A 1 402 ? 17.886 15.233 -6.344 1.00 95.19 402 ILE A CA 1
ATOM 3154 C C . ILE A 1 402 ? 17.871 15.588 -4.849 1.00 95.19 402 ILE A C 1
ATOM 3156 O O . ILE A 1 402 ? 18.775 15.189 -4.114 1.00 95.19 402 ILE A O 1
ATOM 3160 N N . THR A 1 403 ? 16.831 16.274 -4.362 1.00 96.31 403 THR A N 1
ATOM 3161 C CA . THR A 1 403 ? 16.656 16.555 -2.925 1.00 96.31 403 THR A CA 1
ATOM 3162 C C . THR A 1 403 ? 16.536 15.267 -2.100 1.00 96.31 403 THR A C 1
ATOM 3164 O O . THR A 1 403 ? 17.199 15.132 -1.065 1.00 96.31 403 THR A O 1
ATOM 3167 N N . LEU A 1 404 ? 15.748 14.293 -2.571 1.00 96.25 404 LEU A N 1
ATOM 3168 C CA . LEU A 1 404 ? 15.626 12.964 -1.961 1.00 96.25 404 LEU A CA 1
ATOM 3169 C C . LEU A 1 404 ? 16.976 12.236 -1.945 1.00 96.25 404 LEU A C 1
ATOM 3171 O O . LEU A 1 404 ? 17.415 11.750 -0.898 1.00 96.25 404 LEU A O 1
ATOM 3175 N N . MET A 1 405 ? 17.675 12.222 -3.082 1.00 95.81 405 MET A N 1
ATOM 3176 C CA . MET A 1 405 ? 19.000 11.615 -3.202 1.00 95.81 405 MET A CA 1
ATOM 3177 C C . MET A 1 405 ? 20.015 12.251 -2.237 1.00 95.81 405 MET A C 1
ATOM 3179 O O . MET A 1 405 ? 20.747 11.533 -1.556 1.00 95.81 405 MET A O 1
ATOM 3183 N N . ASN A 1 406 ? 20.037 13.581 -2.116 1.00 96.06 406 ASN A N 1
ATOM 3184 C CA . ASN A 1 406 ? 20.925 14.298 -1.197 1.00 96.06 406 ASN A CA 1
ATOM 3185 C C . ASN A 1 406 ? 20.678 13.906 0.265 1.00 96.06 406 ASN A C 1
ATOM 3187 O O . ASN A 1 406 ? 21.627 13.667 1.021 1.00 96.06 406 ASN A O 1
ATOM 3191 N N . ALA A 1 407 ? 19.409 13.809 0.669 1.00 97.12 407 ALA A N 1
ATOM 3192 C CA . ALA A 1 407 ? 19.042 13.374 2.011 1.00 97.12 407 ALA A CA 1
ATOM 3193 C C . ALA A 1 407 ? 19.464 11.919 2.272 1.00 97.12 407 ALA A C 1
ATOM 3195 O O . ALA A 1 407 ? 20.038 11.622 3.324 1.00 97.12 407 ALA A O 1
ATOM 3196 N N . PHE A 1 408 ? 19.270 11.030 1.294 1.00 97.44 408 PHE A N 1
ATOM 3197 C CA . PHE A 1 408 ? 19.722 9.642 1.366 1.00 97.44 408 PHE A CA 1
ATOM 3198 C C . PHE A 1 408 ? 21.252 9.532 1.467 1.00 97.44 408 PHE A C 1
ATOM 3200 O O . PHE A 1 408 ? 21.766 8.846 2.350 1.00 97.44 408 PHE A O 1
ATOM 3207 N N . HIS A 1 409 ? 22.007 10.253 0.634 1.00 95.56 409 HIS A N 1
ATOM 3208 C CA . HIS A 1 409 ? 23.472 10.286 0.707 1.00 95.56 409 HIS A CA 1
ATOM 3209 C C . HIS A 1 409 ? 23.969 10.819 2.055 1.00 95.56 409 HIS A C 1
ATOM 3211 O O . HIS A 1 409 ? 24.893 10.246 2.642 1.00 95.56 409 HIS A O 1
ATOM 3217 N N . SER A 1 410 ? 23.333 11.867 2.590 1.00 96.62 410 SER A N 1
ATOM 3218 C CA . SER A 1 410 ? 23.647 12.371 3.928 1.00 96.62 410 SER A CA 1
ATOM 3219 C C . SER A 1 410 ? 23.396 11.316 5.004 1.00 96.62 410 SER A C 1
ATOM 3221 O O . SER A 1 410 ? 24.217 11.178 5.909 1.00 96.62 410 SER A O 1
ATOM 3223 N N . TYR A 1 411 ? 22.300 10.561 4.908 1.00 97.38 411 TYR A N 1
ATOM 3224 C CA . TYR A 1 411 ? 22.003 9.465 5.826 1.00 97.38 411 TYR A CA 1
ATOM 3225 C C . TYR A 1 411 ? 23.069 8.363 5.767 1.00 97.38 411 TYR A C 1
ATOM 3227 O O . TYR A 1 411 ? 23.617 7.993 6.804 1.00 97.38 411 TYR A O 1
ATOM 3235 N N . ILE A 1 412 ? 23.427 7.886 4.569 1.00 96.81 412 ILE A N 1
ATOM 3236 C CA . ILE A 1 412 ? 24.452 6.843 4.394 1.00 96.81 412 ILE A CA 1
ATOM 3237 C C . ILE A 1 412 ? 25.803 7.299 4.948 1.00 96.81 412 ILE A C 1
ATOM 3239 O O . ILE A 1 412 ? 26.462 6.550 5.674 1.00 96.81 412 ILE A O 1
ATOM 3243 N N . ARG A 1 413 ? 26.208 8.541 4.659 1.00 95.50 413 ARG A N 1
ATOM 3244 C CA . ARG A 1 413 ? 27.453 9.115 5.180 1.00 95.50 413 ARG A CA 1
ATOM 3245 C C . ARG A 1 413 ? 27.449 9.171 6.707 1.00 95.50 413 ARG A C 1
ATOM 3247 O O . ARG A 1 413 ? 28.412 8.716 7.321 1.00 95.50 413 ARG A O 1
ATOM 3254 N N . THR A 1 414 ? 26.381 9.695 7.310 1.00 95.88 414 THR A N 1
ATOM 3255 C CA . THR A 1 414 ? 26.249 9.785 8.771 1.00 95.88 414 THR A CA 1
ATOM 3256 C C . THR A 1 414 ? 26.248 8.399 9.415 1.00 95.88 414 THR A C 1
ATOM 3258 O O . THR A 1 414 ? 26.976 8.180 10.381 1.00 95.88 414 THR A O 1
ATOM 3261 N N . LYS A 1 415 ? 25.508 7.436 8.850 1.00 94.81 415 LYS A N 1
ATOM 3262 C CA . LYS A 1 415 ? 25.471 6.045 9.323 1.00 94.81 415 LYS A CA 1
ATOM 3263 C C . LYS A 1 415 ? 26.862 5.415 9.323 1.00 94.81 415 LYS A C 1
ATOM 3265 O O . LYS A 1 415 ? 27.286 4.878 10.342 1.00 94.81 415 LYS A O 1
ATOM 3270 N N . ASN A 1 416 ? 27.604 5.541 8.223 1.00 95.00 416 ASN A N 1
ATOM 3271 C CA . ASN A 1 416 ? 28.963 5.005 8.117 1.00 95.00 416 ASN A CA 1
ATOM 3272 C C . ASN A 1 416 ? 29.933 5.688 9.095 1.00 95.00 416 ASN A C 1
ATOM 3274 O O . ASN A 1 416 ? 30.760 5.021 9.716 1.00 95.00 416 ASN A O 1
ATOM 3278 N N . GLN A 1 417 ? 29.820 7.008 9.263 1.00 95.25 417 GLN A N 1
ATOM 3279 C CA . GLN A 1 417 ? 30.644 7.769 10.200 1.00 95.25 417 GLN A CA 1
ATOM 3280 C C . GLN A 1 417 ? 30.385 7.353 11.654 1.00 95.25 417 GLN A C 1
ATOM 3282 O O . GLN A 1 417 ? 31.333 7.100 12.395 1.00 95.25 417 GLN A O 1
ATOM 3287 N N . PHE A 1 418 ? 29.122 7.250 12.071 1.00 95.56 418 PHE A N 1
ATOM 3288 C CA . PHE A 1 418 ? 28.776 6.796 13.418 1.00 95.56 418 PHE A CA 1
ATOM 3289 C C . PHE A 1 418 ? 29.166 5.340 13.643 1.00 95.56 418 PHE A C 1
ATOM 3291 O O . PHE A 1 418 ? 29.696 5.028 14.705 1.00 95.56 418 PHE A O 1
ATOM 3298 N N . GLN A 1 419 ? 29.018 4.471 12.640 1.00 92.56 419 GLN A N 1
ATOM 3299 C CA . GLN A 1 419 ? 29.489 3.090 12.727 1.00 92.56 419 GLN A CA 1
ATOM 3300 C C . GLN A 1 419 ? 30.999 3.014 12.990 1.00 92.56 419 GLN A C 1
ATOM 3302 O O . GLN A 1 419 ? 31.436 2.215 13.818 1.00 92.56 419 GLN A O 1
ATOM 3307 N N . ALA A 1 420 ? 31.789 3.860 12.320 1.00 93.69 420 ALA A N 1
ATOM 3308 C CA . ALA A 1 420 ? 33.238 3.914 12.492 1.00 93.69 420 ALA A CA 1
ATOM 3309 C C . ALA A 1 420 ? 33.672 4.505 13.849 1.00 93.69 420 ALA A C 1
ATOM 3311 O O . ALA A 1 420 ? 34.682 4.073 14.396 1.00 93.69 420 ALA A O 1
ATOM 3312 N N . LEU A 1 421 ? 32.929 5.479 14.390 1.00 94.00 421 LEU A N 1
ATOM 3313 C CA . LEU A 1 421 ? 33.294 6.190 15.625 1.00 94.00 421 LEU A CA 1
ATOM 3314 C C . LEU A 1 421 ? 32.736 5.549 16.905 1.00 94.00 421 LEU A C 1
ATOM 3316 O O . LEU A 1 421 ? 33.399 5.580 17.937 1.00 94.00 421 LEU A O 1
ATOM 3320 N N . LEU A 1 422 ? 31.515 5.012 16.854 1.00 92.25 422 LEU A N 1
ATOM 3321 C CA . LEU A 1 422 ? 30.734 4.605 18.031 1.00 92.25 422 LEU A CA 1
ATOM 3322 C C . LEU A 1 422 ? 30.507 3.089 18.117 1.00 92.25 422 LEU A C 1
ATOM 3324 O O . LEU A 1 422 ? 30.071 2.588 19.152 1.00 92.25 422 LEU A O 1
ATOM 3328 N N . GLY A 1 423 ? 30.796 2.335 17.051 1.00 90.69 423 GLY A N 1
ATOM 3329 C CA . GLY A 1 423 ? 30.667 0.879 17.038 1.00 90.69 423 GLY A CA 1
ATOM 3330 C C . GLY A 1 423 ? 29.252 0.409 17.388 1.00 90.69 423 GLY A C 1
ATOM 3331 O O . GLY A 1 423 ? 28.353 0.486 16.558 1.00 90.69 423 GLY A O 1
ATOM 3332 N N . LYS A 1 424 ? 29.060 -0.100 18.612 1.00 85.44 424 LYS A N 1
ATOM 3333 C CA . LYS A 1 424 ? 27.765 -0.618 19.092 1.00 85.44 424 LYS A CA 1
ATOM 3334 C C . LYS A 1 424 ? 26.731 0.479 19.367 1.00 85.44 424 LYS A C 1
ATOM 3336 O O . LYS A 1 424 ? 25.544 0.214 19.225 1.00 85.44 424 LYS A O 1
ATOM 3341 N N . ASP A 1 425 ? 27.164 1.692 19.710 1.00 89.38 425 ASP A N 1
ATOM 3342 C CA . ASP A 1 425 ? 26.257 2.812 20.012 1.00 89.38 425 ASP A CA 1
ATOM 3343 C C . ASP A 1 425 ? 25.832 3.593 18.753 1.00 89.38 425 ASP A C 1
ATOM 3345 O O . ASP A 1 425 ? 25.045 4.540 18.827 1.00 89.38 425 ASP A O 1
ATOM 3349 N N . ALA A 1 426 ? 26.329 3.190 17.578 1.00 90.62 426 ALA A N 1
ATOM 3350 C CA . ALA A 1 426 ? 26.062 3.854 16.309 1.00 90.62 426 ALA A CA 1
ATOM 3351 C C . ALA A 1 426 ? 24.571 3.876 15.955 1.00 90.62 426 ALA A C 1
ATOM 3353 O O . ALA A 1 426 ? 24.069 4.907 15.514 1.00 90.62 426 ALA A O 1
ATOM 3354 N N . ASP A 1 427 ? 23.851 2.775 16.187 1.00 89.94 427 ASP A N 1
ATOM 3355 C CA . ASP A 1 427 ? 22.435 2.676 15.826 1.00 89.94 427 ASP A CA 1
ATOM 3356 C C . ASP A 1 427 ? 21.577 3.710 16.551 1.00 89.94 427 ASP A C 1
ATOM 3358 O O . ASP A 1 427 ? 20.739 4.354 15.922 1.00 89.94 427 ASP A O 1
ATOM 3362 N N . LYS A 1 428 ? 21.837 3.929 17.843 1.00 91.25 428 LYS A N 1
ATOM 3363 C CA . LYS A 1 428 ? 21.121 4.929 18.636 1.00 91.25 428 LYS A CA 1
ATOM 3364 C C . LYS A 1 428 ? 21.426 6.349 18.153 1.00 91.25 428 LYS A C 1
ATOM 3366 O O . LYS A 1 428 ? 20.514 7.158 18.006 1.00 91.25 428 LYS A O 1
ATOM 3371 N N . ALA A 1 429 ? 22.690 6.642 17.846 1.00 92.94 429 ALA A N 1
ATOM 3372 C CA . ALA A 1 429 ? 23.082 7.941 17.301 1.00 92.94 429 ALA A CA 1
ATOM 3373 C C . ALA A 1 429 ? 22.454 8.207 15.917 1.00 92.94 429 ALA A C 1
ATOM 3375 O O . ALA A 1 429 ? 22.076 9.338 15.606 1.00 92.94 429 ALA A O 1
ATOM 3376 N N . VAL A 1 430 ? 22.306 7.168 15.086 1.00 94.00 430 VAL A N 1
ATOM 3377 C CA . VAL A 1 430 ? 21.602 7.258 13.797 1.00 94.00 430 VAL A CA 1
ATOM 3378 C C . VAL A 1 430 ? 20.114 7.550 14.000 1.00 94.00 430 VAL A C 1
ATOM 3380 O O . VAL A 1 430 ? 19.575 8.387 13.274 1.00 94.00 430 VAL A O 1
ATOM 3383 N N . ASP A 1 431 ? 19.459 6.914 14.975 1.00 91.50 431 ASP A N 1
ATOM 3384 C CA . ASP A 1 431 ? 18.052 7.191 15.305 1.00 91.50 431 ASP A CA 1
ATOM 3385 C C . ASP A 1 431 ? 17.846 8.641 15.748 1.00 91.50 431 ASP A C 1
ATOM 3387 O O . ASP A 1 431 ? 16.963 9.328 15.231 1.00 91.50 431 ASP A O 1
ATOM 3391 N N . GLU A 1 432 ? 18.701 9.135 16.645 1.00 93.88 432 GLU A N 1
ATOM 3392 C CA . GLU A 1 432 ? 18.674 10.525 17.107 1.00 93.88 432 GLU A CA 1
ATOM 3393 C C . GLU A 1 432 ? 18.885 11.503 15.941 1.00 93.88 432 GLU A C 1
ATOM 3395 O O . GLU A 1 432 ? 18.143 12.478 15.792 1.00 93.88 432 GLU A O 1
ATOM 3400 N N . TRP A 1 433 ? 19.840 11.223 15.048 1.00 96.12 433 TRP A N 1
ATOM 3401 C CA . TRP A 1 433 ? 20.071 12.051 13.864 1.00 96.12 433 TRP A CA 1
ATOM 3402 C C . TRP A 1 433 ? 18.874 12.058 12.908 1.00 96.12 433 TRP A C 1
ATOM 3404 O O . TRP A 1 433 ? 18.479 13.130 12.443 1.00 96.12 433 TRP A O 1
ATOM 3414 N N . CYS A 1 434 ? 18.268 10.897 12.637 1.00 95.06 434 CYS A N 1
ATOM 3415 C CA . CYS A 1 434 ? 17.076 10.805 11.791 1.00 95.06 434 CYS A CA 1
ATOM 3416 C C . CYS A 1 434 ? 15.907 11.585 12.403 1.00 95.06 434 CYS A C 1
ATOM 3418 O O . CYS A 1 434 ? 15.229 12.321 11.686 1.00 95.06 434 CYS A O 1
ATOM 3420 N N . ALA A 1 435 ? 15.713 11.500 13.723 1.00 91.88 435 ALA A N 1
ATOM 3421 C CA . ALA A 1 435 ? 14.692 12.265 14.432 1.00 91.88 435 ALA A CA 1
ATOM 3422 C C . ALA A 1 435 ? 14.916 13.783 14.294 1.00 91.88 435 ALA A C 1
ATOM 3424 O O . ALA A 1 435 ? 13.994 14.512 13.931 1.00 91.88 435 ALA A O 1
ATOM 3425 N N . HIS A 1 436 ? 16.149 14.264 14.489 1.00 93.88 436 HIS A N 1
ATOM 3426 C CA . HIS A 1 436 ? 16.494 15.682 14.321 1.00 93.88 436 HIS A CA 1
ATOM 3427 C C . HIS A 1 436 ? 16.410 16.174 12.870 1.00 93.88 436 HIS A C 1
ATOM 3429 O O . HIS A 1 436 ? 16.127 17.350 12.626 1.00 93.88 436 HIS A O 1
ATOM 3435 N N . ALA A 1 437 ? 16.679 15.300 11.900 1.00 95.44 437 ALA A N 1
ATOM 3436 C CA . ALA A 1 437 ? 16.566 15.599 10.477 1.00 95.44 437 ALA A CA 1
ATOM 3437 C C . ALA A 1 437 ? 15.134 15.432 9.938 1.00 95.44 437 ALA A C 1
ATOM 3439 O O . ALA A 1 437 ? 14.903 15.736 8.769 1.00 95.44 437 ALA A O 1
ATOM 3440 N N . PHE A 1 438 ? 14.189 14.975 10.771 1.00 94.69 438 PHE A N 1
ATOM 3441 C CA . PHE A 1 438 ? 12.829 14.617 10.372 1.00 94.69 438 PHE A CA 1
ATOM 3442 C C . PHE A 1 438 ? 12.815 13.620 9.201 1.00 94.69 438 PHE A C 1
ATOM 3444 O O . PHE A 1 438 ? 12.135 13.827 8.194 1.00 94.69 438 PHE A O 1
ATOM 3451 N N . LEU A 1 439 ? 13.594 12.545 9.337 1.00 94.31 439 LEU A N 1
ATOM 3452 C CA . LEU A 1 439 ? 13.714 11.469 8.358 1.00 94.31 439 LEU A CA 1
ATOM 3453 C C . LEU A 1 439 ? 13.182 10.143 8.908 1.00 94.31 439 LEU A C 1
ATOM 3455 O O . LEU A 1 439 ? 13.429 9.782 10.059 1.00 94.31 439 LEU A O 1
ATOM 3459 N N . ASN A 1 440 ? 12.483 9.390 8.065 1.00 91.31 440 ASN A N 1
ATOM 3460 C CA . ASN A 1 440 ? 11.981 8.063 8.392 1.00 91.31 440 ASN A CA 1
ATOM 3461 C C . ASN A 1 440 ? 13.074 7.007 8.160 1.00 91.31 440 ASN A C 1
ATOM 3463 O O . ASN A 1 440 ? 13.330 6.601 7.024 1.00 91.31 440 ASN A O 1
ATOM 3467 N N . ARG A 1 441 ? 13.708 6.536 9.242 1.00 91.69 441 ARG A N 1
ATOM 3468 C CA . ARG A 1 441 ? 14.762 5.510 9.166 1.00 91.69 441 ARG A CA 1
ATOM 3469 C C . ARG A 1 441 ? 14.281 4.209 8.518 1.00 91.69 441 ARG A C 1
ATOM 3471 O O . ARG A 1 441 ? 15.035 3.618 7.756 1.00 91.69 441 ARG A O 1
ATOM 3478 N N . SER A 1 442 ? 13.051 3.771 8.788 1.00 88.25 442 SER A N 1
ATOM 3479 C CA . SER A 1 442 ? 12.520 2.522 8.222 1.00 88.25 442 SER A CA 1
ATOM 3480 C C . SER A 1 442 ? 12.495 2.569 6.691 1.00 88.25 442 SER A C 1
ATOM 3482 O O . SER A 1 442 ? 13.007 1.665 6.032 1.00 88.25 442 SER A O 1
ATOM 3484 N N . VAL A 1 443 ? 12.000 3.682 6.139 1.00 91.38 443 VAL A N 1
ATOM 3485 C CA . VAL A 1 443 ? 11.962 3.949 4.691 1.00 91.38 443 VAL A CA 1
ATOM 3486 C C . VAL A 1 443 ? 13.368 4.052 4.106 1.00 91.38 443 VAL A C 1
ATOM 3488 O O . VAL A 1 443 ? 13.641 3.505 3.043 1.00 91.38 443 VAL A O 1
ATOM 3491 N N . LEU A 1 444 ? 14.295 4.710 4.805 1.00 95.00 444 LEU A N 1
ATOM 3492 C CA . LEU A 1 444 ? 15.692 4.787 4.372 1.00 95.00 444 LEU A CA 1
ATOM 3493 C C . LEU A 1 444 ? 16.353 3.400 4.302 1.00 95.00 444 LEU A C 1
ATOM 3495 O O . LEU A 1 444 ? 17.054 3.106 3.337 1.00 95.00 444 LEU A O 1
ATOM 3499 N N . GLU A 1 445 ? 16.115 2.528 5.283 1.00 92.81 445 GLU A N 1
ATOM 3500 C CA . GLU A 1 445 ? 16.629 1.150 5.279 1.00 92.81 445 GLU A CA 1
ATOM 3501 C C . GLU A 1 445 ? 15.946 0.283 4.204 1.00 92.81 445 GLU A C 1
ATOM 3503 O O . GLU A 1 445 ? 16.596 -0.561 3.582 1.00 92.81 445 GLU A O 1
ATOM 3508 N N . GLU A 1 446 ? 14.653 0.501 3.935 1.00 92.12 446 GLU A N 1
ATOM 3509 C CA . GLU A 1 446 ? 13.951 -0.092 2.789 1.00 92.12 446 GLU A CA 1
ATOM 3510 C C . GLU A 1 446 ? 14.602 0.335 1.468 1.00 92.12 446 GLU A C 1
ATOM 3512 O O . GLU A 1 446 ? 14.957 -0.524 0.658 1.00 92.12 446 GLU A O 1
ATOM 3517 N N . ALA A 1 447 ? 14.854 1.633 1.288 1.00 95.56 447 ALA A N 1
ATOM 3518 C CA . ALA A 1 447 ? 15.526 2.172 0.113 1.00 95.56 447 ALA A CA 1
ATOM 3519 C C . ALA A 1 447 ? 16.944 1.604 -0.048 1.00 95.56 447 ALA A C 1
ATOM 3521 O O . ALA A 1 447 ? 17.347 1.293 -1.165 1.00 95.56 447 ALA A O 1
ATOM 3522 N N . VAL A 1 448 ? 17.697 1.381 1.040 1.00 95.75 448 VAL A N 1
ATOM 3523 C CA . VAL A 1 448 ? 19.004 0.694 0.986 1.00 95.75 448 VAL A CA 1
ATOM 3524 C C . VAL A 1 448 ? 18.867 -0.722 0.422 1.00 95.75 448 VAL A C 1
ATOM 3526 O O . VAL A 1 448 ? 19.637 -1.106 -0.466 1.00 95.75 448 VAL A O 1
ATOM 3529 N N . ARG A 1 449 ? 17.893 -1.500 0.915 1.00 93.94 449 ARG A N 1
ATOM 3530 C CA . ARG A 1 449 ? 17.637 -2.867 0.433 1.00 93.94 449 ARG A CA 1
ATOM 3531 C C . ARG A 1 449 ? 17.214 -2.868 -1.035 1.00 93.94 449 ARG A C 1
ATOM 3533 O O . ARG A 1 449 ? 17.775 -3.629 -1.823 1.00 93.94 449 ARG A O 1
ATOM 3540 N N . LEU A 1 450 ? 16.290 -1.984 -1.412 1.00 94.12 450 LEU A N 1
ATOM 3541 C CA . LEU A 1 450 ? 15.805 -1.876 -2.786 1.00 94.12 450 LEU A CA 1
ATOM 3542 C C . LEU A 1 450 ? 16.908 -1.418 -3.740 1.00 94.12 450 LEU A C 1
ATOM 3544 O O . LEU A 1 450 ? 17.101 -2.025 -4.786 1.00 94.12 450 LEU A O 1
ATOM 3548 N N . ARG A 1 451 ? 17.706 -0.420 -3.351 1.00 95.88 451 ARG A N 1
ATOM 3549 C CA . ARG A 1 451 ? 18.861 0.052 -4.123 1.00 95.88 451 ARG A CA 1
ATOM 3550 C C . ARG A 1 451 ? 19.850 -1.078 -4.395 1.00 95.88 451 ARG A C 1
ATOM 3552 O O . ARG A 1 451 ? 20.349 -1.187 -5.510 1.00 95.88 451 ARG A O 1
ATOM 3559 N N . LYS A 1 452 ? 20.122 -1.946 -3.412 1.00 94.81 452 LYS A N 1
ATOM 3560 C CA . LYS A 1 452 ? 20.975 -3.129 -3.613 1.00 94.81 452 LYS A CA 1
ATOM 3561 C C . LYS A 1 452 ? 20.379 -4.083 -4.657 1.00 94.81 452 LYS A C 1
ATOM 3563 O O . LYS A 1 452 ? 21.082 -4.456 -5.592 1.00 94.81 452 LYS A O 1
ATOM 3568 N N . GLN A 1 453 ? 19.092 -4.417 -4.541 1.00 92.94 453 GLN A N 1
ATOM 3569 C CA . GLN A 1 453 ? 18.402 -5.269 -5.517 1.00 92.94 453 GLN A CA 1
ATOM 3570 C C . GLN A 1 453 ? 18.399 -4.647 -6.923 1.00 92.94 453 GLN A C 1
ATOM 3572 O O . GLN A 1 453 ? 18.588 -5.344 -7.920 1.00 92.94 453 GLN A O 1
ATOM 3577 N N . LEU A 1 454 ? 18.202 -3.331 -7.019 1.00 94.06 454 LEU A N 1
ATOM 3578 C CA . LEU A 1 454 ? 18.199 -2.611 -8.287 1.00 94.06 454 LEU A CA 1
ATOM 3579 C C . LEU A 1 454 ? 19.583 -2.559 -8.928 1.00 94.06 454 LEU A C 1
ATOM 3581 O O . LEU A 1 454 ? 19.664 -2.682 -10.142 1.00 94.06 454 LEU A O 1
ATOM 3585 N N . LYS A 1 455 ? 20.669 -2.465 -8.150 1.00 94.62 455 LYS A N 1
ATOM 3586 C CA . LYS A 1 455 ? 22.034 -2.606 -8.685 1.00 94.62 455 LYS A CA 1
ATOM 3587 C C . LYS A 1 455 ? 22.274 -3.975 -9.310 1.00 94.62 455 LYS A C 1
ATOM 3589 O O . LYS A 1 455 ? 22.804 -4.058 -10.413 1.00 94.62 455 LYS A O 1
ATOM 3594 N N . GLU A 1 456 ? 21.862 -5.039 -8.625 1.00 92.88 456 GLU A N 1
ATOM 3595 C CA . GLU A 1 456 ? 21.962 -6.407 -9.148 1.00 92.88 456 GLU A CA 1
ATOM 3596 C C . GLU A 1 456 ? 21.099 -6.574 -10.408 1.00 92.88 456 GLU A C 1
ATOM 3598 O O . GLU A 1 456 ? 21.553 -7.120 -11.412 1.00 92.88 456 GLU A O 1
ATOM 3603 N N . SER A 1 457 ? 19.879 -6.029 -10.392 1.00 91.38 457 SER A N 1
ATOM 3604 C CA . SER A 1 457 ? 18.974 -6.041 -11.547 1.00 91.38 457 SER A CA 1
ATOM 3605 C C . SER A 1 457 ? 19.552 -5.264 -12.730 1.00 91.38 457 SER A C 1
ATOM 3607 O O . SER A 1 457 ? 19.515 -5.758 -13.851 1.00 91.38 457 SER A O 1
ATOM 3609 N N . PHE A 1 458 ? 20.124 -4.082 -12.489 1.00 93.06 458 PHE A N 1
ATOM 3610 C CA . PHE A 1 458 ? 20.779 -3.258 -13.504 1.00 93.06 458 PHE A CA 1
ATOM 3611 C C . PHE A 1 458 ? 21.928 -4.023 -14.161 1.00 93.06 458 PHE A C 1
ATOM 3613 O O . PHE A 1 458 ? 21.948 -4.172 -15.381 1.00 93.06 458 PHE A O 1
ATOM 3620 N N . LYS A 1 459 ? 22.822 -4.603 -13.354 1.00 92.56 459 LYS A N 1
ATOM 3621 C CA . LYS A 1 459 ? 23.932 -5.417 -13.855 1.00 92.56 459 LYS A CA 1
ATOM 3622 C C . LYS A 1 459 ? 23.446 -6.587 -14.710 1.00 92.56 459 LYS A C 1
ATOM 3624 O O . LYS A 1 459 ? 23.970 -6.806 -15.793 1.00 92.56 459 LYS A O 1
ATOM 3629 N N . ASN A 1 460 ? 22.415 -7.301 -14.262 1.00 90.56 460 ASN A N 1
ATOM 3630 C CA . ASN A 1 460 ? 21.864 -8.441 -14.999 1.00 90.56 460 ASN A CA 1
ATOM 3631 C C . ASN A 1 460 ? 21.155 -8.038 -16.303 1.00 90.56 460 ASN A C 1
ATOM 3633 O O . ASN A 1 460 ? 21.128 -8.821 -17.249 1.00 90.56 460 ASN A O 1
ATOM 3637 N N . LEU A 1 461 ? 20.536 -6.855 -16.348 1.00 90.31 461 LEU A N 1
ATOM 3638 C CA . LEU A 1 461 ? 19.781 -6.381 -17.511 1.00 90.31 461 LEU A CA 1
ATOM 3639 C C . LEU A 1 461 ? 20.668 -5.735 -18.579 1.00 90.31 461 LEU A C 1
ATOM 3641 O O . LEU A 1 461 ? 20.358 -5.867 -19.761 1.00 90.31 461 LEU A O 1
ATOM 3645 N N . PHE A 1 462 ? 21.731 -5.038 -18.170 1.00 89.94 462 PHE A N 1
ATOM 3646 C CA . PHE A 1 462 ? 22.564 -4.224 -19.062 1.00 89.94 462 PHE A CA 1
ATOM 3647 C C . PHE A 1 462 ? 24.003 -4.729 -19.209 1.00 89.94 462 PHE A C 1
ATOM 3649 O O . PHE A 1 462 ? 24.740 -4.178 -20.020 1.00 89.94 462 PHE A O 1
ATOM 3656 N N . ASP A 1 463 ? 24.400 -5.761 -18.455 1.00 90.06 463 ASP A N 1
ATOM 3657 C CA . ASP A 1 463 ? 25.764 -6.314 -18.430 1.00 90.06 463 ASP A CA 1
ATOM 3658 C C . ASP A 1 463 ? 26.839 -5.247 -18.139 1.00 90.06 463 ASP A C 1
ATOM 3660 O O . ASP A 1 463 ? 27.921 -5.214 -18.723 1.00 90.06 463 ASP A O 1
ATOM 3664 N N . GLN A 1 464 ? 26.507 -4.306 -17.250 1.00 88.62 464 GLN A N 1
ATOM 3665 C CA . GLN A 1 464 ? 27.336 -3.151 -16.905 1.00 88.62 464 GLN A CA 1
ATOM 3666 C C . GLN A 1 464 ? 27.299 -2.877 -15.401 1.00 88.62 464 GLN A C 1
ATOM 3668 O O . GLN A 1 464 ? 26.269 -3.040 -14.743 1.00 88.62 464 GLN A O 1
ATOM 3673 N N . GLU A 1 465 ? 28.431 -2.432 -14.854 1.00 90.56 465 GLU A N 1
ATOM 3674 C CA . GLU A 1 465 ? 28.491 -1.933 -13.479 1.00 90.56 465 GLU A CA 1
ATOM 3675 C C . GLU A 1 465 ? 27.933 -0.503 -13.403 1.00 90.56 465 GLU A C 1
ATOM 3677 O O . GLU A 1 465 ? 28.210 0.302 -14.299 1.00 90.56 465 GLU A O 1
ATOM 3682 N N . PRO A 1 466 ? 27.192 -0.148 -12.336 1.00 90.50 466 PRO A N 1
ATOM 3683 C CA . PRO A 1 466 ? 26.738 1.219 -12.139 1.00 90.50 466 PRO A CA 1
ATOM 3684 C C . PRO A 1 466 ? 27.913 2.198 -12.019 1.00 90.50 466 PRO A C 1
ATOM 3686 O O . PRO A 1 466 ? 28.782 2.055 -11.157 1.00 90.50 466 PRO A O 1
ATOM 3689 N N . THR A 1 467 ? 27.912 3.223 -12.861 1.00 89.25 467 THR A N 1
ATOM 3690 C CA . THR A 1 467 ? 28.820 4.368 -12.808 1.00 89.25 467 THR A CA 1
ATOM 3691 C C . THR A 1 467 ? 28.256 5.478 -11.927 1.00 89.25 467 THR A C 1
ATOM 3693 O O . THR A 1 467 ? 27.046 5.724 -11.929 1.00 89.25 467 THR A O 1
ATOM 3696 N N . VAL A 1 468 ? 29.158 6.165 -11.228 1.00 84.62 468 VAL A N 1
ATOM 3697 C CA . VAL A 1 468 ? 28.890 7.389 -10.463 1.00 84.62 468 VAL A CA 1
ATOM 3698 C C . VAL A 1 468 ? 29.438 8.562 -11.265 1.00 84.62 468 VAL A C 1
ATOM 3700 O O . VAL A 1 468 ? 30.567 8.494 -11.761 1.00 84.62 468 VAL A O 1
ATOM 3703 N N . SER A 1 469 ? 28.654 9.626 -11.395 1.00 81.00 469 SER A N 1
ATOM 3704 C CA . SER A 1 469 ? 29.107 10.844 -12.060 1.00 81.00 469 SER A CA 1
ATOM 3705 C C . SER A 1 469 ? 30.081 11.622 -11.176 1.00 81.00 469 SER A C 1
ATOM 3707 O O . SER A 1 469 ? 30.012 11.585 -9.949 1.00 81.00 469 SER A O 1
ATOM 3709 N N . ASP A 1 470 ? 30.996 12.370 -11.794 1.00 83.25 470 ASP A N 1
ATOM 3710 C CA . ASP A 1 470 ? 31.841 13.299 -11.047 1.00 83.25 470 ASP A CA 1
ATOM 3711 C C . ASP A 1 470 ? 30.971 14.413 -10.446 1.00 83.25 470 ASP A C 1
ATOM 3713 O O . ASP A 1 470 ? 30.424 15.245 -11.170 1.00 83.25 470 ASP A O 1
ATOM 3717 N N . PHE A 1 471 ? 30.859 14.435 -9.116 1.00 81.81 471 PHE A N 1
ATOM 3718 C CA . PHE A 1 471 ? 30.100 15.439 -8.362 1.00 81.81 471 PHE A CA 1
ATOM 3719 C C . PHE A 1 471 ? 30.597 16.873 -8.583 1.00 81.81 471 PHE A C 1
ATOM 3721 O O . PHE A 1 471 ? 29.882 17.824 -8.277 1.00 81.81 471 PHE A O 1
ATOM 3728 N N . THR A 1 472 ? 31.826 17.047 -9.075 1.00 84.56 472 THR A N 1
ATOM 3729 C CA . THR A 1 472 ? 32.386 18.364 -9.400 1.00 84.56 472 THR A CA 1
ATOM 3730 C C . THR A 1 472 ? 32.047 18.822 -10.818 1.00 84.56 472 THR A C 1
ATOM 3732 O O . THR A 1 472 ? 32.274 19.985 -11.158 1.00 84.56 472 THR A O 1
ATOM 3735 N N . SER A 1 473 ? 31.463 17.940 -11.636 1.00 87.31 473 SER A N 1
ATOM 3736 C CA . SER A 1 473 ? 31.038 18.268 -12.990 1.00 87.31 473 SER A CA 1
ATOM 3737 C C . SER A 1 473 ? 29.913 19.309 -12.974 1.00 87.31 473 SER A C 1
ATOM 3739 O O . SER A 1 473 ? 28.887 19.089 -12.323 1.00 87.31 473 SER A O 1
ATOM 3741 N N . PRO A 1 474 ? 30.022 20.398 -13.760 1.00 85.75 474 PRO A N 1
ATOM 3742 C CA . PRO A 1 474 ? 28.921 21.341 -13.962 1.00 85.75 474 PRO A CA 1
ATOM 3743 C C . PRO A 1 474 ? 27.649 20.684 -14.523 1.00 85.75 474 PRO A C 1
ATOM 3745 O O . PRO A 1 474 ? 26.549 21.206 -14.350 1.00 85.75 474 PRO A O 1
ATOM 3748 N N . ASP A 1 475 ? 27.795 19.535 -15.190 1.00 88.00 475 ASP A N 1
ATOM 3749 C CA . ASP A 1 475 ? 26.701 18.804 -15.825 1.00 88.00 475 ASP A CA 1
ATOM 3750 C C . ASP A 1 475 ? 26.059 17.740 -14.924 1.00 88.00 475 ASP A C 1
ATOM 3752 O O . ASP A 1 475 ? 25.101 17.101 -15.358 1.00 88.00 475 ASP A O 1
ATOM 3756 N N . TYR A 1 476 ? 26.529 17.553 -13.682 1.00 89.25 476 TYR A N 1
ATOM 3757 C CA . TYR A 1 476 ? 26.059 16.496 -12.774 1.00 89.25 476 TYR A CA 1
ATOM 3758 C C . TYR A 1 476 ? 24.522 16.495 -12.617 1.00 89.25 476 TYR A C 1
ATOM 3760 O O . TYR A 1 476 ? 23.846 15.555 -13.047 1.00 89.25 476 TYR A O 1
ATOM 3768 N N . ASP A 1 477 ? 23.942 17.598 -12.131 1.00 91.00 477 ASP A N 1
ATOM 3769 C CA . ASP A 1 477 ? 22.485 17.737 -11.957 1.00 91.00 477 ASP A CA 1
ATOM 3770 C C . ASP A 1 477 ? 21.728 17.698 -13.294 1.00 91.00 477 ASP A C 1
ATOM 3772 O O . ASP A 1 477 ? 20.576 17.267 -13.385 1.00 91.00 477 ASP A O 1
ATOM 3776 N N . THR A 1 478 ? 22.352 18.188 -14.365 1.00 91.94 478 THR A N 1
ATOM 3777 C CA . THR A 1 478 ? 21.743 18.234 -15.699 1.00 91.94 478 THR A CA 1
ATOM 3778 C C . THR A 1 478 ? 21.627 16.840 -16.307 1.00 91.94 478 THR A C 1
ATOM 3780 O O . THR A 1 478 ? 20.600 16.528 -16.909 1.00 91.94 478 THR A O 1
ATOM 3783 N N . ASN A 1 479 ? 22.630 15.985 -16.128 1.00 91.25 479 ASN A N 1
ATOM 3784 C CA . ASN A 1 479 ? 22.622 14.615 -16.629 1.00 91.25 479 ASN A CA 1
ATOM 3785 C C . ASN A 1 479 ? 21.586 13.755 -15.898 1.00 91.25 479 ASN A C 1
ATOM 3787 O O . ASN A 1 479 ? 20.840 13.027 -16.551 1.00 91.25 479 ASN A O 1
ATOM 3791 N N . ILE A 1 480 ? 21.450 13.913 -14.577 1.00 92.25 480 ILE A N 1
ATOM 3792 C CA . ILE A 1 480 ? 20.384 13.256 -13.802 1.00 92.25 480 ILE A CA 1
ATOM 3793 C C . ILE A 1 480 ? 19.002 13.677 -14.324 1.00 92.25 480 ILE A C 1
ATOM 3795 O O . ILE A 1 480 ? 18.173 12.828 -14.653 1.00 92.25 480 ILE A O 1
ATOM 3799 N N . ARG A 1 481 ? 18.762 14.985 -14.490 1.00 92.50 481 ARG A N 1
ATOM 3800 C CA . ARG A 1 481 ? 17.476 15.496 -14.998 1.00 92.50 481 ARG A CA 1
ATOM 3801 C C . ARG A 1 481 ? 17.184 15.065 -16.436 1.00 92.50 481 ARG A C 1
ATOM 3803 O O . ARG A 1 481 ? 16.033 14.778 -16.752 1.00 92.50 481 ARG A O 1
ATOM 3810 N N . LYS A 1 482 ? 18.197 14.971 -17.306 1.00 91.19 482 LYS A N 1
ATOM 3811 C CA . LYS A 1 482 ? 18.043 14.417 -18.665 1.00 91.19 482 LYS A CA 1
ATOM 3812 C C . LYS A 1 482 ? 17.578 12.959 -18.621 1.00 91.19 482 LYS A C 1
ATOM 3814 O O . LYS A 1 482 ? 16.657 12.605 -19.355 1.00 91.19 482 LYS A O 1
ATOM 3819 N N . ALA A 1 483 ? 18.172 12.137 -17.756 1.00 89.94 483 ALA A N 1
ATOM 3820 C CA . ALA A 1 483 ? 17.775 10.740 -17.586 1.00 89.94 483 ALA A CA 1
ATOM 3821 C C . ALA A 1 483 ? 16.340 10.601 -17.035 1.00 89.94 483 ALA A C 1
ATOM 3823 O O . ALA A 1 483 ? 15.557 9.795 -17.546 1.00 89.94 483 ALA A O 1
ATOM 3824 N N . LEU A 1 484 ? 15.952 11.436 -16.061 1.00 90.94 484 LEU A N 1
ATOM 3825 C CA . LEU A 1 484 ? 14.574 11.489 -15.552 1.00 90.94 484 LEU A CA 1
ATOM 3826 C C . LEU A 1 484 ? 13.589 11.883 -16.659 1.00 90.94 484 LEU A C 1
ATOM 3828 O O . LEU A 1 484 ? 12.601 11.186 -16.892 1.00 90.94 484 LEU A O 1
ATOM 3832 N N . ALA A 1 485 ? 13.896 12.945 -17.408 1.00 89.06 485 ALA A N 1
ATOM 3833 C CA . ALA A 1 485 ? 13.042 13.436 -18.484 1.00 89.06 485 ALA A CA 1
ATOM 3834 C C . ALA A 1 485 ? 12.799 12.382 -19.575 1.00 89.06 485 ALA A C 1
ATOM 3836 O O . ALA A 1 485 ? 11.696 12.303 -20.100 1.00 89.06 485 ALA A O 1
ATOM 3837 N N . ARG A 1 486 ? 13.782 11.531 -19.898 1.00 82.38 486 ARG A N 1
ATOM 3838 C CA . ARG A 1 486 ? 13.605 10.432 -20.870 1.00 82.38 486 ARG A CA 1
ATOM 3839 C C . ARG A 1 486 ? 12.647 9.343 -20.403 1.00 82.38 486 ARG A C 1
ATOM 3841 O O . ARG A 1 486 ? 12.037 8.676 -21.232 1.00 82.38 486 ARG A O 1
ATOM 3848 N N . SER A 1 487 ? 12.519 9.169 -19.098 1.00 83.12 487 SER A N 1
ATOM 3849 C CA . SER A 1 487 ? 11.717 8.102 -18.497 1.00 83.12 487 SER A CA 1
ATOM 3850 C C . SER A 1 487 ? 10.295 8.553 -18.241 1.00 83.12 487 SER A C 1
ATOM 3852 O O . SER A 1 487 ? 9.360 7.799 -18.472 1.00 83.12 487 SER A O 1
ATOM 3854 N N . PHE A 1 488 ? 10.146 9.810 -17.825 1.00 86.81 488 PHE A N 1
ATOM 3855 C CA . PHE A 1 488 ? 8.888 10.392 -17.377 1.00 86.81 488 PHE A CA 1
ATOM 3856 C C . PHE A 1 488 ? 8.400 11.521 -18.292 1.00 86.81 488 PHE A C 1
ATOM 3858 O O . PHE A 1 488 ? 7.598 12.346 -17.866 1.00 86.81 488 PHE A O 1
ATOM 3865 N N . PHE A 1 489 ? 8.843 11.570 -19.557 1.00 83.94 489 PHE A N 1
ATOM 3866 C CA . PHE A 1 489 ? 8.405 12.595 -20.521 1.00 83.94 489 PHE A CA 1
ATOM 3867 C C . PHE A 1 489 ? 6.877 12.661 -20.642 1.00 83.94 489 PHE A C 1
ATOM 3869 O O . PHE A 1 489 ? 6.314 13.750 -20.741 1.00 83.94 489 PHE A O 1
ATOM 3876 N N . TYR A 1 490 ? 6.213 11.504 -20.553 1.00 78.38 490 TYR A N 1
ATOM 3877 C CA . TYR A 1 490 ? 4.760 11.381 -20.611 1.00 78.38 490 TYR A CA 1
ATOM 3878 C C . TYR A 1 490 ? 4.042 12.002 -19.396 1.00 78.38 490 TYR A C 1
ATOM 3880 O O . TYR A 1 490 ? 2.847 12.273 -19.454 1.00 78.38 490 TYR A O 1
ATOM 3888 N N . ARG A 1 491 ? 4.780 12.307 -18.319 1.00 81.62 491 ARG A N 1
ATOM 3889 C CA . ARG A 1 491 ? 4.319 12.991 -17.099 1.00 81.62 491 ARG A CA 1
ATOM 3890 C C . ARG A 1 491 ? 4.929 14.390 -16.961 1.00 81.62 491 ARG A C 1
ATOM 3892 O O . ARG A 1 491 ? 5.305 14.812 -15.872 1.00 81.62 491 ARG A O 1
ATOM 3899 N N . SER A 1 492 ? 5.050 15.117 -18.070 1.00 87.25 492 SER A N 1
ATOM 3900 C CA . SER A 1 492 ? 5.577 16.486 -18.080 1.00 87.25 492 SER A CA 1
ATOM 3901 C C . SER A 1 492 ? 4.471 17.545 -18.107 1.00 87.25 492 SER A C 1
ATOM 3903 O O . SER A 1 492 ? 3.377 17.331 -18.637 1.00 87.25 492 SER A O 1
ATOM 3905 N N . ALA A 1 493 ? 4.770 18.717 -17.544 1.00 88.25 493 ALA A N 1
ATOM 3906 C CA . ALA A 1 493 ? 3.915 19.895 -17.592 1.00 88.25 493 ALA A CA 1
ATOM 3907 C C . ALA A 1 493 ? 4.736 21.155 -17.891 1.00 88.25 493 ALA A C 1
ATOM 3909 O O . ALA A 1 493 ? 5.903 21.260 -17.516 1.00 88.25 493 ALA A O 1
ATOM 3910 N N . ILE A 1 494 ? 4.116 22.121 -18.565 1.00 88.88 494 ILE A N 1
ATOM 3911 C CA . ILE A 1 494 ? 4.709 23.407 -18.933 1.00 88.88 494 ILE A CA 1
ATOM 3912 C C . ILE A 1 494 ? 3.979 24.503 -18.163 1.00 88.88 494 ILE A C 1
ATOM 3914 O O . ILE A 1 494 ? 2.750 24.504 -18.082 1.00 88.88 494 ILE A O 1
ATOM 3918 N N . ARG A 1 495 ? 4.737 25.443 -17.596 1.00 87.12 495 ARG A N 1
ATOM 3919 C CA . ARG A 1 495 ? 4.178 26.622 -16.929 1.00 87.12 495 ARG A CA 1
ATOM 3920 C C . ARG A 1 495 ? 3.422 27.485 -17.943 1.00 87.12 495 ARG A C 1
ATOM 3922 O O . ARG A 1 495 ? 3.979 27.836 -18.982 1.00 87.12 495 ARG A O 1
ATOM 3929 N N . ASP A 1 496 ? 2.177 27.831 -17.637 1.00 83.25 496 ASP A N 1
ATOM 3930 C CA . ASP A 1 496 ? 1.362 28.705 -18.476 1.00 83.25 496 ASP A CA 1
ATOM 3931 C C . ASP A 1 496 ? 1.944 30.135 -18.447 1.00 83.25 496 ASP A C 1
ATOM 3933 O O . ASP A 1 496 ? 2.116 30.698 -17.362 1.00 83.25 496 ASP A O 1
ATOM 3937 N N . PRO A 1 497 ? 2.260 30.749 -19.604 1.00 76.69 497 PRO A N 1
ATOM 3938 C CA . PRO A 1 497 ? 2.795 32.109 -19.653 1.00 76.69 497 PRO A CA 1
ATOM 3939 C C . PRO A 1 497 ? 1.843 33.174 -19.086 1.00 76.69 497 PRO A C 1
ATOM 3941 O O . PRO A 1 497 ? 2.295 34.259 -18.724 1.00 76.69 497 PRO A O 1
ATOM 3944 N N . GLY A 1 498 ? 0.533 32.897 -19.044 1.00 74.06 498 GLY A N 1
ATOM 3945 C CA . GLY A 1 498 ? -0.509 33.866 -18.695 1.00 74.06 498 GLY A CA 1
ATOM 3946 C C . GLY A 1 498 ? -0.886 33.945 -17.211 1.00 74.06 498 GLY A C 1
ATOM 3947 O O . GLY A 1 498 ? -1.664 34.823 -16.843 1.00 74.06 498 GLY A O 1
ATOM 3948 N N . GLY A 1 499 ? -0.365 33.064 -16.349 1.00 64.88 499 GLY A N 1
ATOM 3949 C CA . GLY A 1 499 ? -0.727 33.016 -14.929 1.00 64.88 499 GLY A CA 1
ATOM 3950 C C . GLY A 1 499 ? 0.452 32.653 -14.029 1.00 64.88 499 GLY A C 1
ATOM 3951 O O . GLY A 1 499 ? 1.304 31.850 -14.393 1.00 64.88 499 GLY A O 1
ATOM 3952 N N . THR A 1 500 ? 0.520 33.242 -12.832 1.00 64.75 500 THR A N 1
ATOM 3953 C CA . THR A 1 500 ? 1.721 33.153 -11.984 1.00 64.75 500 THR A CA 1
ATOM 3954 C C . THR A 1 500 ? 2.008 31.765 -11.404 1.00 64.75 500 THR A C 1
ATOM 3956 O O . THR A 1 500 ? 3.166 31.539 -11.075 1.00 64.75 500 THR A O 1
ATOM 3959 N N . ASP A 1 501 ? 1.048 30.832 -11.383 1.00 76.06 501 ASP A N 1
ATOM 3960 C CA . ASP A 1 501 ? 1.205 29.470 -10.820 1.00 76.06 501 ASP A CA 1
ATOM 3961 C C . ASP A 1 501 ? 0.393 28.386 -11.562 1.00 76.06 501 ASP A C 1
ATOM 3963 O O . ASP A 1 501 ? -0.001 27.370 -10.991 1.00 76.06 501 ASP A O 1
ATOM 3967 N N . TRP A 1 502 ? 0.109 28.584 -12.850 1.00 83.88 502 TRP A N 1
ATOM 3968 C CA . TRP A 1 502 ? -0.623 27.589 -13.639 1.00 83.88 502 TRP A CA 1
ATOM 3969 C C . TRP A 1 502 ? 0.337 26.731 -14.457 1.00 83.88 502 TRP A C 1
ATOM 3971 O O . TRP A 1 502 ? 1.286 27.237 -15.053 1.00 83.88 502 TRP A O 1
ATOM 3981 N N . TYR A 1 503 ? 0.071 25.427 -14.502 1.00 85.69 503 TYR A N 1
ATOM 3982 C CA . TYR A 1 503 ? 0.814 24.456 -15.301 1.00 85.69 503 TYR A CA 1
ATOM 3983 C C . TYR A 1 503 ? -0.159 23.663 -16.168 1.00 85.69 503 TYR A C 1
ATOM 3985 O O . TYR A 1 503 ? -1.270 23.346 -15.743 1.00 85.69 503 TYR A O 1
ATOM 3993 N N . ARG A 1 504 ? 0.269 23.330 -17.385 1.00 84.06 504 ARG A N 1
ATOM 3994 C CA . ARG A 1 504 ? -0.483 22.516 -18.339 1.00 84.06 504 ARG A CA 1
ATOM 3995 C C . ARG A 1 504 ? 0.298 21.249 -18.656 1.00 84.06 504 ARG A C 1
ATOM 3997 O O . ARG A 1 504 ? 1.470 21.339 -19.010 1.00 84.06 504 ARG A O 1
ATOM 4004 N N . THR A 1 505 ? -0.337 20.086 -18.551 1.00 83.75 505 THR A N 1
ATOM 4005 C CA . THR A 1 505 ? 0.283 18.808 -18.930 1.00 83.75 505 THR A CA 1
ATOM 4006 C C . THR A 1 505 ? 0.581 18.771 -20.431 1.00 83.75 505 THR A C 1
ATOM 4008 O O . THR A 1 505 ? -0.181 19.295 -21.243 1.00 83.75 505 THR A O 1
ATOM 4011 N N . VAL A 1 506 ? 1.709 18.176 -20.813 1.00 80.69 506 VAL A N 1
ATOM 4012 C CA . VAL A 1 506 ? 2.105 18.038 -22.227 1.00 80.69 506 VAL A CA 1
ATOM 4013 C C . VAL A 1 506 ? 1.328 16.911 -22.904 1.00 80.69 506 VAL A C 1
ATOM 4015 O O . VAL A 1 506 ? 0.970 17.019 -24.073 1.00 80.69 506 VAL A O 1
ATOM 4018 N N . HIS A 1 507 ? 1.034 15.848 -22.158 1.00 69.75 507 HIS A N 1
ATOM 4019 C CA . HIS A 1 507 ? 0.259 14.705 -22.623 1.00 69.75 507 HIS A CA 1
ATOM 4020 C C . HIS A 1 507 ? -1.183 14.782 -22.096 1.00 69.75 507 HIS A C 1
ATOM 4022 O O . HIS A 1 507 ? -1.413 15.180 -20.951 1.00 69.75 507 HIS A O 1
ATOM 4028 N N . GLY A 1 508 ? -2.150 14.410 -22.941 1.00 61.09 508 GLY A N 1
ATOM 4029 C CA . GLY A 1 508 ? -3.572 14.332 -22.578 1.00 61.09 508 GLY A CA 1
ATOM 4030 C C . GLY A 1 508 ? -4.383 15.630 -22.709 1.00 61.09 508 GLY A C 1
ATOM 4031 O O . GLY A 1 508 ? -5.547 15.626 -22.310 1.00 61.09 508 GLY A O 1
ATOM 4032 N N . ASN A 1 509 ? -3.803 16.703 -23.265 1.00 47.69 509 ASN A N 1
ATOM 4033 C CA . ASN A 1 509 ? -4.525 17.928 -23.642 1.00 47.69 509 ASN A CA 1
ATOM 4034 C C . ASN A 1 509 ? -4.837 17.981 -25.134 1.00 47.69 509 ASN A C 1
ATOM 4036 O O . ASN A 1 509 ? -3.899 17.750 -25.930 1.00 47.69 509 ASN A O 1
#

Radius of gyration: 25.19 Å; Cα contacts (8 Å, |Δi|>4): 788; chains: 1; bounding box: 65×66×67 Å

pLDDT: mean 90.36, std 6.47, range [47.69, 98.56]

Nearest PDB structures (foldseek):
  8ro2-assembly1_DX  TM=9.117E-01  e=4.997E-50  Homo sapiens
  6i3p-assembly2_B  TM=9.512E-01  e=1.673E-46  Thermochaetoides thermophila DSM 1495
  8i0w-assembly1_Z  TM=9.289E-01  e=1.199E-44  Homo sapiens
  6ff7-assembly1_q  TM=8.775E-01  e=2.817E-44  Homo sapiens
  8po8-assembly1_B  TM=6.432E-01  e=1.732E-35  Escherichia coli K-12

Organism: Gibberella nygamai (NCBI:txid42673)

InterPro domains:
  IPR001650 Helicase, C-terminal domain-like [PF00271] (134-252)
  IPR001650 Helicase, C-terminal domain-like [PS51194] (129-294)
  IPR001650 Helicase, C-terminal domain-like [SM00490] (154-253)
  IPR002464 DNA/RNA helicase, ATP-dependent, DEAH-box type, conserved site [PS00690] (47-56)
  IPR007502 Helicase-associated domain [SM00847] (314-405)
  IPR014001 Helicase superfamily 1/2, ATP-binding domain [PS51192] (1-105)
  IPR027417 P-loop containing nucleoside triphosphate hydrolase [G3DSA:3.40.50.300] (1-107)
  IPR027417 P-loop containing nucleoside triphosphate hydrolase [G3DSA:3.40.50.300] (108-271)
  IPR027417 P-loop containing nucleoside triphosphate hydrolase [SSF52540] (5-422)

Solvent-accessible surface area (backbone atoms only — not comparable to full-atom values): 28478 Å² total; per-residue (Å²): 132,94,67,58,81,27,36,50,41,20,36,35,48,93,98,46,73,38,61,45,98,60,40,78,44,73,50,60,42,53,63,53,56,50,55,47,37,71,83,40,61,60,46,81,96,42,64,61,47,74,45,66,63,54,69,70,31,44,52,49,49,45,53,40,52,42,45,50,58,54,21,55,77,74,36,95,69,54,42,80,45,80,39,59,93,54,89,68,52,65,59,56,25,55,72,59,74,67,46,88,86,82,84,80,84,78,85,59,38,65,57,49,80,47,56,33,92,60,78,60,89,56,57,63,64,52,50,53,52,49,52,51,48,44,69,76,73,49,74,93,55,19,38,39,34,40,32,48,42,67,64,53,19,52,53,49,40,59,53,46,59,74,75,38,89,75,51,46,67,41,61,40,42,90,89,53,57,66,79,59,51,54,51,71,70,53,88,65,102,42,52,40,37,37,28,20,26,71,62,63,51,54,100,54,84,58,82,59,26,21,33,23,38,38,50,56,44,32,66,40,79,30,45,41,70,73,75,74,39,81,42,79,40,81,42,73,44,18,49,48,52,55,49,43,43,36,49,52,6,5,64,80,41,64,21,36,21,41,32,60,39,25,64,66,47,56,70,73,68,37,43,72,55,72,81,44,38,61,74,28,50,85,40,41,69,58,52,47,46,40,39,64,69,67,44,78,63,69,85,79,45,77,48,91,71,71,52,67,66,65,48,55,52,49,22,52,50,53,36,34,76,75,51,22,28,46,97,87,66,47,68,30,73,59,25,50,54,24,62,68,48,99,55,72,50,54,54,43,52,24,63,73,49,15,75,83,61,34,32,34,44,58,49,44,45,34,54,19,52,76,66,46,95,55,74,44,68,46,62,54,80,97,44,36,70,60,25,54,61,42,46,57,81,33,61,42,98,90,37,67,60,54,18,52,42,42,44,51,52,51,49,54,51,51,46,54,50,33,40,76,73,48,54,86,56,16,63,60,55,44,50,52,51,26,60,72,46,27,39,36,62,69,47,50,54,48,25,52,54,43,31,53,54,46,51,55,48,45,30,73,74,67,77,45,81,77,37,72,54,58,85,84,44,92,53,44,71,55,40,49,50,52,32,49,46,69,34,43,54,78,75,36,66,46,73,41,91,89,44,99,84,42,70,41,56,70,55,78,113

Sequence (509 aa):
MDVKLGEEVGYSIRLDNRTSKQTRLAYATDGILLHEAKTDPTFSNYACVIVDEAHERTLNTDILMALLKKALLVGDDLKVIVMSSTLETDKFVRYFAEASRFSVGGRSFPVEIGYLEYAAQDYLSIALHTAKWIHESESEGDILVFLPTAYDCEEGCAKMRKATSDLDVLPLYSVLPQHEQDRVFKRSDKRRCILATNIAETGILIDGVAYVIDTGKEMQPGFHPRLGCDTLKWGLISKASAQQRAGRAGRSSPGTCYRMYTKKDFNKVFLPSTSPAILKCDLAEMVLLLKALGFHDVVNFEFVDPPHPEPIFRALEDLFWMGYLAEDGSITIKGKMAAKLPIHPAWYNAFAEVSSLGCSDEMITIAALESTQQSMFLRPQPLRYTADLAHRRFHCPASDEITLMNAFHSYIRTKNQFQALLGKDADKAVDEWCAHAFLNRSVLEEAVRLRKQLKESFKNLFDQEPTVSDFTSPDYDTNIRKALARSFFYRSAIRDPGGTDWYRTVHGN